Protein AF-A0A3D5DRH2-F1 (afdb_monomer_lite)

Structure (mmCIF, N/CA/C/O backbone):
data_AF-A0A3D5DRH2-F1
#
_entry.id   AF-A0A3D5DRH2-F1
#
loop_
_atom_site.group_PDB
_atom_site.id
_atom_site.type_symbol
_atom_site.label_atom_id
_atom_site.label_alt_id
_atom_site.label_comp_id
_atom_site.label_asym_id
_atom_site.label_entity_id
_atom_site.label_seq_id
_atom_site.pdbx_PDB_ins_code
_atom_site.Cartn_x
_atom_site.Cartn_y
_atom_site.Cartn_z
_atom_site.occupancy
_atom_site.B_iso_or_equiv
_atom_site.auth_seq_id
_atom_site.auth_comp_id
_atom_site.auth_asym_id
_atom_site.auth_atom_id
_atom_site.pdbx_PDB_model_num
ATOM 1 N N . MET A 1 1 ? -13.739 -28.504 51.753 1.00 49.28 1 MET A N 1
ATOM 2 C CA . MET A 1 1 ? -13.101 -27.375 51.037 1.00 49.28 1 MET A CA 1
ATOM 3 C C . MET A 1 1 ? -14.184 -26.465 50.479 1.00 49.28 1 MET A C 1
ATOM 5 O O . MET A 1 1 ? -15.000 -26.931 49.691 1.00 49.28 1 MET A O 1
ATOM 9 N N . ASN A 1 2 ? -14.234 -25.204 50.916 1.00 53.62 2 ASN A N 1
ATOM 10 C CA . ASN A 1 2 ? -15.181 -24.216 50.394 1.00 53.62 2 ASN A CA 1
ATOM 11 C C . ASN A 1 2 ? -14.922 -24.000 48.897 1.00 53.62 2 ASN A C 1
ATOM 13 O O . ASN A 1 2 ? -13.899 -23.426 48.530 1.00 53.62 2 ASN A O 1
ATOM 17 N N . ARG A 1 3 ? -15.854 -24.438 48.036 1.00 59.94 3 ARG A N 1
ATOM 18 C CA . ARG A 1 3 ? -15.801 -24.190 46.580 1.00 59.94 3 ARG A CA 1
ATOM 19 C C . ARG A 1 3 ? -15.698 -22.697 46.232 1.00 59.94 3 ARG A C 1
ATOM 21 O O . ARG A 1 3 ? -15.127 -22.375 45.201 1.00 59.94 3 ARG A O 1
ATOM 28 N N . ALA A 1 4 ? -16.088 -21.814 47.155 1.00 56.69 4 ALA A N 1
ATOM 29 C CA . ALA A 1 4 ? -15.933 -20.363 47.050 1.00 56.69 4 ALA A CA 1
ATOM 30 C C . ALA A 1 4 ? -14.502 -19.892 46.695 1.00 56.69 4 ALA A C 1
ATOM 32 O O . ALA A 1 4 ? -14.351 -18.853 46.057 1.00 56.69 4 ALA A O 1
ATOM 33 N N . TYR A 1 5 ? -13.450 -20.649 47.043 1.00 58.56 5 TYR A N 1
ATOM 34 C CA . TYR A 1 5 ? -12.069 -20.314 46.653 1.00 58.56 5 TYR A CA 1
ATOM 35 C C . TYR A 1 5 ? -11.766 -20.536 45.163 1.00 58.56 5 TYR A C 1
ATOM 37 O O . TYR A 1 5 ? -10.815 -19.951 44.652 1.00 58.56 5 TYR A O 1
ATOM 45 N N . LEU A 1 6 ? -12.549 -21.358 44.459 1.00 66.56 6 LEU A N 1
ATOM 46 C CA . LEU A 1 6 ? -12.384 -21.627 43.025 1.00 66.56 6 LEU A CA 1
ATOM 47 C C . LEU A 1 6 ? -13.198 -20.656 42.153 1.00 66.56 6 LEU A C 1
ATOM 49 O O . LEU A 1 6 ? -12.791 -20.360 41.029 1.00 66.56 6 LEU A O 1
ATOM 53 N N . ASP A 1 7 ? -14.296 -20.109 42.679 1.00 71.38 7 ASP A N 1
ATOM 54 C CA . ASP A 1 7 ? -15.216 -19.258 41.913 1.00 71.38 7 ASP A CA 1
ATOM 55 C C . ASP A 1 7 ? -14.687 -17.823 41.721 1.00 71.38 7 ASP A C 1
ATOM 57 O O . ASP A 1 7 ? -14.817 -17.247 40.637 1.00 71.38 7 ASP A O 1
ATOM 61 N N . TRP A 1 8 ? -14.011 -17.255 42.729 1.00 74.00 8 TRP A N 1
ATOM 62 C CA . TRP A 1 8 ? -13.386 -15.927 42.635 1.00 74.00 8 TRP A CA 1
ATOM 63 C C . TRP A 1 8 ? -12.290 -15.838 41.555 1.00 74.00 8 TRP A C 1
ATOM 65 O O . TRP A 1 8 ? -12.343 -14.911 40.742 1.00 74.00 8 TRP A O 1
ATOM 75 N N . PRO A 1 9 ? -11.332 -16.785 41.464 1.00 81.31 9 PRO A N 1
ATOM 76 C CA . PRO A 1 9 ? -10.360 -16.823 40.374 1.00 81.31 9 PRO A CA 1
ATOM 77 C C . PRO A 1 9 ? -11.008 -16.949 38.995 1.00 81.31 9 PRO A C 1
ATOM 79 O O . PRO A 1 9 ? -10.585 -16.264 38.067 1.00 81.31 9 PRO A O 1
ATOM 82 N N . ALA A 1 10 ? -12.044 -17.780 38.844 1.00 82.50 10 ALA A N 1
ATOM 83 C CA . ALA A 1 10 ? -12.730 -17.948 37.564 1.00 82.50 10 ALA A CA 1
ATOM 84 C C . ALA A 1 10 ? -13.394 -16.639 37.106 1.00 82.50 10 ALA A C 1
ATOM 86 O O . ALA A 1 10 ? -13.223 -16.216 35.961 1.00 82.50 10 ALA A O 1
ATOM 87 N N . LEU A 1 11 ? -14.088 -15.955 38.017 1.00 81.94 11 LEU A N 1
ATOM 88 C CA . LEU A 1 11 ? -14.714 -14.661 37.756 1.00 81.94 11 LEU A CA 1
ATOM 89 C C . LEU A 1 11 ? -13.672 -13.567 37.465 1.00 81.94 11 LEU A C 1
ATOM 91 O O . LEU A 1 11 ? -13.834 -12.795 36.519 1.00 81.94 11 LEU A O 1
ATOM 95 N N . ALA A 1 12 ? -12.563 -13.545 38.210 1.00 83.00 12 ALA A N 1
ATOM 96 C CA . ALA A 1 12 ? -11.441 -12.648 37.948 1.00 83.00 12 ALA A CA 1
ATOM 97 C C . ALA A 1 12 ? -10.827 -12.897 36.560 1.00 83.00 12 ALA A C 1
ATOM 99 O O . ALA A 1 12 ? -10.599 -11.945 35.819 1.00 83.00 12 ALA A O 1
ATOM 100 N N . VAL A 1 13 ? -10.630 -14.157 36.156 1.00 86.75 13 VAL A N 1
ATOM 101 C CA . VAL A 1 13 ? -10.153 -14.515 34.810 1.00 86.75 13 VAL A CA 1
ATOM 102 C C . VAL A 1 13 ? -11.139 -14.048 33.742 1.00 86.75 13 VAL A C 1
ATOM 104 O O . VAL A 1 13 ? -10.710 -13.450 32.759 1.00 86.75 13 VAL A O 1
ATOM 107 N N . ILE A 1 14 ? -12.448 -14.248 33.932 1.00 86.44 14 ILE A N 1
ATOM 108 C CA . ILE A 1 14 ? -13.471 -13.756 32.999 1.00 86.44 14 ILE A CA 1
ATOM 109 C C . ILE A 1 14 ? -13.382 -12.236 32.859 1.00 86.44 14 ILE A C 1
ATOM 111 O O . ILE A 1 14 ? -13.387 -11.734 31.737 1.00 86.44 14 ILE A O 1
ATOM 115 N N . PHE A 1 15 ? -13.251 -11.494 33.959 1.00 86.25 15 PHE A N 1
ATOM 116 C CA . PHE A 1 15 ? -13.120 -10.040 33.905 1.00 86.25 15 PHE A CA 1
ATOM 117 C C . PHE A 1 15 ? -11.792 -9.570 33.321 1.00 86.25 15 PHE A C 1
ATOM 119 O O . PHE A 1 15 ? -11.786 -8.593 32.580 1.00 86.25 15 PHE A O 1
ATOM 126 N N . VAL A 1 16 ? -10.682 -10.266 33.569 1.00 87.19 16 VAL A N 1
ATOM 127 C CA . VAL A 1 16 ? -9.396 -9.989 32.913 1.00 87.19 16 VAL A CA 1
ATOM 128 C C . VAL A 1 16 ? -9.500 -10.253 31.414 1.00 87.19 16 VAL A C 1
ATOM 130 O O . VAL A 1 16 ? -9.013 -9.451 30.624 1.00 87.19 16 VAL A O 1
ATOM 133 N N . VAL A 1 17 ? -10.178 -11.323 30.996 1.00 86.00 17 VAL A N 1
ATOM 134 C CA . VAL A 1 17 ? -10.418 -11.631 29.582 1.00 86.00 17 VAL A CA 1
ATOM 135 C C . VAL A 1 17 ? -11.361 -10.610 28.955 1.00 86.00 17 VAL A C 1
ATOM 137 O O . VAL A 1 17 ? -11.064 -10.120 27.874 1.00 86.00 17 VAL A O 1
ATOM 140 N N . LEU A 1 18 ? -12.464 -10.235 29.606 1.00 84.94 18 LEU A N 1
ATOM 141 C CA . LEU A 1 18 ? -13.382 -9.206 29.111 1.00 84.94 18 LEU A CA 1
ATOM 142 C C . LEU A 1 18 ? -12.721 -7.831 29.079 1.00 84.94 18 LEU A C 1
ATOM 144 O O . LEU A 1 18 ? -12.893 -7.114 28.101 1.00 84.94 18 LEU A O 1
ATOM 148 N N . GLY A 1 19 ? -11.917 -7.491 30.083 1.00 83.44 19 GLY A N 1
ATOM 149 C CA . GLY A 1 19 ? -11.136 -6.263 30.149 1.00 83.44 19 GLY A CA 1
ATOM 150 C C . GLY A 1 19 ? -10.045 -6.234 29.093 1.00 83.44 19 GLY A C 1
ATOM 151 O O . GLY A 1 19 ? -9.895 -5.233 28.401 1.00 83.44 19 GLY A O 1
ATOM 152 N N . TRP A 1 20 ? -9.359 -7.355 28.862 1.00 83.00 20 TRP A N 1
ATOM 153 C CA . TRP A 1 20 ? -8.476 -7.541 27.714 1.00 83.00 20 TRP A CA 1
ATOM 154 C C . TRP A 1 20 ? -9.267 -7.370 26.423 1.00 83.00 20 TRP A C 1
ATOM 156 O O . TRP A 1 20 ? -8.819 -6.664 25.529 1.00 83.00 20 TRP A O 1
ATOM 166 N N . VAL A 1 21 ? -10.438 -7.994 26.284 1.00 77.38 21 VAL A N 1
ATOM 167 C CA . VAL A 1 21 ? -11.232 -7.935 25.056 1.00 77.38 21 VAL A CA 1
ATOM 168 C C . VAL A 1 21 ? -11.737 -6.519 24.800 1.00 77.38 21 VAL A C 1
ATOM 170 O O . VAL A 1 21 ? -11.680 -6.068 23.662 1.00 77.38 21 VAL A O 1
ATOM 173 N N . ALA A 1 22 ? -12.164 -5.799 25.829 1.00 77.56 22 ALA A N 1
ATOM 174 C CA . ALA A 1 22 ? -12.581 -4.408 25.756 1.00 77.56 22 ALA A CA 1
ATOM 175 C C . ALA A 1 22 ? -11.405 -3.489 25.427 1.00 77.56 22 ALA A C 1
ATOM 177 O O . ALA A 1 22 ? -11.467 -2.635 24.543 1.00 77.56 22 ALA A O 1
ATOM 178 N N . TYR A 1 23 ? -10.283 -3.723 26.106 1.00 74.75 23 TYR A N 1
ATOM 179 C CA . TYR A 1 23 ? -9.047 -3.012 25.863 1.00 74.75 23 TYR A CA 1
ATOM 180 C C . TYR A 1 23 ? -8.490 -3.324 24.489 1.00 74.75 23 TYR A C 1
ATOM 182 O O . TYR A 1 23 ? -7.793 -2.492 23.952 1.00 74.75 23 TYR A O 1
ATOM 190 N N . GLN A 1 24 ? -8.736 -4.482 23.893 1.00 66.44 24 GLN A N 1
ATOM 191 C CA . GLN A 1 24 ? -8.146 -4.848 22.617 1.00 66.44 24 GLN A CA 1
ATOM 192 C C . GLN A 1 24 ? -9.146 -4.604 21.478 1.00 66.44 24 GLN A C 1
ATOM 194 O O . GLN A 1 24 ? -8.881 -3.835 20.558 1.00 66.44 24 GLN A O 1
ATOM 199 N N . PHE A 1 25 ? -10.303 -5.235 21.470 1.00 66.06 25 PHE A N 1
ATOM 200 C CA . PHE A 1 25 ? -11.170 -5.301 20.298 1.00 66.06 25 PHE A CA 1
ATOM 201 C C . PHE A 1 25 ? -12.126 -4.112 20.158 1.00 66.06 25 PHE A C 1
ATOM 203 O O . PHE A 1 25 ? -12.237 -3.249 21.018 1.00 66.06 25 PHE A O 1
ATOM 210 N N . SER A 1 26 ? -12.795 -4.029 19.002 1.00 65.75 26 SER A N 1
ATOM 211 C CA . SER A 1 26 ? -13.861 -3.043 18.808 1.00 65.75 26 SER A CA 1
ATOM 212 C C . SER A 1 26 ? -15.030 -3.305 19.742 1.00 65.75 26 SER A C 1
ATOM 214 O O . SER A 1 26 ? -15.345 -4.463 20.011 1.00 65.75 26 SER A O 1
ATOM 216 N N . ARG A 1 27 ? -15.769 -2.243 20.069 1.00 68.12 27 ARG A N 1
ATOM 217 C CA . ARG A 1 27 ? -17.013 -2.299 20.845 1.00 68.12 27 ARG A CA 1
ATOM 218 C C . ARG A 1 27 ? -17.976 -3.402 20.395 1.00 68.12 27 ARG A C 1
ATOM 220 O O . ARG A 1 27 ? -18.491 -4.130 21.227 1.00 68.12 27 ARG A O 1
ATOM 227 N N . ARG A 1 28 ? -18.166 -3.602 19.081 1.00 68.38 28 ARG A N 1
ATOM 228 C CA . ARG A 1 28 ? -19.000 -4.704 18.548 1.00 68.38 28 ARG A CA 1
ATOM 229 C C . ARG A 1 28 ? -18.506 -6.087 18.985 1.00 68.38 28 ARG A C 1
ATOM 231 O O . ARG A 1 28 ? -19.297 -6.924 19.390 1.00 68.38 28 ARG A O 1
ATOM 238 N N . THR A 1 29 ? -17.199 -6.323 18.906 1.00 68.19 29 THR A N 1
ATOM 239 C CA . THR A 1 29 ? -16.575 -7.594 19.303 1.00 68.19 29 THR A CA 1
ATOM 240 C C . THR A 1 29 ? -16.636 -7.786 20.811 1.00 68.19 29 THR A C 1
ATOM 242 O O . THR A 1 29 ? -16.928 -8.884 21.263 1.00 68.19 29 THR A O 1
ATOM 245 N N . TYR A 1 30 ? -16.401 -6.717 21.571 1.00 78.69 30 TYR A N 1
ATOM 246 C CA . TYR A 1 30 ? -16.576 -6.722 23.015 1.00 78.69 30 TYR A CA 1
ATOM 247 C C . TYR A 1 30 ? -18.019 -7.063 23.398 1.00 78.69 30 TYR A C 1
ATOM 249 O O . TYR A 1 30 ? -18.218 -8.014 24.138 1.00 78.69 30 TYR A O 1
ATOM 257 N N . ARG A 1 31 ? -19.026 -6.410 22.805 1.00 76.19 31 ARG A N 1
ATOM 258 C CA . ARG A 1 31 ? -20.446 -6.731 23.031 1.00 76.19 31 ARG A CA 1
ATOM 259 C C . ARG A 1 31 ? -20.774 -8.190 22.710 1.00 76.19 31 ARG A C 1
ATOM 261 O O . ARG A 1 31 ? -21.461 -8.830 23.492 1.00 76.19 31 ARG A O 1
ATOM 268 N N . LEU A 1 32 ? -20.254 -8.741 21.610 1.00 72.00 32 LEU A N 1
ATOM 269 C CA . LEU A 1 32 ? -20.426 -10.166 21.296 1.00 72.00 32 LEU A CA 1
ATOM 270 C C . LEU A 1 32 ? -19.767 -11.078 22.341 1.00 72.00 32 LEU A C 1
ATOM 272 O O . LEU A 1 32 ? -20.360 -12.082 22.721 1.00 72.00 32 LEU A O 1
ATOM 276 N N . ALA A 1 33 ? -18.569 -10.731 22.818 1.00 77.81 33 ALA A N 1
ATOM 277 C CA . ALA A 1 33 ? -17.893 -11.477 23.875 1.00 77.81 33 ALA A CA 1
ATOM 278 C C . ALA A 1 33 ? -18.652 -11.393 25.205 1.00 77.81 33 ALA A C 1
ATOM 280 O O . ALA A 1 33 ? -18.810 -12.410 25.868 1.00 77.81 33 ALA A O 1
ATOM 281 N N . VAL A 1 34 ? -19.175 -10.216 25.557 1.00 81.75 34 VAL A N 1
ATOM 282 C CA . VAL A 1 34 ? -20.040 -10.020 26.725 1.00 81.75 34 VAL A CA 1
ATOM 283 C C . VAL A 1 34 ? -21.289 -10.876 26.596 1.00 81.75 34 VAL A C 1
ATOM 285 O O . VAL A 1 34 ? -21.538 -11.657 27.496 1.00 81.75 34 VAL A O 1
ATOM 288 N N . ILE A 1 35 ? -22.013 -10.828 25.470 1.00 77.75 35 ILE A N 1
ATOM 289 C CA . ILE A 1 35 ? -23.201 -11.670 25.241 1.00 77.75 35 ILE A CA 1
ATOM 290 C C . ILE A 1 35 ? -22.851 -13.155 25.402 1.00 77.75 35 ILE A C 1
ATOM 292 O O . ILE A 1 35 ? -23.555 -13.872 26.106 1.00 77.75 35 ILE A O 1
ATOM 296 N N . ALA A 1 36 ? -21.751 -13.616 24.797 1.00 78.12 36 ALA A N 1
ATOM 297 C CA . ALA A 1 36 ? -21.320 -15.009 24.905 1.00 78.12 36 ALA A CA 1
ATOM 298 C C . ALA A 1 36 ? -20.990 -15.408 26.354 1.00 78.12 36 ALA A C 1
ATOM 300 O O . ALA A 1 36 ? -21.419 -16.466 26.812 1.00 78.12 36 ALA A O 1
ATOM 301 N N . VAL A 1 37 ? -20.272 -14.553 27.089 1.00 85.19 37 VAL A N 1
ATOM 302 C CA . VAL A 1 37 ? -19.957 -14.767 28.508 1.00 85.19 37 VAL A CA 1
ATOM 303 C C . VAL A 1 37 ? -21.225 -14.731 29.360 1.00 85.19 37 VAL A C 1
ATOM 305 O O . VAL A 1 37 ? -21.404 -15.608 30.195 1.00 85.19 37 VAL A O 1
ATOM 308 N N . THR A 1 38 ? -22.133 -13.780 29.136 1.00 82.12 38 THR A N 1
ATOM 309 C CA . THR A 1 38 ? -23.411 -13.676 29.850 1.00 82.12 38 THR A CA 1
ATOM 310 C C . THR A 1 38 ? -24.248 -14.931 29.646 1.00 82.12 38 THR A C 1
ATOM 312 O O . THR A 1 38 ? -24.740 -15.478 30.625 1.00 82.12 38 THR A O 1
ATOM 315 N N . VAL A 1 39 ? -24.359 -15.438 28.413 1.00 79.25 39 VAL A N 1
ATOM 316 C CA . VAL A 1 39 ? -25.063 -16.699 28.126 1.00 79.25 39 VAL A CA 1
ATOM 317 C C . VAL A 1 39 ? -24.398 -17.872 28.850 1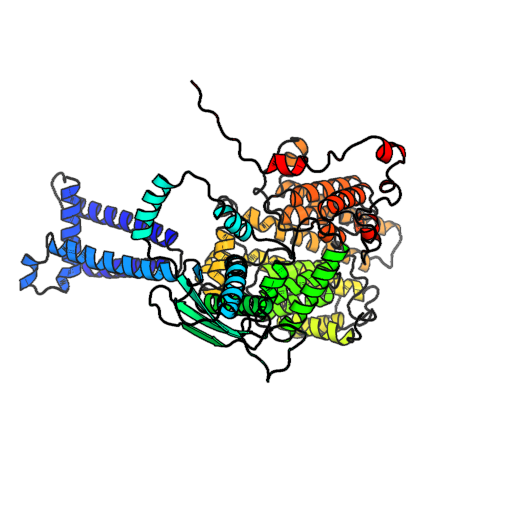.00 79.25 39 VAL A C 1
ATOM 319 O O . VAL A 1 39 ? -25.095 -18.651 29.495 1.00 79.25 39 VAL A O 1
ATOM 322 N N . ALA A 1 40 ? -23.067 -17.983 28.809 1.00 83.56 40 ALA A N 1
ATOM 323 C CA . ALA A 1 40 ? -22.341 -19.049 29.502 1.00 83.56 40 ALA A CA 1
ATOM 324 C C . ALA A 1 40 ? -22.537 -19.000 31.029 1.00 83.56 40 ALA A C 1
ATOM 326 O O . ALA A 1 40 ? -22.792 -20.030 31.651 1.00 83.56 40 ALA A O 1
ATOM 327 N N . VAL A 1 41 ? -22.480 -17.804 31.627 1.00 83.44 41 VAL A N 1
ATOM 328 C CA . VAL A 1 41 ? -22.751 -17.590 33.056 1.00 83.44 41 VAL A CA 1
ATOM 329 C C . VAL A 1 41 ? -24.197 -17.950 33.385 1.00 83.44 41 VAL A C 1
ATOM 331 O O . VAL A 1 41 ? -24.434 -18.639 34.371 1.00 83.44 41 VAL A O 1
ATOM 334 N N . LEU A 1 42 ? -25.165 -17.556 32.553 1.00 81.44 42 LEU A N 1
ATOM 335 C CA . LEU A 1 42 ? -26.581 -17.850 32.779 1.00 81.44 42 LEU A CA 1
ATOM 336 C C . LEU A 1 42 ? -26.856 -19.360 32.743 1.00 81.44 42 LEU A C 1
ATOM 338 O O . LEU A 1 42 ? -27.556 -19.870 33.613 1.00 81.44 42 LEU A O 1
ATOM 342 N N . VAL A 1 43 ? -26.245 -20.085 31.798 1.00 83.88 43 VAL A N 1
ATOM 343 C CA . VAL A 1 43 ? -26.299 -21.556 31.725 1.00 83.88 43 VAL A CA 1
ATOM 344 C C . VAL A 1 43 ? -25.670 -22.195 32.965 1.00 83.88 43 VAL A C 1
ATOM 346 O O . VAL A 1 43 ? -26.255 -23.116 33.534 1.00 83.88 43 VAL A O 1
ATOM 349 N N . ALA A 1 44 ? -24.518 -21.696 33.424 1.00 83.12 44 ALA A N 1
ATOM 350 C CA . ALA A 1 44 ? -23.856 -22.203 34.625 1.00 83.12 44 ALA A CA 1
ATOM 351 C C . ALA A 1 44 ? -24.695 -21.971 35.896 1.00 83.12 44 ALA A C 1
ATOM 353 O O . ALA A 1 44 ? -24.872 -22.896 36.689 1.00 83.12 44 ALA A O 1
ATOM 354 N N . VAL A 1 45 ? -25.268 -20.772 36.060 1.00 83.12 45 VAL A N 1
ATOM 355 C CA . VAL A 1 45 ? -26.167 -20.416 37.175 1.00 83.12 45 VAL A CA 1
ATOM 356 C C . VAL A 1 45 ? -27.405 -21.313 37.170 1.00 83.12 45 VAL A C 1
ATOM 358 O O . VAL A 1 45 ? -27.786 -21.842 38.215 1.00 83.12 45 VAL A O 1
ATOM 361 N N . LEU A 1 46 ? -28.015 -21.515 35.998 1.00 83.25 46 LEU A N 1
ATOM 362 C CA . LEU A 1 46 ? -29.196 -22.359 35.846 1.00 83.25 46 LEU A CA 1
ATOM 363 C C . LEU A 1 46 ? -28.883 -23.820 36.193 1.00 83.25 46 LEU A C 1
ATOM 365 O O . LEU A 1 46 ? -29.598 -24.425 36.987 1.00 83.25 46 LEU A O 1
ATOM 369 N N . GLY A 1 47 ? -27.789 -24.367 35.652 1.00 85.19 47 GLY A N 1
ATOM 370 C CA . GLY A 1 47 ? -27.341 -25.731 35.937 1.00 85.19 47 GLY A CA 1
ATOM 371 C C . GLY A 1 47 ? -27.016 -25.944 37.416 1.00 85.19 47 GLY A C 1
ATOM 372 O O . GLY A 1 47 ? -27.378 -26.969 37.990 1.00 85.19 47 GLY A O 1
ATOM 373 N N . TYR A 1 48 ? -26.406 -24.950 38.066 1.00 84.19 48 TYR A N 1
ATOM 374 C CA . TYR A 1 48 ? -26.157 -24.988 39.505 1.00 84.19 48 TYR A CA 1
ATOM 375 C C . TYR A 1 48 ? -27.463 -25.005 40.311 1.00 84.19 48 TYR A C 1
ATOM 377 O O . TYR A 1 48 ? -27.620 -25.820 41.217 1.00 84.19 48 TYR A O 1
ATOM 385 N N . GLY A 1 49 ? -28.434 -24.164 39.944 1.00 83.94 49 GLY A N 1
ATOM 386 C CA . GLY A 1 49 ? -29.749 -24.124 40.582 1.00 83.94 49 GLY A CA 1
ATOM 387 C C . GLY A 1 49 ? -30.571 -25.403 40.409 1.00 83.94 49 GLY A C 1
ATOM 388 O O . GLY A 1 49 ? -31.250 -25.819 41.348 1.00 83.94 49 GLY A O 1
ATOM 389 N N . LEU A 1 50 ? -30.477 -26.049 39.242 1.00 84.81 50 LEU A N 1
ATOM 390 C CA . LEU A 1 50 ? -31.101 -27.351 38.982 1.00 84.81 50 LEU A CA 1
ATOM 391 C C . LEU A 1 50 ? -30.504 -28.452 39.870 1.00 84.81 50 LEU A C 1
ATOM 393 O O . LEU A 1 50 ? -31.250 -29.262 40.408 1.00 84.81 50 LEU A O 1
ATOM 397 N N . ASN A 1 51 ? -29.187 -28.434 40.100 1.00 84.75 51 ASN A N 1
ATOM 398 C CA . ASN A 1 51 ? -28.507 -29.411 40.959 1.00 84.75 51 ASN A CA 1
ATOM 399 C C . ASN A 1 51 ? -28.774 -29.218 42.463 1.00 84.75 51 ASN A C 1
ATOM 401 O O . ASN A 1 51 ? -28.540 -30.135 43.247 1.00 84.75 51 ASN A O 1
ATOM 405 N N . LEU A 1 52 ? -29.240 -28.040 42.889 1.00 80.00 52 LEU A N 1
ATOM 406 C CA . LEU A 1 52 ? -29.492 -27.732 44.302 1.00 80.00 52 LEU A CA 1
ATOM 407 C C . LEU A 1 52 ? -30.864 -28.202 44.815 1.00 80.00 52 LEU A C 1
ATOM 409 O O . LEU A 1 52 ? -31.086 -28.177 46.026 1.00 80.00 52 LEU A O 1
ATOM 413 N N . ARG A 1 53 ? -31.809 -28.590 43.945 1.00 70.69 53 ARG A N 1
ATOM 414 C CA . ARG A 1 53 ? -33.186 -28.931 44.350 1.00 70.69 53 ARG A CA 1
ATOM 415 C C . ARG A 1 53 ? -33.533 -30.392 44.076 1.00 70.69 53 ARG A C 1
ATOM 417 O O . ARG A 1 53 ? -33.424 -30.864 42.956 1.00 70.69 53 ARG A O 1
ATOM 424 N N . ALA A 1 54 ? -34.087 -31.060 45.089 1.00 63.44 54 ALA A N 1
ATOM 425 C CA . ALA A 1 54 ? -34.617 -32.427 45.004 1.00 63.44 54 ALA A CA 1
ATOM 426 C C . ALA A 1 54 ? -36.046 -32.525 44.409 1.00 63.44 54 ALA A C 1
ATOM 428 O O . ALA A 1 54 ? -36.644 -33.595 44.412 1.00 63.44 54 ALA A O 1
ATOM 429 N N . ARG A 1 55 ? -36.632 -31.418 43.930 1.00 60.47 55 ARG A N 1
ATOM 430 C CA . ARG A 1 55 ? -38.003 -31.343 43.377 1.00 60.47 55 ARG A CA 1
ATOM 431 C C . ARG A 1 55 ? -37.989 -30.707 41.981 1.00 60.47 55 ARG A C 1
ATOM 433 O O . ARG A 1 55 ? -37.078 -29.917 41.726 1.00 60.47 55 ARG A O 1
ATOM 440 N N . PRO A 1 56 ? -38.985 -30.982 41.108 1.00 64.94 56 PRO A N 1
ATOM 441 C CA . PRO A 1 56 ? -39.033 -30.427 39.754 1.00 64.94 56 PRO A CA 1
ATOM 442 C C . PRO A 1 56 ? -39.015 -28.897 39.813 1.00 64.94 56 PRO A C 1
ATOM 444 O O . PRO A 1 56 ? -39.955 -28.254 40.281 1.00 64.94 56 PRO A O 1
ATOM 447 N N . ALA A 1 57 ? -37.891 -28.308 39.413 1.00 67.50 57 ALA A N 1
ATOM 448 C CA . ALA A 1 57 ? -37.674 -26.877 39.507 1.00 67.50 57 ALA A CA 1
ATOM 449 C C . ALA A 1 57 ? -38.265 -26.178 38.280 1.00 67.50 57 ALA A C 1
ATOM 451 O O . ALA A 1 57 ? -37.905 -26.478 37.144 1.00 67.50 57 ALA A O 1
ATOM 452 N N . THR A 1 58 ? -39.131 -25.191 38.508 1.00 86.44 58 THR A N 1
ATOM 453 C CA . THR A 1 58 ? -39.464 -24.204 37.477 1.00 86.44 58 THR A CA 1
ATOM 454 C C . THR A 1 58 ? -38.200 -23.430 37.087 1.00 86.44 58 THR A C 1
ATOM 456 O O . THR A 1 58 ? -37.330 -23.193 37.930 1.00 86.44 58 THR A O 1
ATOM 459 N N . PHE A 1 59 ? -38.093 -23.001 35.824 1.00 82.44 59 PHE A N 1
ATOM 460 C CA . PHE A 1 59 ? -36.933 -22.256 35.307 1.00 82.44 59 PHE A CA 1
ATOM 461 C C . PHE A 1 59 ? -36.554 -21.058 36.195 1.00 82.44 59 PHE A C 1
ATOM 463 O O . PHE A 1 59 ? -35.396 -20.903 36.582 1.00 82.44 59 PHE A O 1
ATOM 470 N N . LEU A 1 60 ? -37.548 -20.255 36.594 1.00 83.06 60 LEU A N 1
ATOM 471 C CA . LEU A 1 60 ? -37.352 -19.106 37.481 1.00 83.06 60 LEU A CA 1
ATOM 472 C C . LEU A 1 60 ? -36.841 -19.531 38.867 1.00 83.06 60 LEU A C 1
ATOM 474 O O . LEU A 1 60 ? -35.981 -18.870 39.447 1.00 83.06 60 LEU A O 1
ATOM 478 N N . GLY A 1 61 ? -37.331 -20.657 39.389 1.00 82.44 61 GLY A N 1
ATOM 479 C CA . GLY A 1 61 ? -36.887 -21.224 40.660 1.00 82.44 61 GLY A CA 1
ATOM 480 C C . GLY A 1 61 ? -35.444 -21.732 40.621 1.00 82.44 61 GLY A C 1
ATOM 481 O O . GLY A 1 61 ? -34.709 -21.546 41.590 1.00 82.44 61 GLY A O 1
ATOM 482 N N . ALA A 1 62 ? -35.024 -22.330 39.504 1.00 82.94 62 ALA A N 1
ATOM 483 C CA . ALA A 1 62 ? -33.639 -22.738 39.285 1.00 82.94 62 ALA A CA 1
ATOM 484 C C . ALA A 1 62 ? -32.711 -21.519 39.172 1.00 82.94 62 ALA A C 1
ATOM 486 O O . ALA A 1 62 ? -31.691 -21.463 39.853 1.00 82.94 62 ALA A O 1
ATOM 487 N N . LEU A 1 63 ? -33.090 -20.502 38.391 1.00 81.88 63 LEU A N 1
ATOM 488 C CA . LEU A 1 63 ? -32.290 -19.286 38.220 1.00 81.88 63 LEU A CA 1
ATOM 489 C C . LEU A 1 63 ? -32.104 -18.528 39.546 1.00 81.88 63 LEU A C 1
ATOM 491 O O . LEU A 1 63 ? -30.981 -18.211 39.935 1.00 81.88 63 LEU A O 1
ATOM 495 N N . THR A 1 64 ? -33.203 -18.269 40.262 1.00 83.06 64 THR A N 1
ATOM 496 C CA . THR A 1 64 ? -33.176 -17.555 41.549 1.00 83.06 64 THR A CA 1
ATOM 497 C C . THR A 1 64 ? -32.441 -18.349 42.624 1.00 83.06 64 THR A C 1
ATOM 499 O O . THR A 1 64 ? -31.649 -17.774 43.371 1.00 83.06 64 THR A O 1
ATOM 502 N N . GLY A 1 65 ? -32.640 -19.671 42.676 1.00 83.38 65 GLY A N 1
ATOM 503 C CA . GLY A 1 65 ? -31.928 -20.564 43.589 1.00 83.38 65 GLY A CA 1
ATOM 504 C C . GLY A 1 65 ? -30.422 -20.599 43.326 1.00 83.38 65 GLY A C 1
ATOM 505 O O . GLY A 1 65 ? -29.637 -20.413 44.255 1.00 83.38 65 GLY A O 1
ATOM 506 N N . GLY A 1 66 ? -30.022 -20.766 42.063 1.00 83.06 66 GLY A N 1
ATOM 507 C CA . GLY A 1 66 ? -28.619 -20.772 41.652 1.00 83.06 66 GLY A CA 1
ATOM 508 C C . GLY A 1 66 ? -27.926 -19.443 41.943 1.00 83.06 66 GLY A C 1
ATOM 509 O O . GLY A 1 66 ? -26.868 -19.426 42.568 1.00 83.06 66 GLY A O 1
ATOM 510 N N . GLY A 1 67 ? -28.543 -18.319 41.573 1.00 82.25 67 GLY A N 1
ATOM 511 C CA . GLY A 1 67 ? -27.955 -17.002 41.819 1.00 82.25 67 GLY A CA 1
ATOM 512 C C . GLY A 1 67 ? -27.892 -16.621 43.298 1.00 82.25 67 GLY A C 1
ATOM 513 O O . GLY A 1 67 ? -26.897 -16.041 43.721 1.00 82.25 67 GLY A O 1
ATOM 514 N N . ASN A 1 68 ? -28.881 -17.009 44.115 1.00 84.00 68 ASN A N 1
ATOM 515 C CA . ASN A 1 68 ? -28.810 -16.830 45.572 1.00 84.00 68 ASN A CA 1
ATOM 516 C C . ASN A 1 68 ? -27.679 -17.651 46.200 1.00 84.00 68 ASN A C 1
ATOM 518 O O . ASN A 1 68 ? -27.026 -17.196 47.135 1.00 84.00 68 ASN A O 1
ATOM 522 N N . ALA A 1 69 ? -27.437 -18.864 45.703 1.00 83.12 69 ALA A N 1
ATOM 523 C CA . ALA A 1 69 ? -26.352 -19.694 46.204 1.00 83.12 69 ALA A CA 1
ATOM 524 C C . ALA A 1 69 ? -24.974 -19.143 45.795 1.00 83.12 69 ALA A C 1
ATOM 526 O O . ALA A 1 69 ? -24.067 -19.100 46.626 1.00 83.12 69 ALA A O 1
ATOM 527 N N . ILE A 1 70 ? -24.842 -18.649 44.558 1.00 82.50 70 ILE A N 1
ATOM 528 C CA . ILE A 1 70 ? -23.616 -18.008 44.058 1.00 82.50 70 ILE A CA 1
ATOM 529 C C . ILE A 1 70 ? -23.339 -16.704 44.806 1.00 82.50 70 ILE A C 1
ATOM 531 O O . ILE A 1 70 ? -22.225 -16.508 45.286 1.00 82.50 70 ILE A O 1
ATOM 535 N N . SER A 1 71 ? -24.337 -15.829 44.971 1.00 81.44 71 SER A N 1
ATOM 536 C CA . SER A 1 71 ? -24.161 -14.586 45.731 1.00 81.44 71 SER A CA 1
ATOM 537 C C . SER A 1 71 ? -23.764 -14.881 47.177 1.00 81.44 71 SER A C 1
ATOM 539 O O . SER A 1 71 ? -22.873 -14.226 47.718 1.00 81.44 71 SER A O 1
ATOM 541 N N . ARG A 1 72 ? -24.329 -15.939 47.774 1.00 80.88 72 ARG A N 1
ATOM 542 C CA . ARG A 1 72 ? -23.948 -16.394 49.111 1.00 80.88 72 ARG A CA 1
ATOM 543 C C . ARG A 1 72 ? -22.532 -16.920 49.214 1.00 80.88 72 ARG A C 1
ATOM 545 O O . ARG A 1 72 ? -21.846 -16.588 50.177 1.00 80.88 72 ARG A O 1
ATOM 552 N N . GLN A 1 73 ? -22.076 -17.685 48.234 1.00 81.12 73 GLN A N 1
ATOM 553 C CA . GLN A 1 73 ? -20.691 -18.146 48.202 1.00 81.12 73 GLN A CA 1
ATOM 554 C C . GLN A 1 73 ? -19.703 -17.008 47.945 1.00 81.12 73 GLN A C 1
ATOM 556 O O . GLN A 1 73 ? -18.657 -16.968 48.588 1.00 81.12 73 GLN A O 1
ATOM 561 N N . MET A 1 74 ? -20.034 -16.074 47.052 1.00 78.75 74 MET A N 1
ATOM 562 C CA . MET A 1 74 ? -19.143 -14.970 46.700 1.00 78.75 74 MET A CA 1
ATOM 563 C C . MET A 1 74 ? -19.026 -13.939 47.819 1.00 78.75 74 MET A C 1
ATOM 565 O O . MET A 1 74 ? -17.917 -13.620 48.236 1.00 78.75 74 MET A O 1
ATOM 569 N N . PHE A 1 75 ? -20.150 -13.419 48.315 1.00 81.38 75 PHE A N 1
ATOM 570 C CA . PHE A 1 75 ? -20.150 -12.318 49.284 1.00 81.38 75 PHE A CA 1
ATOM 571 C C . PHE A 1 75 ? -20.121 -12.790 50.734 1.00 81.38 75 PHE A C 1
ATOM 573 O O . PHE A 1 75 ? -19.821 -12.003 51.628 1.00 81.38 75 PHE A O 1
ATOM 580 N N . GLY A 1 76 ? -20.389 -14.071 50.981 1.00 81.12 76 GLY A N 1
ATOM 581 C CA . GLY A 1 76 ? -20.413 -14.619 52.327 1.00 81.12 76 GLY A CA 1
ATOM 582 C C . GLY A 1 76 ? -19.134 -14.389 53.145 1.00 81.12 76 GLY A C 1
ATOM 583 O O . GLY A 1 76 ? -19.240 -14.022 54.309 1.00 81.12 76 GLY A O 1
ATOM 584 N N . PRO A 1 77 ? -17.927 -14.529 52.578 1.00 82.50 77 PRO A N 1
ATOM 585 C CA . PRO A 1 77 ? -16.692 -14.230 53.302 1.00 82.50 77 PRO A CA 1
ATOM 586 C C . PRO A 1 77 ? -16.499 -12.742 53.639 1.00 82.50 77 PRO A C 1
ATOM 588 O O . PRO A 1 77 ? -15.740 -12.422 54.545 1.00 82.50 77 PRO A O 1
ATOM 591 N N . LEU A 1 78 ? -17.149 -11.837 52.899 1.00 80.12 78 LEU A N 1
ATOM 592 C CA . LEU A 1 78 ? -16.982 -10.382 53.020 1.00 80.12 78 LEU A CA 1
ATOM 593 C C . LEU A 1 78 ? -18.018 -9.737 53.949 1.00 80.12 78 LEU A C 1
ATOM 595 O O . LEU A 1 78 ? -17.832 -8.607 54.391 1.00 80.12 78 LEU A O 1
ATOM 599 N N . ILE A 1 79 ? -19.119 -10.436 54.224 1.00 80.06 79 ILE A N 1
ATOM 600 C CA . ILE A 1 79 ? -20.228 -9.929 55.031 1.00 80.06 79 ILE A CA 1
ATOM 601 C C . ILE A 1 79 ? -20.127 -10.545 56.434 1.00 80.06 79 ILE A C 1
ATOM 603 O O . ILE A 1 79 ? -20.090 -11.773 56.547 1.00 80.06 79 ILE A O 1
ATOM 607 N N . PRO A 1 80 ? -20.116 -9.733 57.512 1.00 83.19 80 PRO A N 1
ATOM 608 C CA . PRO A 1 80 ? -20.125 -10.231 58.884 1.00 83.19 80 PRO A CA 1
ATOM 609 C C . PRO A 1 80 ? -21.243 -11.254 59.108 1.00 83.19 80 PRO A C 1
ATOM 611 O O . PRO A 1 80 ? -22.356 -11.091 58.602 1.00 83.19 80 PRO A O 1
ATOM 614 N N . ALA A 1 81 ? -20.975 -12.297 59.896 1.00 81.56 81 ALA A N 1
ATOM 615 C CA . ALA A 1 81 ? -21.928 -13.386 60.140 1.00 81.56 81 ALA A CA 1
ATOM 616 C C . ALA A 1 81 ? -23.301 -12.900 60.657 1.00 81.56 81 ALA A C 1
ATOM 618 O O . ALA A 1 81 ? -24.322 -13.525 60.373 1.00 81.56 81 ALA A O 1
ATOM 619 N N . SER A 1 82 ? -23.346 -11.757 61.350 1.00 83.81 82 SER A N 1
ATOM 620 C CA . SER A 1 82 ? -24.577 -11.105 61.815 1.00 83.81 82 SER A CA 1
ATOM 621 C C . SER A 1 82 ? -25.467 -10.570 60.682 1.00 83.81 82 SER A C 1
ATOM 623 O O . SER A 1 82 ? -26.688 -10.567 60.813 1.00 83.81 82 SER A O 1
ATOM 625 N N . LEU A 1 83 ? -24.887 -10.173 59.545 1.00 76.94 83 LEU A N 1
ATOM 626 C CA . LEU A 1 83 ? -25.595 -9.607 58.387 1.00 76.94 83 LEU A CA 1
ATOM 627 C C . LEU A 1 83 ? -25.915 -10.645 57.302 1.00 76.94 83 LEU A C 1
ATOM 629 O O . LEU A 1 83 ? -26.682 -10.370 56.377 1.00 76.94 83 LEU A O 1
ATOM 633 N N . HIS A 1 84 ? -25.387 -11.865 57.426 1.00 72.25 84 HIS A N 1
ATOM 634 C CA . HIS A 1 84 ? -25.563 -12.941 56.442 1.00 72.25 84 HIS A CA 1
ATOM 635 C C . HIS A 1 84 ? -27.024 -13.269 56.135 1.00 72.25 84 HIS A C 1
ATOM 637 O O . HIS A 1 84 ? -27.387 -13.514 54.984 1.00 72.25 84 HIS A O 1
ATOM 643 N N . ARG A 1 85 ? -27.886 -13.265 57.158 1.00 68.12 85 ARG A N 1
ATOM 644 C CA . ARG A 1 85 ? -29.311 -13.593 56.989 1.00 68.12 85 ARG A CA 1
ATOM 645 C C . ARG A 1 85 ? -30.103 -12.481 56.298 1.00 68.12 85 ARG A C 1
ATOM 647 O O . ARG A 1 85 ? -31.090 -12.792 55.643 1.00 68.12 85 ARG A O 1
ATOM 654 N N . LEU A 1 86 ? -29.659 -11.229 56.417 1.00 66.62 86 LEU A N 1
ATOM 655 C CA . LEU A 1 86 ? -30.331 -10.050 55.858 1.00 66.62 86 LEU A CA 1
ATOM 656 C C . LEU A 1 86 ? -29.887 -9.736 54.425 1.00 66.62 86 LEU A C 1
ATOM 658 O O . LEU A 1 86 ? -30.698 -9.298 53.616 1.00 66.62 86 LEU A O 1
ATOM 662 N N . VAL A 1 87 ? -28.612 -9.963 54.100 1.00 63.97 87 VAL A N 1
ATOM 663 C CA . VAL A 1 87 ? -28.025 -9.504 52.827 1.00 63.97 87 VAL A CA 1
ATOM 664 C C . VAL A 1 87 ? -27.931 -10.625 51.779 1.00 63.97 87 VAL A C 1
ATOM 666 O O . VAL A 1 87 ? -27.845 -10.355 50.581 1.00 63.97 87 VAL A O 1
ATOM 669 N N . VAL A 1 88 ? -27.947 -11.894 52.205 1.00 57.81 88 VAL A N 1
ATOM 670 C CA . VAL A 1 88 ? -27.356 -12.996 51.426 1.00 57.81 88 VAL A CA 1
ATOM 671 C C . VAL A 1 88 ? -28.324 -14.165 51.150 1.00 57.81 88 VAL A C 1
ATOM 673 O O . VAL A 1 88 ? -27.932 -15.330 51.024 1.00 57.81 88 VAL A O 1
ATOM 676 N N . PRO A 1 89 ? -29.635 -13.907 51.078 1.00 54.50 89 PRO A N 1
ATOM 677 C CA . PRO A 1 89 ? -30.333 -14.300 49.849 1.00 54.50 89 PRO A CA 1
ATOM 678 C C . PRO A 1 89 ? -31.376 -13.264 49.402 1.00 54.50 89 PRO A C 1
ATOM 680 O O . PRO A 1 89 ? -32.026 -12.621 50.220 1.00 54.50 89 PRO A O 1
ATOM 683 N N . GLY A 1 90 ? -31.610 -13.166 48.093 1.00 69.38 90 GLY A N 1
ATOM 684 C CA . GLY A 1 90 ? -32.696 -12.356 47.541 1.00 69.38 90 GLY A CA 1
ATOM 685 C C . GLY A 1 90 ? -32.228 -11.085 46.841 1.00 69.38 90 GLY A C 1
ATOM 686 O O . GLY A 1 90 ? -31.120 -11.011 46.309 1.00 69.38 90 GLY A O 1
ATOM 687 N N . LEU A 1 91 ? -33.120 -10.099 46.783 1.00 74.19 91 LEU A N 1
ATOM 688 C CA . LEU A 1 91 ? -33.035 -8.954 45.872 1.00 74.19 91 LEU A CA 1
ATOM 689 C C . LEU A 1 91 ? -31.743 -8.132 46.043 1.00 74.19 91 LEU A C 1
ATOM 691 O O . LEU A 1 91 ? -31.162 -7.693 45.054 1.00 74.19 91 LEU A O 1
ATOM 695 N N . VAL A 1 92 ? -31.241 -8.003 47.276 1.00 73.75 92 VAL A N 1
ATOM 696 C CA . VAL A 1 92 ? -30.026 -7.232 47.602 1.00 73.75 92 VAL A CA 1
ATOM 697 C C . VAL A 1 92 ? -28.756 -7.868 47.022 1.00 73.75 92 VAL A C 1
ATOM 699 O O . VAL A 1 92 ? -27.946 -7.175 46.408 1.00 73.75 92 VAL A O 1
ATOM 702 N N . GLY A 1 93 ? -28.590 -9.189 47.140 1.00 73.00 93 GLY A N 1
ATOM 703 C CA . GLY A 1 93 ? -27.437 -9.893 46.566 1.00 73.00 93 GLY A CA 1
ATOM 704 C C . GLY A 1 93 ? -27.417 -9.838 45.034 1.00 73.00 93 GLY A C 1
ATOM 705 O O . GLY A 1 93 ? -26.357 -9.679 44.429 1.00 73.00 93 GLY A O 1
ATOM 706 N N . TRP A 1 94 ? -28.594 -9.900 44.403 1.00 76.75 94 TRP A N 1
ATOM 707 C CA . TRP A 1 94 ? -28.739 -9.710 42.957 1.00 76.75 94 TRP A CA 1
ATOM 708 C C . TRP A 1 94 ? -28.420 -8.282 42.521 1.00 76.75 94 TRP A C 1
ATOM 710 O O . TRP A 1 94 ? -27.731 -8.101 41.519 1.00 76.75 94 TRP A O 1
ATOM 720 N N . MET A 1 95 ? -28.860 -7.280 43.285 1.00 75.94 95 MET A N 1
ATOM 721 C CA . MET A 1 95 ? -28.530 -5.873 43.045 1.00 75.94 95 MET A CA 1
ATOM 722 C C . MET A 1 95 ? -27.019 -5.632 43.109 1.00 75.94 95 MET A C 1
ATOM 724 O O . MET A 1 95 ? -26.470 -5.017 42.202 1.00 75.94 95 MET A O 1
ATOM 728 N N . LEU A 1 96 ? -26.325 -6.169 44.118 1.00 75.56 96 LEU A N 1
ATOM 729 C CA . LEU A 1 96 ? -24.863 -6.082 44.239 1.00 75.56 96 LEU A CA 1
ATOM 730 C C . LEU A 1 96 ? -24.142 -6.738 43.055 1.00 75.56 96 LEU A C 1
ATOM 732 O O . LEU A 1 96 ? -23.215 -6.154 42.491 1.00 75.56 96 LEU A O 1
ATOM 736 N N . LEU A 1 97 ? -24.590 -7.927 42.643 1.00 75.94 97 LEU A N 1
ATOM 737 C CA . LEU A 1 97 ? -24.018 -8.630 41.496 1.00 75.94 97 LEU A CA 1
ATOM 738 C C . LEU A 1 97 ? -24.238 -7.847 40.193 1.00 75.94 97 LEU A C 1
ATOM 740 O O . LEU A 1 97 ? -23.304 -7.704 39.403 1.00 75.94 97 LEU A O 1
ATOM 744 N N . LEU A 1 98 ? -25.443 -7.306 39.986 1.00 79.81 98 LEU A N 1
ATOM 745 C CA . LEU A 1 98 ? -25.792 -6.459 38.841 1.00 79.81 98 LEU A CA 1
ATOM 746 C C . LEU A 1 98 ? -24.996 -5.157 38.823 1.00 79.81 98 LEU A C 1
ATOM 748 O O . LEU A 1 98 ? -24.546 -4.743 37.762 1.00 79.81 98 LEU A O 1
ATOM 752 N N . LEU A 1 99 ? -24.788 -4.524 39.975 1.00 79.88 99 LEU A N 1
ATOM 753 C CA . LEU A 1 99 ? -24.063 -3.261 40.068 1.00 79.88 99 LEU A CA 1
ATOM 754 C C . LEU A 1 99 ? -22.566 -3.467 39.804 1.00 79.88 99 LEU A C 1
ATOM 756 O O . LEU A 1 99 ? -21.964 -2.699 39.057 1.00 79.88 99 LEU A O 1
ATOM 760 N N . LEU A 1 100 ? -21.982 -4.552 40.321 1.00 77.50 100 LEU A N 1
ATOM 761 C CA . LEU A 1 100 ? -20.579 -4.896 40.089 1.00 77.50 100 LEU A CA 1
ATOM 762 C C . LEU A 1 100 ? -20.332 -5.334 38.639 1.00 77.50 100 LEU A C 1
ATOM 764 O O . LEU A 1 100 ? -19.441 -4.805 37.978 1.00 77.50 100 LEU A O 1
ATOM 768 N N . THR A 1 101 ? -21.139 -6.261 38.114 1.00 75.38 101 THR A N 1
ATOM 769 C CA . THR A 1 101 ? -21.010 -6.718 36.718 1.00 75.38 101 THR A CA 1
ATOM 770 C C . THR A 1 101 ? -21.386 -5.618 35.729 1.00 75.38 101 THR A C 1
ATOM 772 O O . THR A 1 101 ? -20.624 -5.348 34.806 1.00 75.38 101 THR A O 1
ATOM 775 N N . GLY A 1 102 ? -22.509 -4.932 35.939 1.00 75.62 102 GLY A N 1
ATOM 776 C CA . GLY A 1 102 ? -22.974 -3.823 35.110 1.00 75.62 102 GLY A CA 1
ATOM 777 C C . GLY A 1 102 ? -22.001 -2.649 35.109 1.00 75.62 102 GLY A C 1
ATOM 778 O O . GLY A 1 102 ? -21.632 -2.174 34.037 1.00 75.62 102 GLY A O 1
ATOM 779 N N . GLY A 1 103 ? -21.501 -2.239 36.278 1.00 74.81 103 GLY A N 1
ATOM 780 C CA . GLY A 1 103 ? -20.498 -1.179 36.398 1.00 74.81 103 GLY A CA 1
ATOM 781 C C . GLY A 1 103 ? -19.202 -1.509 35.654 1.00 74.81 103 GLY A C 1
ATOM 782 O O . GLY A 1 103 ? -18.701 -0.682 34.890 1.00 74.81 103 GLY A O 1
ATOM 783 N N . LEU A 1 104 ? -18.692 -2.740 35.792 1.00 74.19 104 LEU A N 1
ATOM 784 C CA . LEU A 1 104 ? -17.487 -3.176 35.081 1.00 74.19 104 LEU A CA 1
ATOM 785 C C . LEU A 1 104 ? -17.710 -3.247 33.563 1.00 74.19 104 LEU A C 1
ATOM 787 O O . LEU A 1 104 ? -16.853 -2.826 32.784 1.00 74.19 104 LEU A O 1
ATOM 791 N N . LEU A 1 105 ? -18.877 -3.738 33.135 1.00 74.06 105 LEU A N 1
ATOM 792 C CA . LEU A 1 105 ? -19.237 -3.816 31.723 1.00 74.06 105 LEU A CA 1
ATOM 793 C C . LEU A 1 105 ? -19.359 -2.427 31.089 1.00 74.06 105 LEU A C 1
ATOM 795 O O . LEU A 1 105 ? -18.900 -2.252 29.959 1.00 74.06 105 LEU A O 1
ATOM 799 N N . VAL A 1 106 ? -19.920 -1.450 31.810 1.00 74.38 106 VAL A N 1
ATOM 800 C CA . VAL A 1 106 ? -19.984 -0.039 31.398 1.00 74.38 106 VAL A CA 1
ATOM 801 C C . VAL A 1 106 ? -18.582 0.568 31.331 1.00 74.38 106 VAL A C 1
ATOM 803 O O . VAL A 1 106 ? -18.245 1.196 30.329 1.00 74.38 106 VAL A O 1
ATOM 806 N N . ALA A 1 107 ? -17.723 0.329 32.327 1.00 73.69 107 ALA A N 1
ATOM 807 C CA . ALA A 1 107 ? -16.336 0.805 32.314 1.00 73.69 107 ALA A CA 1
ATOM 808 C C . ALA A 1 107 ? -15.549 0.261 31.106 1.00 73.69 107 ALA A C 1
ATOM 810 O O . ALA A 1 107 ? -14.835 0.995 30.418 1.00 73.69 107 ALA A O 1
ATOM 811 N N . PHE A 1 108 ? -15.723 -1.021 30.794 1.00 75.62 108 PHE A N 1
ATOM 812 C CA . PHE A 1 108 ? -15.159 -1.657 29.607 1.00 75.62 108 PHE A CA 1
ATOM 813 C C . PHE A 1 108 ? -15.763 -1.134 28.299 1.00 75.62 108 PHE A C 1
ATOM 815 O O . PHE A 1 108 ? -15.044 -0.976 27.309 1.00 75.62 108 PHE A O 1
ATOM 822 N N . ASP A 1 109 ? -17.051 -0.803 28.279 1.00 69.62 109 ASP A N 1
ATOM 823 C CA . ASP A 1 109 ? -17.689 -0.192 27.115 1.00 69.62 109 ASP A CA 1
ATOM 824 C C . ASP A 1 109 ? -17.138 1.226 26.857 1.00 69.62 109 ASP A C 1
ATOM 826 O O . ASP A 1 109 ? -16.806 1.556 25.717 1.00 69.62 109 ASP A O 1
ATOM 830 N N . ILE A 1 110 ? -16.900 2.016 27.912 1.00 68.69 110 ILE A N 1
ATOM 831 C CA . ILE A 1 110 ? -16.212 3.321 27.854 1.00 68.69 110 ILE A CA 1
ATOM 832 C C . ILE A 1 110 ? -14.762 3.165 27.354 1.00 68.69 110 ILE A C 1
ATOM 834 O O . ILE A 1 110 ? -14.270 3.958 26.542 1.00 68.69 110 ILE A O 1
ATOM 838 N N . LEU A 1 111 ? -14.059 2.117 27.792 1.00 70.69 111 LEU A N 1
ATOM 839 C CA . LEU A 1 111 ? -12.726 1.783 27.277 1.00 70.69 111 LEU A CA 1
ATOM 840 C C . LEU A 1 111 ? -12.763 1.444 25.779 1.00 70.69 111 LEU A C 1
ATOM 842 O O . LEU A 1 111 ? -11.881 1.879 25.033 1.00 70.69 111 LEU A O 1
ATOM 846 N N . CYS A 1 112 ? -13.800 0.739 25.316 1.00 67.25 112 CYS A N 1
ATOM 847 C CA . CYS A 1 112 ? -13.998 0.427 23.900 1.00 67.25 112 CYS A CA 1
ATOM 848 C C . CYS A 1 112 ? -14.287 1.674 23.056 1.00 67.25 112 CYS A C 1
ATOM 850 O O . CYS A 1 112 ? -13.878 1.737 21.892 1.00 67.25 112 CYS A O 1
ATOM 852 N N . THR A 1 113 ? -14.995 2.666 23.602 1.00 64.38 113 THR A N 1
ATOM 853 C CA . THR A 1 113 ? -15.395 3.866 22.846 1.00 64.38 113 THR A CA 1
ATOM 854 C C . THR A 1 113 ? -14.232 4.791 22.535 1.00 64.38 113 THR A C 1
ATOM 856 O O . THR A 1 113 ? -14.244 5.442 21.495 1.00 64.38 113 THR A O 1
ATOM 859 N N . ARG A 1 114 ? -13.150 4.736 23.326 1.00 65.19 114 ARG A N 1
ATOM 860 C CA . ARG A 1 114 ? -11.872 5.403 23.007 1.00 65.19 114 ARG A CA 1
ATOM 861 C C . ARG A 1 114 ? -11.236 4.932 21.687 1.00 65.19 114 ARG A C 1
ATOM 863 O O . ARG A 1 114 ? -10.219 5.485 21.291 1.00 65.19 114 ARG A O 1
ATOM 870 N N . ARG A 1 115 ? -11.786 3.900 21.032 1.00 60.72 115 ARG A N 1
ATOM 871 C CA . ARG A 1 115 ? -11.262 3.296 19.792 1.00 60.72 115 ARG A CA 1
ATOM 872 C C . ARG A 1 115 ? -12.170 3.451 18.575 1.00 60.72 115 ARG A C 1
ATOM 874 O O . ARG A 1 115 ? -11.838 2.931 17.505 1.00 60.72 115 ARG A O 1
ATOM 881 N N . GLN A 1 116 ? -13.334 4.081 18.724 1.00 65.56 116 GLN A N 1
ATOM 882 C CA . GLN A 1 116 ? -14.133 4.449 17.556 1.00 65.56 116 GLN A CA 1
ATOM 883 C C . GLN A 1 116 ? -13.377 5.499 16.733 1.00 65.56 116 GLN A C 1
ATOM 885 O O . GLN A 1 116 ? -12.528 6.204 17.276 1.00 65.56 116 GLN A O 1
ATOM 890 N N . GLN A 1 117 ? -13.632 5.543 15.421 1.00 64.31 117 GLN A N 1
ATOM 891 C CA . GLN A 1 117 ? -13.032 6.571 14.573 1.00 64.31 117 GLN A CA 1
ATOM 892 C C . GLN A 1 117 ? -13.416 7.938 15.132 1.00 64.31 117 GLN A C 1
ATOM 894 O O . GLN A 1 117 ? -14.604 8.154 15.390 1.00 64.31 117 GLN A O 1
ATOM 899 N N . PRO A 1 118 ? -12.433 8.811 15.382 1.00 71.94 118 PRO A N 1
ATOM 900 C CA . PRO A 1 118 ? -12.744 10.150 15.818 1.00 71.94 118 PRO A CA 1
ATOM 901 C C . PRO A 1 118 ? -13.495 10.877 14.708 1.00 71.94 118 PRO A C 1
ATOM 903 O O . PRO A 1 118 ? -13.165 10.731 13.531 1.00 71.94 118 PRO A O 1
ATOM 906 N N . THR A 1 119 ? -14.518 11.629 15.089 1.00 79.94 119 THR A N 1
ATOM 907 C CA . THR A 1 119 ? -15.209 12.539 14.178 1.00 79.94 119 THR A CA 1
ATOM 908 C C . THR A 1 119 ? -14.698 13.939 14.444 1.00 79.94 119 THR A C 1
ATOM 910 O O . THR A 1 119 ? -14.473 14.308 15.596 1.00 79.94 119 THR A O 1
ATOM 913 N N . VAL A 1 120 ? -14.484 14.709 13.387 1.00 82.81 120 VAL A N 1
ATOM 914 C CA . VAL A 1 120 ? -14.111 16.115 13.503 1.00 82.81 120 VAL A CA 1
ATOM 915 C C . VAL A 1 120 ? -15.292 16.935 13.013 1.00 82.81 120 VAL A C 1
ATOM 917 O O . VAL A 1 120 ? -15.808 16.690 11.925 1.00 82.81 120 VAL A O 1
ATOM 920 N N . HIS A 1 121 ? -15.744 17.869 13.836 1.00 87.69 121 HIS A N 1
ATOM 921 C CA . HIS A 1 121 ? -16.722 18.878 13.467 1.00 87.69 121 HIS A CA 1
ATOM 922 C C . HIS A 1 121 ? -16.042 20.236 13.482 1.00 87.69 121 HIS A C 1
ATOM 924 O O . HIS A 1 121 ? -15.154 20.489 14.293 1.00 87.69 121 HIS A O 1
ATOM 930 N N . ILE A 1 122 ? -16.457 21.107 12.576 1.00 87.38 122 ILE A N 1
ATOM 931 C CA . ILE A 1 122 ? -16.012 22.494 12.580 1.00 87.38 122 ILE A CA 1
ATOM 932 C C . ILE A 1 122 ? -17.065 23.274 13.351 1.00 87.38 122 ILE A C 1
ATOM 934 O O . ILE A 1 122 ? -18.259 23.147 13.069 1.00 87.38 122 ILE A O 1
ATOM 938 N N . ALA A 1 123 ? -16.625 24.010 14.365 1.00 87.12 123 ALA A N 1
ATOM 939 C CA . ALA A 1 123 ? -17.513 24.771 15.222 1.00 87.12 123 ALA A CA 1
ATOM 940 C C . ALA A 1 123 ? -18.302 25.806 14.411 1.00 87.12 123 ALA A C 1
ATOM 942 O O . ALA A 1 123 ? -17.713 26.480 13.554 1.00 87.12 123 ALA A O 1
ATOM 943 N N . PRO A 1 124 ? -19.600 25.996 14.701 1.00 80.12 124 PRO A N 1
ATOM 944 C CA . PRO A 1 124 ? -20.331 27.126 14.160 1.00 80.12 124 PRO A CA 1
ATOM 945 C C . PRO A 1 124 ? -19.703 28.441 14.639 1.00 80.12 124 PRO A C 1
ATOM 947 O O . PRO A 1 124 ? -19.005 28.512 15.653 1.00 80.12 124 PRO A O 1
ATOM 950 N N . MET A 1 125 ? -19.932 29.492 13.863 1.00 68.38 125 MET A N 1
ATOM 951 C CA . MET A 1 125 ? -19.385 30.816 14.116 1.00 68.38 125 MET A CA 1
ATOM 952 C C . MET A 1 125 ? -19.833 31.345 15.496 1.00 68.38 125 MET A C 1
ATOM 954 O O . MET A 1 125 ? -21.035 31.344 15.764 1.00 68.38 125 MET A O 1
ATOM 958 N N . PRO A 1 126 ? -18.919 31.794 16.380 1.00 67.50 126 PRO A N 1
ATOM 959 C CA . PRO A 1 126 ? -19.303 32.555 17.552 1.00 67.50 126 PRO A CA 1
ATOM 960 C C . PRO A 1 126 ? -19.901 33.893 17.085 1.00 67.50 126 PRO A C 1
ATOM 962 O O . PRO A 1 126 ? -19.346 34.522 16.179 1.00 67.50 126 PRO A O 1
ATOM 965 N N . PRO A 1 127 ? -21.044 34.309 17.644 1.00 60.91 127 PRO A N 1
ATOM 966 C CA . PRO A 1 127 ? -21.646 35.589 17.317 1.00 60.91 127 PRO A CA 1
ATOM 967 C C . PRO A 1 127 ? -20.878 36.742 17.978 1.00 60.91 127 PRO A C 1
ATOM 969 O O . PRO A 1 127 ? -20.464 36.621 19.129 1.00 60.91 127 PRO A O 1
ATOM 972 N N . ALA A 1 128 ? -20.821 37.858 17.245 1.00 58.25 128 ALA A N 1
ATOM 973 C CA . ALA A 1 128 ? -20.409 39.208 17.641 1.00 58.25 128 ALA A CA 1
ATOM 974 C C . ALA A 1 128 ? -18.903 39.550 17.545 1.00 58.25 128 ALA A C 1
ATOM 976 O O . ALA A 1 128 ? -18.040 38.813 18.006 1.00 58.25 128 ALA A O 1
ATOM 977 N N . ASP A 1 129 ? -18.653 40.705 16.915 1.00 68.69 129 ASP A N 1
ATOM 978 C CA . ASP A 1 129 ? -17.425 41.526 16.870 1.00 68.69 129 ASP A CA 1
ATOM 979 C C . ASP A 1 129 ? -16.410 41.320 15.723 1.00 68.69 129 ASP A C 1
ATOM 981 O O . ASP A 1 129 ? -15.490 42.123 15.587 1.00 68.69 129 ASP A O 1
ATOM 985 N N . ALA A 1 130 ? -16.584 40.338 14.831 1.00 68.06 130 ALA A N 1
ATOM 986 C CA . ALA A 1 130 ? -15.704 40.173 13.660 1.00 68.06 130 ALA A CA 1
ATOM 987 C C . ALA A 1 130 ? -16.138 41.049 12.467 1.00 68.06 130 ALA A C 1
ATOM 989 O O . ALA A 1 130 ? -17.326 41.114 12.145 1.00 68.06 130 ALA A O 1
ATOM 990 N N . GLY A 1 131 ? -15.185 41.682 11.771 1.00 80.00 131 GLY A N 1
ATOM 991 C CA . GLY A 1 131 ? -15.476 42.464 10.565 1.00 80.00 131 GLY A CA 1
ATOM 992 C C . GLY A 1 131 ? -15.927 41.582 9.393 1.00 80.00 131 GLY A C 1
ATOM 993 O O . GLY A 1 131 ? -15.500 40.434 9.273 1.00 80.00 131 GLY A O 1
ATOM 994 N N . ASP A 1 132 ? -16.744 42.117 8.476 1.00 83.81 132 ASP A N 1
ATOM 995 C CA . ASP A 1 132 ? -17.300 41.376 7.322 1.00 83.81 132 ASP A CA 1
ATOM 996 C C . ASP A 1 132 ? -16.240 40.633 6.483 1.00 83.81 132 ASP A C 1
ATOM 998 O O . ASP A 1 132 ? -16.512 39.588 5.884 1.00 83.81 132 ASP A O 1
ATOM 1002 N N . ALA A 1 133 ? -15.015 41.164 6.424 1.00 82.00 133 ALA A N 1
ATOM 1003 C CA . ALA A 1 133 ? -13.889 40.517 5.757 1.00 82.00 133 ALA A CA 1
ATOM 1004 C C . ALA A 1 133 ? -13.455 39.225 6.475 1.00 82.00 133 ALA A C 1
ATOM 1006 O O . ALA A 1 133 ? -13.351 38.183 5.824 1.00 82.00 133 ALA A O 1
ATOM 1007 N N . ASP A 1 134 ? -13.282 39.260 7.800 1.00 84.12 134 ASP A N 1
ATOM 1008 C CA . ASP A 1 134 ? -12.923 38.093 8.619 1.00 84.12 134 ASP A CA 1
ATOM 1009 C C . ASP A 1 134 ? -14.002 37.007 8.533 1.00 84.12 134 ASP A C 1
ATOM 1011 O O . ASP A 1 134 ? -13.695 35.818 8.414 1.00 84.12 134 ASP A O 1
ATOM 1015 N N . VAL A 1 135 ? -15.279 37.412 8.516 1.00 86.06 135 VAL A N 1
ATOM 1016 C CA . VAL A 1 135 ? -16.422 36.498 8.367 1.00 86.06 135 VAL A CA 1
ATOM 1017 C C . VAL A 1 135 ? -16.358 35.738 7.042 1.00 86.06 135 VAL A C 1
ATOM 1019 O O . VAL A 1 135 ? -16.522 34.514 7.017 1.00 86.06 135 VAL A O 1
ATOM 1022 N N . ARG A 1 136 ? -16.092 36.441 5.933 1.00 88.00 136 ARG A N 1
ATOM 1023 C CA . ARG A 1 136 ? -15.980 35.820 4.603 1.00 88.00 136 ARG A CA 1
ATOM 1024 C C . ARG A 1 136 ? -14.780 34.882 4.510 1.00 88.00 136 ARG A C 1
ATOM 1026 O O . ARG A 1 136 ? -14.958 33.747 4.066 1.00 88.00 136 ARG A O 1
ATOM 1033 N N . ALA A 1 137 ? -13.609 35.321 4.969 1.00 86.62 137 ALA A N 1
ATOM 1034 C CA . ALA A 1 137 ? -12.392 34.511 4.964 1.00 86.62 137 ALA A CA 1
ATOM 1035 C C . ALA A 1 137 ? -12.570 33.234 5.799 1.00 86.62 137 ALA A C 1
ATOM 1037 O O . ALA A 1 137 ? -12.313 32.123 5.332 1.00 86.62 137 ALA A O 1
ATOM 1038 N N . ARG A 1 138 ? -13.126 33.361 7.009 1.00 88.38 138 ARG A N 1
ATOM 1039 C CA . ARG A 1 138 ? -13.439 32.216 7.871 1.00 88.38 138 ARG A CA 1
ATOM 1040 C C . ARG A 1 138 ? -14.448 31.263 7.238 1.00 88.38 138 ARG A C 1
ATOM 1042 O O . ARG A 1 138 ? -14.278 30.050 7.361 1.00 88.38 138 ARG A O 1
ATOM 1049 N N . SER A 1 139 ? -15.495 31.782 6.597 1.00 89.19 139 SER A N 1
ATOM 1050 C CA . SER A 1 139 ? -16.505 30.958 5.923 1.00 89.19 139 SER A CA 1
ATOM 1051 C C . SER A 1 139 ? -15.875 30.119 4.809 1.00 89.19 139 SER A C 1
ATOM 1053 O O . SER A 1 139 ? -16.069 28.906 4.773 1.00 89.19 139 SER A O 1
ATOM 1055 N N . ARG A 1 140 ? -15.015 30.727 3.981 1.00 89.25 140 ARG A N 1
ATOM 1056 C CA . ARG A 1 140 ? -14.262 30.018 2.935 1.00 89.25 140 ARG A CA 1
ATOM 1057 C C . ARG A 1 140 ? -13.339 28.945 3.503 1.00 89.25 140 ARG A C 1
ATOM 1059 O O . ARG A 1 140 ? -13.419 27.800 3.073 1.00 89.25 140 ARG A O 1
ATOM 1066 N N . ILE A 1 141 ? -12.540 29.280 4.520 1.00 90.25 141 ILE A N 1
ATOM 1067 C CA . ILE A 1 141 ? -11.669 28.311 5.208 1.00 90.25 141 ILE A CA 1
ATOM 1068 C C . ILE A 1 141 ? -12.498 27.158 5.794 1.00 90.25 141 ILE A C 1
ATOM 1070 O O . ILE A 1 141 ? -12.101 25.998 5.730 1.00 90.25 141 ILE A O 1
ATOM 1074 N N . THR A 1 142 ? -13.671 27.459 6.352 1.00 90.00 142 THR A N 1
ATOM 1075 C CA . THR A 1 142 ? -14.575 26.459 6.929 1.00 90.00 142 THR A CA 1
ATOM 1076 C C . THR A 1 142 ? -15.144 25.522 5.864 1.00 90.00 142 THR A C 1
ATOM 1078 O O . THR A 1 142 ? -15.154 24.314 6.085 1.00 90.00 142 THR A O 1
ATOM 1081 N N . GLU A 1 143 ? -15.595 26.038 4.718 1.00 87.56 143 GLU A N 1
ATOM 1082 C CA . GLU A 1 143 ? -16.070 25.208 3.600 1.00 87.56 143 GLU A CA 1
ATOM 1083 C C . GLU A 1 143 ? -14.954 24.317 3.039 1.00 87.56 143 GLU A C 1
ATOM 1085 O O . GLU A 1 143 ? -15.144 23.110 2.880 1.00 87.56 143 GLU A O 1
ATOM 1090 N N . GLU A 1 144 ? -13.753 24.867 2.863 1.00 85.69 144 GLU A N 1
ATOM 1091 C CA . GLU A 1 144 ? -12.571 24.092 2.471 1.00 85.69 144 GLU A CA 1
ATOM 1092 C C . GLU A 1 144 ? -12.258 22.978 3.480 1.00 85.69 144 GLU A C 1
ATOM 1094 O O . GLU A 1 144 ? -11.986 21.835 3.112 1.00 85.69 144 GLU A O 1
ATOM 1099 N N . LEU A 1 145 ? -12.352 23.260 4.779 1.00 86.75 145 LEU A N 1
ATOM 1100 C CA . LEU A 1 145 ? -12.118 22.255 5.813 1.00 86.75 145 LEU A CA 1
ATOM 1101 C C . LEU A 1 145 ? -13.199 21.181 5.869 1.00 86.75 145 LEU A C 1
ATOM 1103 O O . LEU A 1 145 ? -12.878 20.028 6.167 1.00 86.75 145 LEU A O 1
ATOM 1107 N N . LYS A 1 146 ? -14.459 21.519 5.568 1.00 84.38 146 LYS A N 1
ATOM 1108 C CA . LYS A 1 146 ? -15.528 20.520 5.429 1.00 84.38 146 LYS A CA 1
ATOM 1109 C C . LYS A 1 146 ? -15.229 19.549 4.297 1.00 84.38 146 LYS A C 1
ATOM 1111 O O . LYS A 1 146 ? -15.594 18.389 4.416 1.00 84.38 146 LYS A O 1
ATOM 1116 N N . PHE A 1 147 ? -14.545 19.986 3.245 1.00 77.81 147 PHE A N 1
ATOM 1117 C CA . PHE A 1 147 ? -14.103 19.112 2.163 1.00 77.81 147 PHE A CA 1
ATOM 1118 C C . PHE A 1 147 ? -12.856 18.291 2.549 1.00 77.81 147 PHE A C 1
ATOM 1120 O O . PHE A 1 147 ? -12.822 17.069 2.379 1.00 77.81 147 PHE A O 1
ATOM 1127 N N . ARG A 1 148 ? -11.858 18.942 3.161 1.00 77.62 148 ARG A N 1
ATOM 1128 C CA . ARG A 1 148 ? -10.540 18.364 3.491 1.00 77.62 148 ARG A CA 1
ATOM 1129 C C . ARG A 1 148 ? -10.569 17.372 4.659 1.00 77.62 148 ARG A C 1
ATOM 1131 O O . ARG A 1 148 ? -9.932 16.320 4.612 1.00 77.62 148 ARG A O 1
ATOM 1138 N N . LEU A 1 149 ? -11.289 17.667 5.743 1.00 76.56 149 LEU A N 1
ATOM 1139 C CA . LEU A 1 149 ? -11.261 16.859 6.976 1.00 76.56 149 LEU A CA 1
ATOM 1140 C C . LEU A 1 149 ? -11.970 15.493 6.862 1.00 76.56 149 LEU A C 1
ATOM 1142 O O . LEU A 1 149 ? -11.514 14.530 7.478 1.00 76.56 149 LEU A O 1
ATOM 1146 N N . PRO A 1 150 ? -13.031 15.309 6.063 1.00 66.12 150 PRO A N 1
ATOM 1147 C CA . PRO A 1 150 ? -13.507 13.967 5.736 1.00 66.12 150 PRO A CA 1
ATOM 1148 C C . PRO A 1 150 ? -12.466 13.152 4.956 1.00 66.12 150 PRO A C 1
ATOM 1150 O O . PRO A 1 150 ? -12.331 11.947 5.190 1.00 66.12 150 PRO A O 1
ATOM 1153 N N . ALA A 1 151 ? -11.661 13.795 4.099 1.00 56.19 151 ALA A N 1
ATOM 1154 C CA . ALA A 1 151 ? -10.543 13.145 3.410 1.00 56.19 151 ALA A CA 1
ATOM 1155 C C . ALA A 1 151 ? -9.407 12.734 4.371 1.00 56.19 151 ALA A C 1
ATOM 1157 O O . ALA A 1 151 ? -8.696 11.765 4.096 1.00 56.19 151 ALA A O 1
ATOM 1158 N N . VAL A 1 152 ? -9.304 13.384 5.541 1.00 53.12 152 VAL A N 1
ATOM 1159 C CA . VAL A 1 152 ? -8.409 13.036 6.666 1.00 53.12 152 VAL A CA 1
ATOM 1160 C C . VAL A 1 152 ? -8.775 11.717 7.356 1.00 53.12 152 VAL A C 1
ATOM 1162 O O . VAL A 1 152 ? -7.983 11.205 8.148 1.00 53.12 152 VAL A O 1
ATOM 1165 N N . ALA A 1 153 ? -9.892 11.065 7.015 1.00 53.62 153 ALA A N 1
ATOM 1166 C CA . ALA A 1 153 ? -10.204 9.695 7.447 1.00 53.62 153 ALA A CA 1
ATOM 1167 C C . ALA A 1 153 ? -9.253 8.624 6.838 1.00 53.62 153 ALA A C 1
ATOM 1169 O O . ALA A 1 153 ? -9.658 7.526 6.447 1.00 53.62 153 ALA A O 1
ATOM 1170 N N . ILE A 1 154 ? -7.955 8.918 6.761 1.00 50.72 154 ILE A N 1
ATOM 1171 C CA . ILE A 1 154 ? -6.873 8.084 6.255 1.00 50.72 154 ILE A CA 1
ATOM 1172 C C . ILE A 1 154 ? -6.554 7.025 7.311 1.00 50.72 154 ILE A C 1
ATOM 1174 O O . ILE A 1 154 ? -5.662 7.184 8.140 1.00 50.72 154 ILE A O 1
ATOM 1178 N N . ARG A 1 155 ? -7.267 5.895 7.286 1.00 51.59 155 ARG A N 1
ATOM 1179 C CA . ARG A 1 155 ? -6.817 4.680 7.998 1.00 51.59 155 ARG A CA 1
ATOM 1180 C C . ARG A 1 155 ? -6.029 3.701 7.135 1.00 51.59 155 ARG A C 1
ATOM 1182 O O . ARG A 1 155 ? -5.476 2.739 7.666 1.00 51.59 155 ARG A O 1
ATOM 1189 N N . ALA A 1 156 ? -5.880 3.969 5.842 1.00 51.50 156 ALA A N 1
ATOM 1190 C CA . ALA A 1 156 ? -4.910 3.273 5.009 1.00 51.50 156 ALA A CA 1
ATOM 1191 C C . ALA A 1 156 ? -4.603 4.099 3.750 1.00 51.50 156 ALA A C 1
ATOM 1193 O O . ALA A 1 156 ? -5.547 4.498 3.067 1.00 51.50 156 ALA A O 1
ATOM 1194 N N . PRO A 1 157 ? -3.328 4.340 3.403 1.00 53.22 157 PRO A N 1
ATOM 1195 C CA . PRO A 1 157 ? -2.988 4.673 2.028 1.00 53.22 157 PRO A CA 1
ATOM 1196 C C . PRO A 1 157 ? -3.435 3.527 1.126 1.00 53.22 157 PRO A C 1
ATOM 1198 O O . PRO A 1 157 ? -3.440 2.360 1.545 1.00 53.22 157 PRO A O 1
ATOM 1201 N N . ALA A 1 158 ? -3.818 3.858 -0.102 1.00 52.47 158 ALA A N 1
ATOM 1202 C CA . ALA A 1 158 ? -4.136 2.844 -1.085 1.00 52.47 158 ALA A CA 1
ATOM 1203 C C . ALA A 1 158 ? -2.934 1.904 -1.274 1.00 52.47 158 ALA A C 1
ATOM 1205 O O . ALA A 1 158 ? -1.758 2.266 -1.151 1.00 52.47 158 ALA A O 1
ATOM 1206 N N . SER A 1 159 ? -3.236 0.640 -1.541 1.00 48.81 159 SER A N 1
ATOM 1207 C CA . SER A 1 159 ? -2.222 -0.375 -1.814 1.00 48.81 159 SER A CA 1
ATOM 1208 C C . SER A 1 159 ? -1.461 -0.087 -3.115 1.00 48.81 159 SER A C 1
ATOM 1210 O O . SER A 1 159 ? -0.389 -0.661 -3.344 1.00 48.81 159 SER A O 1
ATOM 1212 N N . MET A 1 160 ? -2.005 0.803 -3.956 1.00 39.50 160 MET A N 1
ATOM 1213 C CA . MET A 1 160 ? -1.336 1.409 -5.100 1.00 39.50 160 MET A CA 1
ATOM 1214 C C . MET A 1 160 ? -1.408 2.945 -5.036 1.00 39.50 160 MET A C 1
ATOM 1216 O O . MET A 1 160 ? -2.350 3.485 -4.465 1.00 39.50 160 MET A O 1
ATOM 1220 N N . PRO A 1 161 ? -0.416 3.640 -5.594 1.00 37.09 161 PRO A N 1
ATOM 1221 C CA . PRO A 1 161 ? -0.367 5.098 -5.629 1.00 37.09 161 PRO A CA 1
ATOM 1222 C C . PRO A 1 161 ? -1.429 5.681 -6.517 1.00 37.09 161 PRO A C 1
ATOM 1224 O O . PRO A 1 161 ? -1.849 5.038 -7.479 1.00 37.09 161 PRO A O 1
ATOM 1227 N N . GLY A 1 162 ? -1.859 6.894 -6.198 1.00 43.03 162 GLY A N 1
ATOM 1228 C CA . GLY A 1 162 ? -3.000 7.470 -6.894 1.00 43.03 162 GLY A CA 1
ATOM 1229 C C . GLY A 1 162 ? -4.323 6.777 -6.544 1.00 43.03 162 GLY A C 1
ATOM 1230 O O . GLY A 1 162 ? -5.376 7.264 -6.914 1.00 43.03 162 GLY A O 1
ATOM 1231 N N . GLY A 1 163 ? -4.344 5.706 -5.751 1.00 41.09 163 GLY A N 1
ATOM 1232 C CA . GLY A 1 163 ? -5.599 5.060 -5.395 1.00 41.09 163 GLY A CA 1
ATOM 1233 C C . GLY A 1 163 ? -6.443 5.853 -4.412 1.00 41.09 163 GLY A C 1
ATOM 1234 O O . GLY A 1 163 ? -5.958 6.283 -3.363 1.00 41.09 163 GLY A O 1
ATOM 1235 N N . SER A 1 164 ? -7.729 6.022 -4.715 1.00 39.97 164 SER A N 1
ATOM 1236 C CA . SER A 1 164 ? -8.728 6.456 -3.740 1.00 39.97 164 SER A CA 1
ATOM 1237 C C . SER A 1 164 ? -9.139 5.263 -2.870 1.00 39.97 164 SER A C 1
ATOM 1239 O O . SER A 1 164 ? -9.232 4.125 -3.334 1.00 39.97 164 SER A O 1
ATOM 1241 N N . THR A 1 165 ? -9.354 5.479 -1.570 1.00 47.97 165 THR A N 1
ATOM 1242 C CA . THR A 1 165 ? -9.970 4.439 -0.741 1.00 47.97 165 THR A CA 1
ATOM 1243 C C . THR A 1 165 ? -11.478 4.531 -0.937 1.00 47.97 165 THR A C 1
ATOM 1245 O O . THR A 1 165 ? -12.062 5.598 -0.807 1.00 47.97 165 THR A O 1
ATOM 1248 N N . LEU A 1 166 ? -12.154 3.406 -1.184 1.00 35.66 166 LEU A N 1
ATOM 1249 C CA . LEU A 1 166 ? -13.626 3.330 -1.273 1.00 35.66 166 LEU A CA 1
ATOM 1250 C C . LEU A 1 166 ? -14.365 3.988 -0.082 1.00 35.66 166 LEU A C 1
ATOM 1252 O O . LEU A 1 166 ? -15.550 4.285 -0.185 1.00 35.66 166 LEU A O 1
ATOM 1256 N N . GLN A 1 167 ? -13.682 4.211 1.047 1.00 37.88 167 GLN A N 1
ATOM 1257 C CA . GLN A 1 167 ? -14.204 4.944 2.202 1.00 37.88 167 GLN A CA 1
ATOM 1258 C C . GLN A 1 167 ? -14.326 6.460 1.985 1.00 37.88 167 GLN A C 1
ATOM 1260 O O . GLN A 1 167 ? -15.273 7.028 2.518 1.00 37.88 167 GLN A O 1
ATOM 1265 N N . SER A 1 168 ? -13.453 7.107 1.200 1.00 35.66 168 SER A N 1
ATOM 1266 C CA . SER A 1 168 ? -13.591 8.541 0.890 1.00 35.66 168 SER A CA 1
ATOM 1267 C C . SER A 1 168 ? -14.765 8.795 -0.062 1.00 35.66 168 SER A C 1
ATOM 1269 O O . SER A 1 168 ? -15.552 9.706 0.161 1.00 35.66 168 SER A O 1
ATOM 1271 N N . LEU A 1 169 ? -14.972 7.913 -1.047 1.00 30.02 169 LEU A N 1
ATOM 1272 C CA . LEU A 1 169 ? -16.147 7.937 -1.932 1.00 30.02 169 LEU A CA 1
ATOM 1273 C C . LEU A 1 169 ? -17.454 7.606 -1.194 1.00 30.02 169 LEU A C 1
ATOM 1275 O O . LEU A 1 169 ? -18.486 8.213 -1.461 1.00 30.02 169 LEU A O 1
ATOM 1279 N N . ALA A 1 170 ? -17.427 6.673 -0.237 1.00 27.86 170 ALA A N 1
ATOM 1280 C CA . ALA A 1 170 ? -18.603 6.351 0.572 1.00 27.86 170 ALA A CA 1
ATOM 1281 C C . ALA A 1 170 ? -19.012 7.493 1.520 1.00 27.86 170 ALA A C 1
ATOM 1283 O O . ALA A 1 170 ? -20.202 7.634 1.788 1.00 27.86 170 ALA A O 1
ATOM 1284 N N . ALA A 1 171 ? -18.059 8.306 1.996 1.00 32.50 171 ALA A N 1
ATOM 1285 C CA . ALA A 1 171 ? -18.346 9.500 2.792 1.00 32.50 171 ALA A CA 1
ATOM 1286 C C . ALA A 1 171 ? -19.083 10.563 1.955 1.00 32.50 171 ALA A C 1
ATOM 1288 O O . ALA A 1 171 ? -20.158 11.001 2.356 1.00 32.50 171 ALA A O 1
ATOM 1289 N N . VAL A 1 172 ? -18.595 10.845 0.740 1.00 33.88 172 VAL A N 1
ATOM 1290 C CA . VAL A 1 172 ? -19.219 11.787 -0.215 1.00 33.88 172 VAL A CA 1
ATOM 1291 C C . VAL A 1 172 ? -20.612 11.320 -0.670 1.00 33.88 172 VAL A C 1
ATOM 1293 O O . VAL A 1 172 ? -21.528 12.120 -0.825 1.00 33.88 172 VAL A O 1
ATOM 1296 N N . VAL A 1 173 ? -20.827 10.008 -0.825 1.00 30.58 173 VAL A N 1
ATOM 1297 C CA . VAL A 1 173 ? -22.146 9.453 -1.189 1.00 30.58 173 VAL A CA 1
ATOM 1298 C C . VAL A 1 173 ? -23.109 9.411 0.007 1.00 30.58 173 VAL A C 1
ATOM 1300 O O . VAL A 1 173 ? -24.318 9.526 -0.184 1.00 30.58 173 VAL A O 1
ATOM 1303 N N . SER A 1 174 ? -22.619 9.291 1.245 1.00 34.28 174 SER A N 1
ATOM 1304 C CA . SER A 1 174 ? -23.477 9.287 2.442 1.00 34.28 174 SER A CA 1
ATOM 1305 C C . SER A 1 174 ? -24.090 10.650 2.783 1.00 34.28 174 SER A C 1
ATOM 1307 O O . SER A 1 174 ? -25.097 10.696 3.487 1.00 34.28 174 SER A O 1
ATOM 1309 N N . GLU A 1 175 ? -23.542 11.735 2.230 1.00 36.78 175 GLU A N 1
ATOM 1310 C CA . GLU A 1 175 ? -24.104 13.091 2.315 1.00 36.78 175 GLU A CA 1
ATOM 1311 C C . GLU A 1 175 ? -25.179 13.367 1.245 1.00 36.78 175 GLU A C 1
ATOM 1313 O O . GLU A 1 175 ? -25.870 14.384 1.301 1.00 36.78 175 GLU A O 1
ATOM 1318 N N . SER A 1 176 ? -25.403 12.439 0.302 1.00 34.31 176 SER A N 1
ATOM 1319 C CA . SER A 1 176 ? -26.488 12.549 -0.680 1.00 34.31 176 SER A CA 1
ATOM 1320 C C . SER A 1 176 ? -27.836 12.186 -0.034 1.00 34.31 176 SER A C 1
ATOM 1322 O O . SER A 1 176 ? -28.178 11.022 0.175 1.00 34.31 176 SER A O 1
ATOM 1324 N N . GLY A 1 177 ? -28.584 13.219 0.367 1.00 36.72 177 GLY A N 1
ATOM 1325 C CA . GLY A 1 177 ? -29.818 13.144 1.157 1.00 36.72 177 GLY A CA 1
ATOM 1326 C C . GLY A 1 177 ? -30.964 12.343 0.525 1.00 36.72 177 GLY A C 1
ATOM 1327 O O . GLY A 1 177 ? -31.917 12.911 -0.004 1.00 36.72 177 GLY A O 1
ATOM 1328 N N . LEU A 1 178 ? -30.921 11.014 0.638 1.00 36.72 178 LEU A N 1
ATOM 1329 C CA . LEU A 1 178 ? -32.010 10.123 0.235 1.00 36.72 178 LEU A CA 1
ATOM 1330 C C . LEU A 1 178 ? -33.064 9.975 1.347 1.00 36.72 178 LEU A C 1
ATOM 1332 O O . LEU A 1 178 ? -32.796 9.529 2.466 1.00 36.72 178 LEU A O 1
ATOM 1336 N N . GLN A 1 179 ? -34.299 10.346 1.003 1.00 39.22 179 GLN A N 1
ATOM 1337 C CA . GLN A 1 179 ? -35.477 10.335 1.869 1.00 39.22 179 GLN A CA 1
ATOM 1338 C C . GLN A 1 179 ? -36.006 8.909 2.109 1.00 39.22 179 GLN A C 1
ATOM 1340 O O . GLN A 1 179 ? -36.813 8.382 1.352 1.00 39.22 179 GLN A O 1
ATOM 1345 N N . GLY A 1 180 ? -35.570 8.293 3.208 1.00 41.69 180 GLY A N 1
ATOM 1346 C CA . GLY A 1 180 ? -36.158 7.064 3.773 1.00 41.69 180 GLY A CA 1
ATOM 1347 C C . GLY A 1 180 ? -35.900 6.900 5.278 1.00 41.69 180 GLY A C 1
ATOM 1348 O O . GLY A 1 180 ? -36.049 5.819 5.840 1.00 41.69 180 GLY A O 1
ATOM 1349 N N . SER A 1 181 ? -35.461 7.968 5.946 1.00 39.34 181 SER A N 1
ATOM 1350 C CA . SER A 1 181 ? -34.642 7.898 7.157 1.00 39.34 181 SER A CA 1
ATOM 1351 C C . SER A 1 181 ? -35.395 7.943 8.486 1.00 39.34 181 SER A C 1
ATOM 1353 O O . SER A 1 181 ? -34.757 7.750 9.507 1.00 39.34 181 SER A O 1
ATOM 1355 N N . LYS A 1 182 ? -36.715 8.156 8.553 1.00 34.47 182 LYS A N 1
ATOM 1356 C CA . LYS A 1 182 ? -37.364 8.491 9.843 1.00 34.47 182 LYS A CA 1
ATOM 1357 C C . LYS A 1 182 ? -37.534 7.308 10.813 1.00 34.47 182 LYS A C 1
ATOM 1359 O O . LYS A 1 182 ? -37.274 7.468 12.001 1.00 34.47 182 LYS A O 1
ATOM 1364 N N . LEU A 1 183 ? -37.865 6.107 10.331 1.00 36.44 183 LEU A N 1
ATOM 1365 C CA . LEU A 1 183 ? -37.954 4.908 11.187 1.00 36.44 183 LEU A CA 1
ATOM 1366 C C . LEU A 1 183 ? -36.562 4.314 11.487 1.00 36.44 183 LEU A C 1
ATOM 1368 O O . LEU A 1 183 ? -36.285 3.880 12.603 1.00 36.44 183 LEU A O 1
ATOM 1372 N N . ALA A 1 184 ? -35.653 4.369 10.508 1.00 36.75 184 ALA A N 1
ATOM 1373 C CA . ALA A 1 184 ? -34.254 3.991 10.687 1.00 36.75 184 ALA A CA 1
ATOM 1374 C C . ALA A 1 184 ? -33.519 4.952 11.640 1.00 36.75 184 ALA A C 1
ATOM 1376 O O . ALA A 1 184 ? -32.726 4.493 12.453 1.00 36.75 184 ALA A O 1
ATOM 1377 N N . ALA A 1 185 ? -33.827 6.252 11.611 1.00 34.66 185 ALA A N 1
ATOM 1378 C CA . ALA A 1 185 ? -33.281 7.252 12.525 1.00 34.66 185 ALA A CA 1
ATOM 1379 C C . ALA A 1 185 ? -33.795 7.069 13.953 1.00 34.66 185 ALA A C 1
ATOM 1381 O O . ALA A 1 185 ? -33.003 7.224 14.868 1.00 34.66 185 ALA A O 1
ATOM 1382 N N . ALA A 1 186 ? -35.056 6.676 14.165 1.00 36.78 186 ALA A N 1
ATOM 1383 C CA . ALA A 1 186 ? -35.574 6.393 15.507 1.00 36.78 186 ALA A CA 1
ATOM 1384 C C . ALA A 1 186 ? -34.898 5.156 16.138 1.00 36.78 186 ALA A C 1
ATOM 1386 O O . ALA A 1 186 ? -34.464 5.198 17.289 1.00 36.78 186 ALA A O 1
ATOM 1387 N N . VAL A 1 187 ? -34.705 4.078 15.364 1.00 35.69 187 VAL A N 1
ATOM 1388 C CA . VAL A 1 187 ? -33.959 2.887 15.818 1.00 35.69 187 VAL A CA 1
ATOM 1389 C C . VAL A 1 187 ? -32.468 3.202 16.001 1.00 35.69 187 VAL A C 1
ATOM 1391 O O . VAL A 1 187 ? -31.863 2.771 16.983 1.00 35.69 187 VAL A O 1
ATOM 1394 N N . MET A 1 188 ? -31.870 4.006 15.114 1.00 35.00 188 MET A N 1
ATOM 1395 C CA . MET A 1 188 ? -30.494 4.481 15.271 1.00 35.00 188 MET A CA 1
ATOM 1396 C C . MET A 1 188 ? -30.336 5.435 16.456 1.00 35.00 188 MET A C 1
ATOM 1398 O O . MET A 1 188 ? -29.309 5.347 17.106 1.00 35.00 188 MET A O 1
ATOM 1402 N N . GLN A 1 189 ? -31.321 6.275 16.792 1.00 37.53 189 GLN A N 1
ATOM 1403 C CA . GLN A 1 189 ? -31.295 7.207 17.929 1.00 37.53 189 GLN A CA 1
ATOM 1404 C C . GLN A 1 189 ? -31.392 6.483 19.274 1.00 37.53 189 GLN A C 1
ATOM 1406 O O . GLN A 1 189 ? -30.662 6.841 20.193 1.00 37.53 189 GLN A O 1
ATOM 1411 N N . VAL A 1 190 ? -32.206 5.426 19.387 1.00 37.38 190 VAL A N 1
ATOM 1412 C CA . VAL A 1 190 ? -32.262 4.585 20.601 1.00 37.38 190 VAL A CA 1
ATOM 1413 C C . VAL A 1 190 ? -30.963 3.789 20.779 1.00 37.38 190 VAL A C 1
ATOM 1415 O O . VAL A 1 190 ? -30.439 3.684 21.889 1.00 37.38 190 VAL A O 1
ATOM 1418 N N . VAL A 1 191 ? -30.375 3.296 19.683 1.00 37.34 191 VAL A N 1
ATOM 1419 C CA . VAL A 1 191 ? -29.042 2.673 19.706 1.00 37.34 191 VAL A CA 1
ATOM 1420 C C . VAL A 1 191 ? -27.946 3.712 19.996 1.00 37.34 191 VAL A C 1
ATOM 1422 O O . VAL A 1 191 ? -27.034 3.403 20.758 1.00 37.34 191 VAL A O 1
ATOM 1425 N N . HIS A 1 192 ? -28.058 4.947 19.488 1.00 38.00 192 HIS A N 1
ATOM 1426 C CA . HIS A 1 192 ? -27.112 6.047 19.719 1.00 38.00 192 HIS A CA 1
ATOM 1427 C C . HIS A 1 192 ? -27.171 6.605 21.145 1.00 38.00 192 HIS A C 1
ATOM 1429 O O . HIS A 1 192 ? -26.140 7.000 21.680 1.00 38.00 192 HIS A O 1
ATOM 1435 N N . ALA A 1 193 ? -28.344 6.623 21.781 1.00 39.03 193 ALA A N 1
ATOM 1436 C CA . ALA A 1 193 ? -28.513 7.086 23.160 1.00 39.03 193 ALA A CA 1
ATOM 1437 C C . ALA A 1 193 ? -27.809 6.162 24.171 1.00 39.03 193 ALA A C 1
ATOM 1439 O O . ALA A 1 193 ? -27.299 6.625 25.188 1.00 39.03 193 ALA A O 1
ATOM 1440 N N . LEU A 1 194 ? -27.709 4.866 23.852 1.00 38.78 194 LEU A N 1
ATOM 1441 C CA . LEU A 1 194 ? -26.922 3.875 24.599 1.00 38.78 194 LEU A CA 1
ATOM 1442 C C . LEU A 1 194 ? -25.488 3.729 24.052 1.00 38.78 194 LEU A C 1
ATOM 1444 O O . LEU A 1 194 ? -24.658 2.975 24.581 1.00 38.78 194 LEU A O 1
ATOM 1448 N N . GLU A 1 195 ? -25.148 4.443 22.979 1.00 42.66 195 GLU A N 1
ATOM 1449 C CA . GLU A 1 195 ? -23.788 4.534 22.486 1.00 42.66 195 GLU A CA 1
ATOM 1450 C C . GLU A 1 195 ? -23.048 5.675 23.181 1.00 42.66 195 GLU A C 1
ATOM 1452 O O . GLU A 1 195 ? -23.276 6.848 22.912 1.00 42.66 195 GLU A O 1
ATOM 1457 N N . ALA A 1 196 ? -22.043 5.345 23.999 1.00 49.97 196 ALA A N 1
ATOM 1458 C CA . ALA A 1 196 ? -20.951 6.282 24.202 1.00 49.97 196 ALA A CA 1
ATOM 1459 C C . ALA A 1 196 ? -20.454 6.694 22.804 1.00 49.97 196 ALA A C 1
ATOM 1461 O O . ALA A 1 196 ? -20.056 5.840 22.004 1.00 49.97 196 ALA A O 1
ATOM 1462 N N . ARG A 1 197 ? -20.620 7.983 22.492 1.00 57.56 197 ARG A N 1
ATOM 1463 C CA . ARG A 1 197 ? -20.335 8.552 21.172 1.00 57.56 197 ARG A CA 1
ATOM 1464 C C . ARG A 1 197 ? -18.854 8.283 20.811 1.00 57.56 197 ARG A C 1
ATOM 1466 O O . ARG A 1 197 ? -18.041 7.999 21.703 1.00 57.56 197 ARG A O 1
ATOM 1473 N N . PRO A 1 198 ? -18.444 8.359 19.546 1.00 65.75 198 PRO A N 1
ATOM 1474 C CA . PRO A 1 198 ? -17.025 8.481 19.232 1.00 65.75 198 PRO A CA 1
ATOM 1475 C C . PRO A 1 198 ? -16.421 9.708 19.938 1.00 65.75 198 PRO A C 1
ATOM 1477 O O . PRO A 1 198 ? -17.141 10.555 20.485 1.00 65.75 198 PRO A O 1
ATOM 1480 N N . ARG A 1 199 ? -15.086 9.780 19.994 1.00 73.56 199 ARG A N 1
ATOM 1481 C CA . ARG A 1 199 ? -14.432 11.048 20.329 1.00 73.56 199 ARG A CA 1
ATOM 1482 C C . ARG A 1 199 ? -14.766 12.019 19.215 1.00 73.56 199 ARG A C 1
ATOM 1484 O O . ARG A 1 199 ? -14.516 11.725 18.049 1.00 73.56 199 ARG A O 1
ATOM 1491 N N . THR A 1 200 ? -15.363 13.123 19.601 1.00 82.94 200 THR A N 1
ATOM 1492 C CA . THR A 1 200 ? -15.761 14.165 18.682 1.00 82.94 200 THR A CA 1
ATOM 1493 C C . THR A 1 200 ? -14.861 15.343 18.983 1.00 82.94 200 THR A C 1
ATOM 1495 O O . THR A 1 200 ? -14.817 15.805 20.119 1.00 82.94 200 THR A O 1
ATOM 1498 N N . TYR A 1 201 ? -14.082 15.749 17.995 1.00 88.44 201 TYR A N 1
ATOM 1499 C CA . TYR A 1 201 ? -13.233 16.922 18.080 1.00 88.44 201 TYR A CA 1
ATOM 1500 C C . TYR A 1 201 ? -13.957 18.085 17.426 1.00 88.44 201 TYR A C 1
ATOM 1502 O O . TYR A 1 201 ? -14.592 17.909 16.388 1.00 88.44 201 TYR A O 1
ATOM 1510 N N . GLU A 1 202 ? -13.866 19.252 18.037 1.00 91.44 202 GLU A N 1
ATOM 1511 C CA . GLU A 1 202 ? -14.413 20.487 17.502 1.00 91.44 202 GLU A CA 1
ATOM 1512 C C . GLU A 1 202 ? -13.251 21.403 17.119 1.00 91.44 202 GLU A C 1
ATOM 1514 O O . GLU A 1 202 ? -12.387 21.689 17.945 1.00 91.44 202 GLU A O 1
ATOM 1519 N N . VAL A 1 203 ? -13.196 21.820 15.855 1.00 92.81 203 VAL A N 1
ATOM 1520 C CA . VAL A 1 203 ? -12.192 22.762 15.352 1.00 92.81 203 VAL A CA 1
ATOM 1521 C C . VAL A 1 203 ? -12.801 24.154 15.373 1.00 92.81 203 VAL A C 1
ATOM 1523 O O . VAL A 1 203 ? -13.753 24.427 14.640 1.00 92.81 203 VAL A O 1
ATOM 1526 N N . GLN A 1 204 ? -12.245 25.028 16.203 1.00 93.50 204 GLN A N 1
ATOM 1527 C CA . GLN A 1 204 ? -12.542 26.454 16.221 1.00 93.50 204 GLN A CA 1
ATOM 1528 C C . GLN A 1 204 ? -11.431 27.212 15.507 1.00 93.50 204 GLN A C 1
ATOM 1530 O O . GLN A 1 204 ? -10.249 26.922 15.680 1.00 93.50 204 GLN A O 1
ATOM 1535 N N . ILE A 1 205 ? -11.825 28.164 14.667 1.00 93.25 205 ILE A N 1
ATOM 1536 C CA . ILE A 1 205 ? -10.908 28.928 13.825 1.00 93.25 205 ILE A CA 1
ATOM 1537 C C . ILE A 1 205 ? -11.200 30.398 14.056 1.00 93.25 205 ILE A C 1
ATOM 1539 O O . ILE A 1 205 ? -12.336 30.840 13.879 1.00 93.25 205 ILE A O 1
ATOM 1543 N N . PHE A 1 206 ? -10.175 31.140 14.439 1.00 91.88 206 PHE A N 1
ATOM 1544 C CA . PHE A 1 206 ? -10.198 32.589 14.553 1.00 91.88 206 PHE A CA 1
ATOM 1545 C C . PHE A 1 206 ? -9.342 33.138 13.419 1.00 91.88 206 PHE A C 1
ATOM 1547 O O . PHE A 1 206 ? -8.245 32.634 13.183 1.00 91.88 206 PHE A O 1
ATOM 1554 N N . VAL A 1 207 ? -9.875 34.103 12.680 1.00 91.12 207 VAL A N 1
ATOM 1555 C CA . VAL A 1 207 ? -9.224 34.689 11.508 1.00 91.12 207 VAL A CA 1
ATOM 1556 C C . VAL A 1 207 ? -9.118 36.179 11.759 1.00 91.12 207 VAL A C 1
ATOM 1558 O O . VAL A 1 207 ? -10.125 36.805 12.072 1.00 91.12 207 VAL A O 1
ATOM 1561 N N . GLU A 1 208 ? -7.909 36.708 11.625 1.00 88.75 208 GLU A N 1
ATOM 1562 C CA . GLU A 1 208 ? -7.612 38.131 11.719 1.00 88.75 208 GLU A CA 1
ATOM 1563 C C . GLU A 1 208 ? -6.855 38.554 10.457 1.00 88.75 208 GLU A C 1
ATOM 1565 O O . GLU A 1 208 ? -5.860 37.930 10.075 1.00 88.75 208 GLU A O 1
ATOM 1570 N N . HIS A 1 209 ? -7.305 39.615 9.789 1.00 86.12 209 HIS A N 1
ATOM 1571 C CA . HIS A 1 209 ? -6.548 40.194 8.678 1.00 86.12 209 HIS A CA 1
ATOM 1572 C C . HIS A 1 209 ? -5.306 40.923 9.206 1.00 86.12 209 HIS A C 1
ATOM 1574 O O . HIS A 1 209 ? -5.406 41.902 9.947 1.00 86.12 209 HIS A O 1
ATOM 1580 N N . CYS A 1 210 ? -4.117 40.488 8.786 1.00 79.19 210 CYS A N 1
ATOM 1581 C CA . CYS A 1 210 ? -2.886 41.230 9.022 1.00 79.19 210 CYS A CA 1
ATOM 1582 C C . CYS A 1 210 ? -2.664 42.229 7.890 1.00 79.19 210 CYS A C 1
ATOM 1584 O O . CYS A 1 210 ? -2.404 41.845 6.751 1.00 79.19 210 CYS A O 1
ATOM 1586 N N . TYR A 1 211 ? -2.691 43.520 8.214 1.00 68.88 211 TYR A N 1
ATOM 1587 C CA . TYR A 1 211 ? -2.222 44.560 7.304 1.00 68.88 211 TYR A CA 1
ATOM 1588 C C . TYR A 1 211 ? -0.753 44.867 7.612 1.00 68.88 211 TYR A C 1
ATOM 1590 O O . TYR A 1 211 ? -0.466 45.471 8.649 1.00 68.88 211 TYR A O 1
ATOM 1598 N N . PRO A 1 212 ? 0.203 44.486 6.748 1.00 56.06 212 PRO A N 1
ATOM 1599 C CA . PRO A 1 212 ? 1.578 44.927 6.908 1.00 56.06 212 PRO A CA 1
ATOM 1600 C C . PRO A 1 212 ? 1.659 46.432 6.606 1.00 56.06 212 PRO A C 1
ATOM 1602 O O . PRO A 1 212 ? 1.689 46.854 5.455 1.00 56.06 212 PRO A O 1
ATOM 1605 N N . GLY A 1 213 ? 1.656 47.270 7.646 1.00 58.56 213 GLY A N 1
ATOM 1606 C CA . GLY A 1 213 ? 2.139 48.659 7.584 1.00 58.56 213 GLY A CA 1
ATOM 1607 C C . GLY A 1 213 ? 1.567 49.562 6.477 1.00 58.56 213 GLY A C 1
ATOM 1608 O O . GLY A 1 213 ? 2.292 50.411 5.966 1.00 58.56 213 GLY A O 1
ATOM 1609 N N . GLY A 1 214 ? 0.300 49.399 6.082 1.00 51.69 214 GLY A N 1
ATOM 1610 C CA . GLY A 1 214 ? -0.393 50.325 5.173 1.00 51.69 214 GLY A CA 1
ATOM 1611 C C . GLY A 1 214 ? 0.033 50.293 3.697 1.00 51.69 214 GLY A C 1
ATOM 1612 O O . GLY A 1 214 ? -0.443 51.121 2.923 1.00 51.69 214 GLY A O 1
ATOM 1613 N N . ARG A 1 215 ? 0.885 49.352 3.267 1.00 49.88 215 ARG A N 1
ATOM 1614 C CA . ARG A 1 215 ? 1.147 49.113 1.837 1.00 49.88 215 ARG A CA 1
ATOM 1615 C C . ARG A 1 215 ? 0.453 47.833 1.393 1.00 49.88 215 ARG A C 1
ATOM 1617 O O . ARG A 1 215 ? 0.665 46.776 1.976 1.00 49.88 215 ARG A O 1
ATOM 1624 N N . ALA A 1 216 ? -0.387 47.957 0.367 1.00 47.59 216 ALA A N 1
ATOM 1625 C CA . ALA A 1 216 ? -1.069 46.833 -0.257 1.00 47.59 216 ALA A CA 1
ATOM 1626 C C . ALA A 1 216 ? -0.034 45.831 -0.791 1.00 47.59 216 ALA A C 1
ATOM 1628 O O . ALA A 1 216 ? 0.779 46.171 -1.652 1.00 47.59 216 ALA A O 1
ATOM 1629 N N . ASP A 1 217 ? -0.056 44.617 -0.247 1.00 53.38 217 ASP A N 1
ATOM 1630 C CA . ASP A 1 217 ? 0.729 43.490 -0.738 1.00 53.38 217 ASP A CA 1
ATOM 1631 C C . ASP A 1 217 ? 0.072 42.953 -2.028 1.00 53.38 217 ASP A C 1
ATOM 1633 O O . ASP A 1 217 ? -1.126 42.646 -2.014 1.00 53.38 217 ASP A O 1
ATOM 1637 N N . PRO A 1 218 ? 0.799 42.855 -3.156 1.00 51.31 218 PRO A N 1
ATOM 1638 C CA . PRO A 1 218 ? 0.257 42.335 -4.411 1.00 51.31 218 PRO A CA 1
ATOM 1639 C C . PRO A 1 218 ? -0.158 40.851 -4.368 1.00 51.31 218 PRO A C 1
ATOM 1641 O O . PRO A 1 218 ? -0.787 40.395 -5.321 1.00 51.31 218 PRO A O 1
ATOM 1644 N N . GLN A 1 219 ? 0.154 40.094 -3.307 1.00 57.75 219 GLN A N 1
ATOM 1645 C CA . GLN A 1 219 ? -0.203 38.667 -3.184 1.00 57.75 219 GLN A CA 1
ATOM 1646 C C . GLN A 1 219 ? -1.508 38.379 -2.411 1.00 57.75 219 GLN A C 1
ATOM 1648 O O . GLN A 1 219 ? -1.887 37.218 -2.260 1.00 57.75 219 GLN A O 1
ATOM 1653 N N . GLY A 1 220 ? -2.245 39.414 -1.992 1.00 60.25 220 GLY A N 1
ATOM 1654 C CA . GLY A 1 220 ? -3.522 39.286 -1.276 1.00 60.25 220 GLY A CA 1
ATOM 1655 C C . GLY A 1 220 ? -3.402 39.503 0.239 1.00 60.25 220 GLY A C 1
ATOM 1656 O O . GLY A 1 220 ? -2.301 39.679 0.760 1.00 60.25 220 GLY A O 1
ATOM 1657 N N . PRO A 1 221 ? -4.532 39.563 0.971 1.00 64.19 221 PRO A N 1
ATOM 1658 C CA . PRO A 1 221 ? -4.514 39.795 2.410 1.00 64.19 221 PRO A CA 1
ATOM 1659 C C . PRO A 1 221 ? -3.898 38.596 3.136 1.00 64.19 221 PRO A C 1
ATOM 1661 O O . PRO A 1 221 ? -4.418 37.483 3.073 1.00 64.19 221 PRO A O 1
ATOM 1664 N N . ASN A 1 222 ? -2.804 38.836 3.856 1.00 78.31 222 ASN A N 1
ATOM 1665 C CA . ASN A 1 222 ? -2.230 37.841 4.751 1.00 78.31 222 ASN A CA 1
ATOM 1666 C C . ASN A 1 222 ? -3.154 37.663 5.962 1.00 78.31 222 ASN A C 1
ATOM 1668 O O . ASN A 1 222 ? -3.447 38.617 6.685 1.00 78.31 222 ASN A O 1
ATOM 1672 N N . LEU A 1 223 ? -3.609 36.436 6.187 1.00 87.31 223 LEU A N 1
ATOM 1673 C CA . LEU A 1 223 ? -4.477 36.075 7.299 1.00 87.31 223 LEU A CA 1
ATOM 1674 C C . LEU A 1 223 ? -3.656 35.475 8.431 1.00 87.31 223 LEU A C 1
ATOM 1676 O O . LEU A 1 223 ? -2.898 34.524 8.226 1.00 87.31 223 LEU A O 1
ATOM 1680 N N . LEU A 1 224 ? -3.849 35.990 9.640 1.00 90.62 224 LEU A N 1
ATOM 1681 C CA . LEU A 1 224 ? -3.426 35.327 10.862 1.00 90.62 224 LEU A CA 1
ATOM 1682 C C . LEU A 1 224 ? -4.563 34.425 11.326 1.00 90.62 224 LEU A C 1
ATOM 1684 O O . LEU A 1 224 ? -5.642 34.887 11.694 1.00 90.62 224 LEU A O 1
ATOM 1688 N N . VAL A 1 225 ? -4.325 33.118 11.277 1.00 91.69 225 VAL A N 1
ATOM 1689 C CA . VAL A 1 225 ? -5.337 32.120 11.622 1.00 91.69 225 VAL A CA 1
ATOM 1690 C C . VAL A 1 225 ? -4.937 31.404 12.899 1.00 91.69 225 VAL A C 1
ATOM 1692 O O . VAL A 1 225 ? -3.891 30.762 12.963 1.00 91.69 225 VAL A O 1
ATOM 1695 N N . THR A 1 226 ? -5.788 31.480 13.917 1.00 93.62 226 THR A N 1
ATOM 1696 C CA . THR A 1 226 ? -5.637 30.723 15.161 1.00 93.62 226 THR A CA 1
ATOM 1697 C C . THR A 1 226 ? -6.591 29.542 15.156 1.00 93.62 226 THR A C 1
ATOM 1699 O O . THR A 1 226 ? -7.802 29.701 15.019 1.00 93.62 226 THR A O 1
ATOM 1702 N N . VAL A 1 227 ? -6.044 28.343 15.320 1.00 93.56 227 VAL A N 1
ATOM 1703 C CA . VAL A 1 227 ? -6.790 27.087 15.374 1.00 93.56 227 VAL A CA 1
ATOM 1704 C C . VAL A 1 227 ? -6.832 26.603 16.808 1.00 93.56 227 VAL A C 1
ATOM 1706 O O . VAL A 1 227 ? -5.786 26.374 17.410 1.00 93.56 227 VAL A O 1
ATOM 1709 N N . ASP A 1 228 ? -8.028 26.402 17.339 1.00 94.50 228 ASP A N 1
ATOM 1710 C CA . ASP A 1 228 ? -8.268 25.807 18.648 1.00 94.50 228 ASP A CA 1
ATOM 1711 C C . ASP A 1 228 ? -9.012 24.481 18.463 1.00 94.50 228 ASP A C 1
ATOM 1713 O O . ASP A 1 228 ? -10.157 24.440 18.009 1.00 94.50 228 ASP A O 1
ATOM 1717 N N . LEU A 1 229 ? -8.337 23.374 18.770 1.00 93.06 229 LEU A N 1
ATOM 1718 C CA . LEU A 1 229 ? -8.922 22.043 18.716 1.00 93.06 229 LEU A CA 1
ATOM 1719 C C . LEU A 1 229 ? -9.450 21.673 20.099 1.00 93.06 229 LEU A C 1
ATOM 1721 O O . LEU A 1 229 ? -8.674 21.483 21.036 1.00 93.06 229 LEU A O 1
ATOM 1725 N N . ARG A 1 230 ? -10.762 21.485 20.213 1.00 93.19 230 ARG A N 1
ATOM 1726 C CA . ARG A 1 230 ? -11.450 21.161 21.465 1.00 93.19 230 ARG A CA 1
ATOM 1727 C C . ARG A 1 230 ? -11.958 19.727 21.477 1.00 93.19 230 ARG A C 1
ATOM 1729 O O . ARG A 1 230 ? -12.282 19.149 20.438 1.00 93.19 230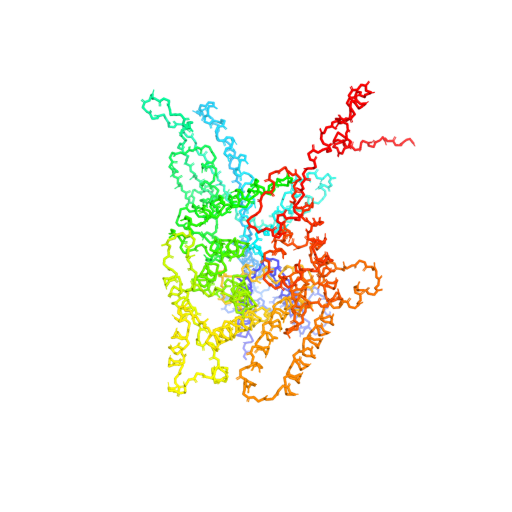 ARG A O 1
ATOM 1736 N N . ASP A 1 231 ? -12.059 19.140 22.665 1.00 88.12 231 ASP A N 1
ATOM 1737 C CA . ASP A 1 231 ? -12.903 17.958 22.855 1.00 88.12 231 ASP A CA 1
ATOM 1738 C C . ASP A 1 231 ? -14.357 18.432 22.917 1.00 88.12 231 ASP A C 1
ATOM 1740 O O . ASP A 1 231 ? -14.750 19.124 23.857 1.00 88.12 231 ASP A O 1
ATOM 1744 N N . ALA A 1 232 ? -15.166 18.052 21.925 1.00 85.25 232 ALA A N 1
ATOM 1745 C CA . ALA A 1 232 ? -16.547 18.514 21.796 1.00 85.25 232 ALA A CA 1
ATOM 1746 C C . ALA A 1 232 ? -17.431 18.116 22.992 1.00 85.25 232 ALA A C 1
ATOM 1748 O O . ALA A 1 232 ? -18.538 18.624 23.144 1.00 85.25 232 ALA A O 1
ATOM 1749 N N . ARG A 1 233 ? -16.986 17.174 23.839 1.00 82.25 233 ARG A N 1
ATOM 1750 C CA . ARG A 1 233 ? -17.726 16.785 25.047 1.00 82.25 233 ARG A CA 1
ATOM 1751 C C . ARG A 1 233 ? -17.421 17.650 26.247 1.00 82.25 233 ARG A C 1
ATOM 1753 O O . ARG A 1 233 ? -18.336 17.989 26.986 1.00 82.25 233 ARG A O 1
ATOM 1760 N N . SER A 1 234 ? -16.141 17.891 26.506 1.00 86.12 234 SER A N 1
ATOM 1761 C CA . SER A 1 234 ? -15.725 18.656 27.680 1.00 86.12 234 SER A CA 1
ATOM 1762 C C . SER A 1 234 ? -15.691 20.153 27.396 1.00 86.12 234 SER A C 1
ATOM 1764 O O . SER A 1 234 ? -15.608 20.935 28.336 1.00 86.12 234 SER A O 1
ATOM 1766 N N . GLY A 1 235 ? -15.699 20.549 26.118 1.00 87.12 235 GLY A N 1
ATOM 1767 C CA . GLY A 1 235 ? -15.440 21.917 25.680 1.00 87.12 235 GLY A CA 1
ATOM 1768 C C . GLY A 1 235 ? -14.004 22.374 25.956 1.00 87.12 235 GLY A C 1
ATOM 1769 O O . GLY A 1 235 ? -13.667 23.517 25.662 1.00 87.12 235 GLY A O 1
ATOM 1770 N N . GLN A 1 236 ? -13.151 21.508 26.519 1.00 90.62 236 GLN A N 1
ATOM 1771 C CA . GLN A 1 236 ? -11.777 21.859 26.854 1.00 90.62 236 GLN A CA 1
ATOM 1772 C C . GLN A 1 236 ? -10.946 21.955 25.579 1.00 90.62 236 GLN A C 1
ATOM 1774 O O . GLN A 1 236 ? -10.945 21.033 24.755 1.00 90.62 236 GLN A O 1
ATOM 1779 N N . SER A 1 237 ? -10.209 23.060 25.455 1.00 90.88 237 SER A N 1
ATOM 1780 C CA . SER A 1 237 ? -9.154 23.193 24.456 1.00 90.88 237 SER A CA 1
ATOM 1781 C C . SER A 1 237 ? -8.086 22.133 24.709 1.00 90.88 237 SER A C 1
ATOM 1783 O O . SER A 1 237 ? -7.538 22.020 25.807 1.00 90.88 237 SER A O 1
ATOM 1785 N N . LEU A 1 238 ? -7.844 21.302 23.698 1.00 89.94 238 LEU A N 1
ATOM 1786 C CA . LEU A 1 238 ? -6.796 20.288 23.711 1.00 89.94 238 LEU A CA 1
ATOM 1787 C C . LEU A 1 238 ? -5.475 20.890 23.255 1.00 89.94 238 LEU A C 1
ATOM 1789 O O . LEU A 1 238 ? -4.420 20.534 23.779 1.00 89.94 238 LEU A O 1
ATOM 1793 N N . VAL A 1 239 ? -5.535 21.745 22.235 1.00 93.44 239 VAL A N 1
ATOM 1794 C CA . VAL A 1 239 ? -4.379 22.434 21.679 1.00 93.44 239 VAL A CA 1
ATOM 1795 C C . VAL A 1 239 ? -4.833 23.640 20.866 1.00 93.44 239 VAL A C 1
ATOM 1797 O O . VAL A 1 239 ? -5.711 23.526 20.011 1.00 93.44 239 VAL A O 1
ATOM 1800 N N . THR A 1 240 ? -4.160 24.763 21.091 1.00 93.06 240 THR A N 1
ATOM 1801 C CA . THR A 1 240 ? -4.309 25.983 20.299 1.00 93.06 240 THR A CA 1
ATOM 1802 C C . THR A 1 240 ? -3.016 26.250 19.547 1.00 93.06 240 THR A C 1
ATOM 1804 O O . THR A 1 240 ? -1.925 26.100 20.101 1.00 93.06 240 THR A O 1
ATOM 1807 N N . ARG A 1 241 ? -3.122 26.634 18.278 1.00 93.38 241 ARG A N 1
ATOM 1808 C CA . ARG A 1 241 ? -1.985 27.003 17.438 1.00 93.38 241 ARG A CA 1
ATOM 1809 C C . ARG A 1 241 ? -2.317 28.238 16.620 1.00 93.38 241 ARG A C 1
ATOM 1811 O O . ARG A 1 241 ? -3.326 28.265 15.928 1.00 93.38 241 ARG A O 1
ATOM 1818 N N . ILE A 1 242 ? -1.411 29.205 16.643 1.00 92.06 242 ILE A N 1
ATOM 1819 C CA . ILE A 1 242 ? -1.429 30.348 15.735 1.00 92.06 242 ILE A CA 1
ATOM 1820 C C . ILE A 1 242 ? -0.598 29.969 14.506 1.00 92.06 242 ILE A C 1
ATOM 1822 O O . ILE A 1 242 ? 0.547 29.522 14.632 1.00 92.06 242 ILE A O 1
ATOM 1826 N N . LEU A 1 243 ? -1.201 30.062 13.326 1.00 88.56 243 LEU A N 1
ATOM 1827 C CA . LEU A 1 243 ? -0.542 29.813 12.050 1.00 88.56 243 LEU A CA 1
ATOM 1828 C C . LEU A 1 243 ? 0.242 31.049 11.614 1.00 88.56 243 LEU A C 1
ATOM 1830 O O . LEU A 1 243 ? -0.026 32.164 12.055 1.00 88.56 243 LEU A O 1
ATOM 1834 N N . ARG A 1 244 ? 1.243 30.850 10.755 1.00 87.00 244 ARG A N 1
ATOM 1835 C CA . ARG A 1 244 ? 1.963 31.978 10.155 1.00 87.00 244 ARG A CA 1
ATOM 1836 C C . ARG A 1 244 ? 1.014 32.741 9.220 1.00 87.00 244 ARG A C 1
ATOM 1838 O O . ARG A 1 244 ? 0.134 32.096 8.646 1.00 87.00 244 ARG A O 1
ATOM 1845 N N . PRO A 1 245 ? 1.195 34.064 9.047 1.00 86.69 245 PRO A N 1
ATOM 1846 C CA . PRO A 1 245 ? 0.420 34.829 8.079 1.00 86.69 245 PRO A CA 1
ATOM 1847 C C . PRO A 1 245 ? 0.486 34.170 6.698 1.00 86.69 245 PRO A C 1
ATOM 1849 O O . PRO A 1 245 ? 1.576 33.833 6.233 1.00 86.69 245 PRO A O 1
ATOM 1852 N N . CYS A 1 246 ? -0.673 33.912 6.101 1.00 86.12 246 CYS A N 1
ATOM 1853 C CA . CYS A 1 246 ? -0.787 33.127 4.873 1.00 86.12 246 CYS A CA 1
ATOM 1854 C C . CYS A 1 246 ? -2.078 33.451 4.111 1.00 86.12 246 CYS A C 1
ATOM 1856 O O . CYS A 1 246 ? -2.937 34.182 4.608 1.00 86.12 246 CYS A O 1
ATOM 1858 N N . THR A 1 247 ? -2.217 32.908 2.902 1.00 88.44 247 THR A N 1
ATOM 1859 C CA . THR A 1 247 ? -3.443 33.053 2.108 1.00 88.44 247 THR A CA 1
ATOM 1860 C C . THR A 1 247 ? -4.594 32.222 2.695 1.00 88.44 247 THR A C 1
ATOM 1862 O O . THR A 1 247 ? -4.371 31.296 3.474 1.00 88.44 247 THR A O 1
ATOM 1865 N N . GLU A 1 248 ? -5.844 32.511 2.307 1.00 88.81 248 GLU A N 1
ATOM 1866 C CA . GLU A 1 248 ? -7.027 31.717 2.709 1.00 88.81 248 GLU A CA 1
ATOM 1867 C C . GLU A 1 248 ? -6.847 30.216 2.438 1.00 88.81 248 GLU A C 1
ATOM 1869 O O . GLU A 1 248 ? -7.214 29.375 3.263 1.00 88.81 248 GLU A O 1
ATOM 1874 N N . GLN A 1 249 ? -6.266 29.887 1.285 1.00 85.25 249 GLN A N 1
ATOM 1875 C CA . GLN A 1 249 ? -6.069 28.511 0.864 1.00 85.25 249 GLN A CA 1
ATOM 1876 C C . GLN A 1 249 ? -4.978 27.826 1.695 1.00 85.25 249 GLN A C 1
ATOM 1878 O O . GLN A 1 249 ? -5.239 26.781 2.290 1.00 85.25 249 GLN A O 1
ATOM 1883 N N . ASP A 1 250 ? -3.804 28.450 1.831 1.00 84.25 250 ASP A N 1
ATOM 1884 C CA . ASP A 1 250 ? -2.713 27.926 2.665 1.00 84.25 250 ASP A CA 1
ATOM 1885 C C . ASP A 1 250 ? -3.151 27.769 4.132 1.00 84.25 250 ASP A C 1
ATOM 1887 O O . ASP A 1 250 ? -2.771 26.813 4.815 1.00 84.25 250 ASP A O 1
ATOM 1891 N N . ALA A 1 251 ? -3.990 28.686 4.627 1.00 89.25 251 ALA A N 1
ATOM 1892 C CA . ALA A 1 251 ? -4.570 28.596 5.957 1.00 89.25 251 ALA A CA 1
ATOM 1893 C C . ALA A 1 251 ? -5.435 27.340 6.097 1.00 89.25 251 ALA A C 1
ATOM 1895 O O . ALA A 1 251 ? -5.210 26.551 7.014 1.00 89.25 251 ALA A O 1
ATOM 1896 N N . ALA A 1 252 ? -6.397 27.116 5.195 1.00 89.06 252 ALA A N 1
ATOM 1897 C CA . ALA A 1 252 ? -7.251 25.927 5.229 1.00 89.06 252 ALA A CA 1
ATOM 1898 C C . ALA A 1 252 ? -6.431 24.627 5.175 1.00 89.06 252 ALA A C 1
ATOM 1900 O O . ALA A 1 252 ? -6.715 23.669 5.898 1.00 89.06 252 ALA A O 1
ATOM 1901 N N . GLU A 1 253 ? -5.368 24.617 4.376 1.00 83.81 253 GLU A N 1
ATOM 1902 C CA . GLU A 1 253 ? -4.420 23.514 4.261 1.00 83.81 253 GLU A CA 1
ATOM 1903 C C . GLU A 1 253 ? -3.697 23.229 5.582 1.00 83.81 253 GLU A C 1
ATOM 1905 O O . GLU A 1 253 ? -3.745 22.105 6.099 1.00 83.81 253 GLU A O 1
ATOM 1910 N N . MET A 1 254 ? -3.063 24.248 6.165 1.00 86.56 254 MET A N 1
ATOM 1911 C CA . MET A 1 254 ? -2.355 24.137 7.441 1.00 86.56 254 MET A CA 1
ATOM 1912 C C . MET A 1 254 ? -3.297 23.744 8.584 1.00 86.56 254 MET A C 1
ATOM 1914 O O . MET A 1 254 ? -2.951 22.878 9.393 1.00 86.56 254 MET A O 1
ATOM 1918 N N . VAL A 1 255 ? -4.509 24.312 8.634 1.00 90.31 255 VAL A N 1
ATOM 1919 C CA . VAL A 1 255 ? -5.537 23.946 9.622 1.00 90.31 255 VAL A CA 1
ATOM 1920 C C . VAL A 1 255 ? -5.905 22.466 9.477 1.00 90.31 255 VAL A C 1
ATOM 1922 O O . VAL A 1 255 ? -5.986 21.756 10.486 1.00 90.31 255 VAL A O 1
ATOM 1925 N N . ALA A 1 256 ? -6.094 21.975 8.246 1.00 87.50 256 ALA A N 1
ATOM 1926 C CA . ALA A 1 256 ? -6.443 20.581 7.982 1.00 87.50 256 ALA A CA 1
ATOM 1927 C C . ALA A 1 256 ? -5.334 19.624 8.438 1.00 87.50 256 ALA A C 1
ATOM 1929 O O . ALA A 1 256 ? -5.613 18.669 9.167 1.00 87.50 256 ALA A O 1
ATOM 1930 N N . GLY A 1 257 ? -4.079 19.893 8.059 1.00 84.25 257 GLY A N 1
ATOM 1931 C CA . GLY A 1 257 ? -2.924 19.069 8.435 1.00 84.25 257 GLY A CA 1
ATOM 1932 C C . GLY A 1 257 ? -2.656 19.069 9.937 1.00 84.25 257 GLY A C 1
ATOM 1933 O O . GLY A 1 257 ? -2.470 18.005 10.539 1.00 84.25 257 GLY A O 1
ATOM 1934 N N . PHE A 1 258 ? -2.720 20.241 10.575 1.00 88.81 258 PHE A N 1
ATOM 1935 C CA . PHE A 1 258 ? -2.602 20.367 12.025 1.00 88.81 258 PHE A CA 1
ATOM 1936 C C . PHE A 1 258 ? -3.705 19.582 12.744 1.00 88.81 258 PHE A C 1
ATOM 1938 O O . PHE A 1 258 ? -3.419 18.774 13.630 1.00 88.81 258 PHE A O 1
ATOM 1945 N N . THR A 1 259 ? -4.961 19.754 12.328 1.00 89.56 259 THR A N 1
ATOM 1946 C CA . THR A 1 259 ? -6.108 19.041 12.905 1.00 89.56 259 THR A CA 1
ATOM 1947 C C . THR A 1 259 ? -5.953 17.531 12.742 1.00 89.56 259 THR A C 1
ATOM 1949 O O . THR A 1 259 ? -6.030 16.795 13.729 1.00 89.56 259 THR A O 1
ATOM 1952 N N . ALA A 1 260 ? -5.670 17.067 11.520 1.00 84.69 260 ALA A N 1
ATOM 1953 C CA . ALA A 1 260 ? -5.433 15.662 11.199 1.00 84.69 260 ALA A CA 1
ATOM 1954 C C . ALA A 1 260 ? -4.397 15.045 12.130 1.00 84.69 260 ALA A C 1
ATOM 1956 O O . ALA A 1 260 ? -4.627 14.008 12.757 1.00 84.69 260 ALA A O 1
ATOM 1957 N N . ARG A 1 261 ? -3.272 15.738 12.280 1.00 85.50 261 ARG A N 1
ATOM 1958 C CA . ARG A 1 261 ? -2.188 15.308 13.139 1.00 85.50 261 ARG A CA 1
ATOM 1959 C C . ARG A 1 261 ? -2.604 15.170 14.594 1.00 85.50 261 ARG A C 1
ATOM 1961 O O . ARG A 1 261 ? -2.272 14.170 15.229 1.00 85.50 261 ARG A O 1
ATOM 1968 N N . GLN A 1 262 ? -3.267 16.175 15.153 1.00 88.56 262 GLN A N 1
ATOM 1969 C CA . GLN A 1 262 ? -3.629 16.149 16.568 1.00 88.56 262 GLN A CA 1
ATOM 1970 C C . GLN A 1 262 ? -4.645 15.043 16.845 1.00 88.56 262 GLN A C 1
ATOM 1972 O O . GLN A 1 262 ? -4.499 14.299 17.816 1.00 88.56 262 GLN A O 1
ATOM 1977 N N . VAL A 1 263 ? -5.595 14.844 15.931 1.00 84.69 263 VAL A N 1
ATOM 1978 C CA . VAL A 1 263 ? -6.528 13.714 15.970 1.00 84.69 263 VAL A CA 1
ATOM 1979 C C . VAL A 1 263 ? -5.770 12.381 15.929 1.00 84.69 263 VAL A C 1
ATOM 1981 O O . VAL A 1 263 ? -5.996 11.513 16.775 1.00 84.69 263 VAL A O 1
ATOM 1984 N N . PHE A 1 264 ? -4.813 12.228 15.011 1.00 81.75 264 PHE A N 1
ATOM 1985 C CA . PHE A 1 264 ? -3.982 11.030 14.880 1.00 81.75 264 PHE A CA 1
ATOM 1986 C C . PHE A 1 264 ? -3.110 10.761 16.105 1.00 81.75 264 PHE A C 1
ATOM 1988 O O . PHE A 1 264 ? -3.027 9.617 16.550 1.00 81.75 264 PHE A O 1
ATOM 1995 N N . ARG A 1 265 ? -2.508 11.801 16.688 1.00 83.69 265 ARG A N 1
ATOM 1996 C CA . ARG A 1 265 ? -1.685 11.719 17.901 1.00 83.69 265 ARG A CA 1
ATOM 1997 C C . ARG A 1 265 ? -2.505 11.280 19.115 1.00 83.69 265 ARG A C 1
ATOM 1999 O O . ARG A 1 265 ? -2.003 10.533 19.953 1.00 83.69 265 ARG A O 1
ATOM 2006 N N . GLN A 1 266 ? -3.751 11.737 19.217 1.00 82.38 266 GLN A N 1
ATOM 2007 C CA . GLN A 1 266 ? -4.658 11.388 20.314 1.00 82.38 266 GLN A CA 1
ATOM 2008 C C . GLN A 1 266 ? -5.310 10.006 20.135 1.00 82.38 266 GLN A C 1
ATOM 2010 O O . GLN A 1 266 ? -5.733 9.380 21.119 1.00 82.38 266 GLN A O 1
ATOM 2015 N N . ASP A 1 267 ? -5.391 9.504 18.899 1.00 73.88 267 ASP A N 1
ATOM 2016 C CA . ASP A 1 267 ? -5.879 8.163 18.587 1.00 73.88 267 ASP A CA 1
ATOM 2017 C C . ASP A 1 267 ? -4.751 7.123 18.708 1.00 73.88 267 ASP A C 1
ATOM 2019 O O . ASP A 1 267 ? -3.945 6.910 17.808 1.00 73.88 267 ASP A O 1
ATOM 2023 N N . CYS A 1 268 ? -4.749 6.386 19.823 1.00 69.25 268 CYS A N 1
ATOM 2024 C CA . CYS A 1 268 ? -3.791 5.305 20.096 1.00 69.25 268 CYS A CA 1
ATOM 2025 C C . CYS A 1 268 ? -3.825 4.131 19.097 1.00 69.25 268 CYS A C 1
ATOM 2027 O O . CYS A 1 268 ? -3.025 3.199 19.220 1.00 69.25 268 CYS A O 1
ATOM 2029 N N . SER A 1 269 ? -4.796 4.117 18.181 1.00 66.75 269 SER A N 1
ATOM 2030 C CA . SER A 1 269 ? -4.912 3.133 17.111 1.00 66.75 269 SER A CA 1
ATOM 2031 C C . SER A 1 269 ? -4.297 3.601 15.791 1.00 66.75 269 SER A C 1
ATOM 2033 O O . SER A 1 269 ? -4.186 2.786 14.870 1.00 66.75 269 SER A O 1
ATOM 2035 N N . THR A 1 270 ? -3.877 4.868 15.710 1.00 74.38 270 THR A N 1
ATOM 2036 C CA . THR A 1 270 ? -3.145 5.398 14.565 1.00 74.38 270 THR A CA 1
ATOM 2037 C C . THR A 1 270 ? -1.720 4.850 14.568 1.00 74.38 270 THR A C 1
ATOM 2039 O O . THR A 1 270 ? -1.003 4.976 15.567 1.00 74.38 270 THR A O 1
ATOM 2042 N N . PRO A 1 271 ? -1.275 4.228 13.469 1.00 76.62 271 PRO A N 1
ATOM 2043 C CA . PRO A 1 271 ? 0.092 3.757 13.371 1.00 76.62 271 PRO A CA 1
ATOM 2044 C C . PRO A 1 271 ? 1.065 4.929 13.234 1.00 76.62 271 PRO A C 1
ATOM 2046 O O . PRO A 1 271 ? 0.763 5.927 12.588 1.00 76.62 271 PRO A O 1
ATOM 2049 N N . ALA A 1 272 ? 2.278 4.764 13.766 1.00 82.88 272 ALA A N 1
ATOM 2050 C CA . ALA A 1 272 ? 3.304 5.813 13.760 1.00 82.88 272 ALA A CA 1
ATOM 2051 C C . ALA A 1 272 ? 3.661 6.332 12.351 1.00 82.88 272 ALA A C 1
ATOM 2053 O O . ALA A 1 272 ? 4.042 7.485 12.199 1.00 82.88 272 ALA A O 1
ATOM 2054 N N . TRP A 1 273 ? 3.505 5.505 11.311 1.00 85.31 273 TRP A N 1
ATOM 2055 C CA . TRP A 1 273 ? 3.753 5.909 9.922 1.00 85.31 273 TRP A CA 1
ATOM 2056 C C . TRP A 1 273 ? 2.694 6.866 9.344 1.00 85.31 273 TRP A C 1
ATOM 2058 O O . TRP A 1 273 ? 2.893 7.386 8.247 1.00 85.31 273 TRP A O 1
ATOM 2068 N N . ALA A 1 274 ? 1.574 7.084 10.044 1.00 81.44 274 ALA A N 1
ATOM 2069 C CA . ALA A 1 274 ? 0.475 7.954 9.618 1.00 81.44 274 ALA A CA 1
ATOM 2070 C C . ALA A 1 274 ? 0.418 9.301 10.366 1.00 81.44 274 ALA A C 1
ATOM 2072 O O . ALA A 1 274 ? -0.347 10.170 9.973 1.00 81.44 274 ALA A O 1
ATOM 2073 N N . THR A 1 275 ? 1.188 9.492 11.443 1.00 78.00 275 THR A N 1
ATOM 2074 C CA . THR A 1 275 ? 1.037 10.643 12.360 1.00 78.00 275 THR A CA 1
ATOM 2075 C C . THR A 1 275 ? 1.663 11.966 11.901 1.00 78.00 275 THR A C 1
ATOM 2077 O O . THR A 1 275 ? 1.305 13.001 12.460 1.00 78.00 275 THR A O 1
ATOM 2080 N N . GLY A 1 276 ? 2.573 11.965 10.924 1.00 79.88 276 GLY A N 1
ATOM 2081 C CA . GLY A 1 276 ? 3.201 13.198 10.419 1.00 79.88 276 GLY A CA 1
ATOM 2082 C C . GLY A 1 276 ? 4.151 13.934 11.385 1.00 79.88 276 GLY A C 1
ATOM 2083 O O . GLY A 1 276 ? 4.353 13.544 12.544 1.00 79.88 276 GLY A O 1
ATOM 2084 N N . SER A 1 277 ? 4.742 15.020 10.889 1.00 82.62 277 SER A N 1
ATOM 2085 C CA . SER A 1 277 ? 5.716 15.924 11.519 1.00 82.62 277 SER A CA 1
ATOM 2086 C C . SER A 1 277 ? 5.085 16.796 12.593 1.00 82.62 277 SER A C 1
ATOM 2088 O O . SER A 1 277 ? 3.883 17.002 12.562 1.00 82.62 277 SER A O 1
ATOM 2090 N N . ALA A 1 278 ? 5.890 17.353 13.514 1.00 78.50 278 ALA A N 1
ATOM 2091 C CA . ALA A 1 278 ? 5.471 18.251 14.605 1.00 78.50 278 ALA A CA 1
ATOM 2092 C C . ALA A 1 278 ? 4.391 19.279 14.225 1.00 78.50 278 ALA A C 1
ATOM 2094 O O . ALA A 1 278 ? 3.512 19.589 15.035 1.00 78.50 278 ALA A O 1
ATOM 2095 N N . ASP A 1 279 ? 4.430 19.756 12.992 1.00 77.19 279 ASP A N 1
ATOM 2096 C CA . ASP A 1 279 ? 3.593 20.856 12.583 1.00 77.19 279 ASP A CA 1
ATOM 2097 C C . ASP A 1 279 ? 2.303 20.446 11.880 1.00 77.19 279 ASP A C 1
ATOM 2099 O O . ASP A 1 279 ? 1.313 21.170 11.960 1.00 77.19 279 ASP A O 1
ATOM 2103 N N . GLY A 1 280 ? 2.262 19.227 11.339 1.00 79.19 280 GLY A N 1
ATOM 2104 C CA . GLY A 1 280 ? 1.164 18.756 10.498 1.00 79.19 280 GLY A CA 1
ATOM 2105 C C . GLY A 1 280 ? 1.274 19.228 9.048 1.00 79.19 280 GLY A C 1
ATOM 2106 O O . GLY A 1 280 ? 0.478 18.779 8.231 1.00 79.19 280 GLY A O 1
ATOM 2107 N N . ASP A 1 281 ? 2.274 20.055 8.720 1.00 80.00 281 ASP A N 1
ATOM 2108 C CA . ASP A 1 281 ? 2.528 20.581 7.370 1.00 80.00 281 ASP A CA 1
ATOM 2109 C C . ASP A 1 281 ? 2.766 19.469 6.339 1.00 80.00 281 ASP A C 1
ATOM 2111 O O . ASP A 1 281 ? 2.469 19.582 5.155 1.00 80.00 281 ASP A O 1
ATOM 2115 N N . ASP A 1 282 ? 3.315 18.348 6.793 1.00 79.31 282 ASP A N 1
ATOM 2116 C CA . ASP A 1 282 ? 3.584 17.212 5.930 1.00 79.31 282 ASP A CA 1
ATOM 2117 C C . ASP A 1 282 ? 2.269 16.457 5.622 1.00 79.31 282 ASP A C 1
ATOM 2119 O O . ASP A 1 282 ? 1.968 16.136 4.471 1.00 79.31 282 ASP A O 1
ATOM 2123 N N . LEU A 1 283 ? 1.398 16.283 6.619 1.00 77.94 283 LEU A N 1
ATOM 2124 C CA . LEU A 1 283 ? 0.047 15.761 6.416 1.00 77.94 283 LEU A CA 1
ATOM 2125 C C . LEU A 1 283 ? -0.844 16.697 5.592 1.00 77.94 283 LEU A C 1
ATOM 2127 O O . LEU A 1 283 ? -1.618 16.183 4.786 1.00 77.94 283 LEU A O 1
ATOM 2131 N N . SER A 1 284 ? -0.744 18.024 5.736 1.00 77.56 284 SER A N 1
ATOM 2132 C CA . SER A 1 284 ? -1.478 18.952 4.859 1.00 77.56 284 SER A CA 1
ATOM 2133 C C . SER A 1 284 ? -1.027 18.801 3.411 1.00 77.56 284 SER A C 1
ATOM 2135 O O . SER A 1 284 ? -1.868 18.611 2.534 1.00 77.56 284 SER A O 1
ATOM 2137 N N . ALA A 1 285 ? 0.286 18.759 3.166 1.00 76.62 285 ALA A N 1
ATOM 2138 C CA . ALA A 1 285 ? 0.842 18.512 1.839 1.00 76.62 285 ALA A CA 1
ATOM 2139 C C . ALA A 1 285 ? 0.350 17.188 1.246 1.00 76.62 285 ALA A C 1
ATOM 2141 O O . ALA A 1 285 ? -0.058 17.133 0.086 1.00 76.62 285 ALA A O 1
ATOM 2142 N N . TYR A 1 286 ? 0.323 16.124 2.050 1.00 80.81 286 TYR A N 1
ATOM 2143 C CA . TYR A 1 286 ? -0.233 14.844 1.626 1.00 80.81 286 TYR A CA 1
ATOM 2144 C C . TYR A 1 286 ? -1.711 14.953 1.234 1.00 80.81 286 TYR A C 1
ATOM 2146 O O . TYR A 1 286 ? -2.091 14.469 0.170 1.00 80.81 286 TYR A O 1
ATOM 2154 N N . LEU A 1 287 ? -2.545 15.592 2.057 1.00 75.75 287 LEU A N 1
ATOM 2155 C CA . LEU A 1 287 ? -3.975 15.760 1.774 1.00 75.75 287 LEU A CA 1
ATOM 2156 C C . LEU A 1 287 ? -4.195 16.536 0.475 1.00 75.75 287 LEU A C 1
ATOM 2158 O O . LEU A 1 287 ? -4.948 16.084 -0.383 1.00 75.75 287 LEU A O 1
ATOM 2162 N N . LEU A 1 288 ? -3.443 17.616 0.283 1.00 72.62 288 LEU A N 1
ATOM 2163 C CA . LEU A 1 288 ? -3.479 18.427 -0.928 1.00 72.62 288 LEU A CA 1
ATOM 2164 C C . LEU A 1 288 ? -3.133 17.661 -2.183 1.00 72.62 288 LEU A C 1
ATOM 2166 O O . LEU A 1 288 ? -3.826 17.762 -3.192 1.00 72.62 288 LEU A O 1
ATOM 2170 N N . THR A 1 289 ? -2.068 16.861 -2.126 1.00 73.19 289 THR A N 1
ATOM 2171 C CA . THR A 1 289 ? -1.667 16.063 -3.288 1.00 73.19 289 THR A CA 1
ATOM 2172 C C . THR A 1 289 ? -2.742 15.056 -3.705 1.00 73.19 289 THR A C 1
ATOM 2174 O O . THR A 1 289 ? -2.756 14.589 -4.842 1.00 73.19 289 THR A O 1
ATOM 2177 N N . ARG A 1 290 ? -3.693 14.735 -2.818 1.00 70.50 290 ARG A N 1
ATOM 2178 C CA . ARG A 1 290 ? -4.837 13.876 -3.143 1.00 70.50 290 ARG A CA 1
ATOM 2179 C C . ARG A 1 290 ? -6.047 14.628 -3.683 1.00 70.50 290 ARG A C 1
ATOM 2181 O O . ARG A 1 290 ? -6.930 13.979 -4.227 1.00 70.50 290 ARG A O 1
ATOM 2188 N N . GLU A 1 291 ? -6.100 15.946 -3.559 1.00 66.94 291 GLU A N 1
ATOM 2189 C CA . GLU A 1 291 ? -7.234 16.753 -4.024 1.00 66.94 291 GLU A CA 1
ATOM 2190 C C . GLU A 1 291 ? -7.068 17.250 -5.460 1.00 66.94 291 GLU A C 1
ATOM 2192 O O . GLU A 1 291 ? -8.059 17.529 -6.129 1.00 66.94 291 GLU A O 1
ATOM 2197 N N . MET A 1 292 ? -5.839 17.289 -5.982 1.00 61.62 292 MET A N 1
ATOM 2198 C CA . MET A 1 292 ? -5.538 17.740 -7.349 1.00 61.62 292 MET A CA 1
ATOM 2199 C C . MET A 1 292 ? -5.890 16.685 -8.420 1.00 61.62 292 MET A C 1
ATOM 2201 O O . MET A 1 292 ? -5.050 16.294 -9.229 1.00 61.62 292 MET A O 1
ATOM 2205 N N . ARG A 1 293 ? -7.116 16.147 -8.380 1.00 63.94 293 ARG A N 1
ATOM 2206 C CA . ARG A 1 293 ? -7.535 14.972 -9.165 1.00 63.94 293 ARG A CA 1
ATOM 2207 C C . ARG A 1 293 ? -8.886 15.118 -9.888 1.00 63.94 293 ARG A C 1
ATOM 2209 O O . ARG A 1 293 ? -9.775 14.288 -9.679 1.00 63.94 293 ARG A O 1
ATOM 2216 N N . PRO A 1 294 ? -9.110 16.142 -10.731 1.00 61.09 294 PRO A N 1
ATOM 2217 C CA . PRO A 1 294 ? -10.370 16.254 -11.457 1.00 61.09 294 PRO A CA 1
ATOM 2218 C C . PRO A 1 294 ? -10.447 15.277 -12.632 1.00 61.09 294 PRO A C 1
ATOM 2220 O O . PRO A 1 294 ? -9.463 14.996 -13.324 1.00 61.09 294 PRO A O 1
ATOM 2223 N N . ALA A 1 295 ? -11.660 14.787 -12.880 1.00 60.62 295 ALA A N 1
ATOM 2224 C CA . ALA A 1 295 ? -12.003 14.094 -14.113 1.00 60.62 295 ALA A CA 1
ATOM 2225 C C . ALA A 1 295 ? -12.005 15.071 -15.303 1.00 60.62 295 ALA A C 1
ATOM 2227 O O . ALA A 1 295 ? -12.395 16.227 -15.158 1.00 60.62 295 ALA A O 1
ATOM 2228 N N . GLY A 1 296 ? -11.613 14.586 -16.487 1.00 71.31 296 GLY A N 1
ATOM 2229 C CA . GLY A 1 296 ? -11.677 15.355 -17.738 1.00 71.31 296 GLY A CA 1
ATOM 2230 C C . GLY A 1 296 ? -10.467 16.247 -18.031 1.00 71.31 296 GLY A C 1
ATOM 2231 O O . GLY A 1 296 ? -10.546 17.094 -18.911 1.00 71.31 296 GLY A O 1
ATOM 2232 N N . TRP A 1 297 ? -9.356 16.073 -17.317 1.00 84.06 297 TRP A N 1
ATOM 2233 C CA . TRP A 1 297 ? -8.109 16.784 -17.607 1.00 84.06 297 TRP A CA 1
ATOM 2234 C C . TRP A 1 297 ? -7.395 16.250 -18.846 1.00 84.06 297 TRP A C 1
ATOM 2236 O O . TRP A 1 297 ? -7.439 15.047 -19.134 1.00 84.06 297 TRP A O 1
ATOM 2246 N N . THR A 1 298 ? -6.680 17.142 -19.530 1.00 88.25 298 THR A N 1
ATOM 2247 C CA . THR A 1 298 ? -5.691 16.757 -20.540 1.00 88.25 298 THR A CA 1
ATOM 2248 C C . THR A 1 298 ? -4.535 15.999 -19.873 1.00 88.25 298 THR A C 1
ATOM 2250 O O . THR A 1 298 ? -4.401 15.969 -18.641 1.00 88.25 298 THR A O 1
ATOM 2253 N N . PHE A 1 299 ? -3.690 15.339 -20.666 1.00 87.75 299 PHE A N 1
ATOM 2254 C CA . PHE A 1 299 ? -2.469 14.737 -20.133 1.00 87.75 299 PHE A CA 1
ATOM 2255 C C . PHE A 1 299 ? -1.514 15.814 -19.601 1.00 87.75 299 PHE A C 1
ATOM 2257 O O . PHE A 1 299 ? -0.920 15.608 -18.545 1.00 87.75 299 PHE A O 1
ATOM 2264 N N . GLY A 1 300 ? -1.407 16.961 -20.284 1.00 86.75 300 GLY A N 1
ATOM 2265 C CA . GLY A 1 300 ? -0.535 18.073 -19.892 1.00 86.75 300 GLY A CA 1
ATOM 2266 C C . GLY A 1 300 ? -0.882 18.651 -18.518 1.00 86.75 300 GLY A C 1
ATOM 2267 O O . GLY A 1 300 ? -0.016 18.704 -17.645 1.00 86.75 300 GLY A O 1
ATOM 2268 N N . ASP A 1 301 ? -2.158 18.977 -18.285 1.00 86.62 301 ASP A N 1
ATOM 2269 C CA . ASP A 1 301 ? -2.637 19.504 -16.993 1.00 86.62 301 ASP A CA 1
ATOM 2270 C C . ASP A 1 301 ? -2.340 18.533 -15.847 1.00 86.62 301 ASP A C 1
ATOM 2272 O O . ASP A 1 301 ? -1.859 18.898 -14.772 1.00 86.62 301 ASP A O 1
ATOM 2276 N N . PHE A 1 302 ? -2.609 17.252 -16.098 1.00 86.00 302 PHE A N 1
ATOM 2277 C CA . PHE A 1 302 ? -2.363 16.197 -15.132 1.00 86.00 302 PHE A CA 1
ATOM 2278 C C . PHE A 1 302 ? -0.879 16.004 -14.847 1.00 86.00 302 PHE A C 1
ATOM 2280 O O . PHE A 1 302 ? -0.488 15.851 -13.688 1.00 86.00 302 PHE A O 1
ATOM 2287 N N . TRP A 1 303 ? -0.058 16.011 -15.893 1.00 86.50 303 TRP A N 1
ATOM 2288 C CA . TRP A 1 303 ? 1.381 15.900 -15.763 1.00 86.50 303 TRP A CA 1
ATOM 2289 C C . TRP A 1 303 ? 1.935 17.045 -14.921 1.00 86.50 303 TRP A C 1
ATOM 2291 O O . TRP A 1 303 ? 2.657 16.788 -13.960 1.00 86.50 303 TRP A O 1
ATOM 2301 N N . GLN A 1 304 ? 1.537 18.287 -15.211 1.00 86.62 304 GLN A N 1
ATOM 2302 C CA . GLN A 1 304 ? 1.952 19.454 -14.437 1.00 86.62 304 GLN A CA 1
ATOM 2303 C C . GLN A 1 304 ? 1.525 19.330 -12.973 1.00 86.62 304 GLN A C 1
ATOM 2305 O O . GLN A 1 304 ? 2.358 19.439 -12.076 1.00 86.62 304 GLN A O 1
ATOM 2310 N N . SER A 1 305 ? 0.260 18.986 -12.723 1.00 84.25 305 SER A N 1
ATOM 2311 C CA . SER A 1 305 ? -0.228 18.770 -11.361 1.00 84.25 305 SER A CA 1
ATOM 2312 C C . SER A 1 305 ? 0.562 17.691 -10.623 1.00 84.25 305 SER A C 1
ATOM 2314 O O . SER A 1 305 ? 0.881 17.852 -9.447 1.00 84.25 305 SER A O 1
ATOM 2316 N N . ARG A 1 306 ? 0.935 16.596 -11.291 1.00 85.44 306 ARG A N 1
ATOM 2317 C CA . ARG A 1 306 ? 1.804 15.584 -10.690 1.00 85.44 306 ARG A CA 1
ATOM 2318 C C . ARG A 1 306 ? 3.182 16.134 -10.355 1.00 85.44 306 ARG A C 1
ATOM 2320 O O . ARG A 1 306 ? 3.709 15.792 -9.297 1.00 85.44 306 ARG A O 1
ATOM 2327 N N . GLN A 1 307 ? 3.783 16.923 -11.240 1.00 88.06 307 GLN A N 1
ATOM 2328 C CA . GLN A 1 307 ? 5.077 17.538 -10.959 1.00 88.06 307 GLN A CA 1
ATOM 2329 C C . GLN A 1 307 ? 4.984 18.430 -9.717 1.00 88.06 307 GLN A C 1
ATOM 2331 O O . GLN A 1 307 ? 5.836 18.326 -8.834 1.00 88.06 307 GLN A O 1
ATOM 2336 N N . ASP A 1 308 ? 3.893 19.183 -9.575 1.00 86.88 308 ASP A N 1
ATOM 2337 C CA . ASP A 1 308 ? 3.626 19.996 -8.388 1.00 86.88 308 ASP A CA 1
ATOM 2338 C C . ASP A 1 308 ? 3.437 19.121 -7.134 1.00 86.88 308 ASP A C 1
ATOM 2340 O O . ASP A 1 308 ? 4.017 19.401 -6.080 1.00 86.88 308 ASP A O 1
ATOM 2344 N N . GLN A 1 309 ? 2.692 18.011 -7.236 1.00 86.75 309 GLN A N 1
ATOM 2345 C CA . GLN A 1 309 ? 2.536 17.033 -6.151 1.00 86.75 309 GLN A CA 1
ATOM 2346 C C . GLN A 1 309 ? 3.888 16.451 -5.721 1.00 86.75 309 GLN A C 1
ATOM 2348 O O . GLN A 1 309 ? 4.188 16.380 -4.527 1.00 86.75 309 GLN A O 1
ATOM 2353 N N . ARG A 1 310 ? 4.723 16.049 -6.685 1.00 89.25 310 ARG A N 1
ATOM 2354 C CA . ARG A 1 310 ? 6.053 15.486 -6.440 1.00 89.25 310 ARG A CA 1
ATOM 2355 C C . ARG A 1 310 ? 6.971 16.512 -5.792 1.00 89.25 310 ARG A C 1
ATOM 2357 O O . ARG A 1 310 ? 7.649 16.170 -4.823 1.00 89.25 310 ARG A O 1
ATOM 2364 N N . ALA A 1 311 ? 6.978 17.750 -6.284 1.00 89.31 311 ALA A N 1
ATOM 2365 C CA . ALA A 1 311 ? 7.773 18.838 -5.727 1.00 89.31 311 ALA A CA 1
ATOM 2366 C C . ALA A 1 311 ? 7.402 19.094 -4.259 1.00 89.31 311 ALA A C 1
ATOM 2368 O O . ALA A 1 311 ? 8.277 19.035 -3.391 1.00 89.31 311 ALA A O 1
ATOM 2369 N N . LYS A 1 312 ? 6.099 19.238 -3.969 1.00 86.81 312 LYS A N 1
ATOM 2370 C CA . LYS A 1 312 ? 5.585 19.402 -2.601 1.00 86.81 312 LYS A CA 1
ATOM 2371 C C . LYS A 1 312 ? 5.978 18.219 -1.711 1.00 86.81 312 LYS A C 1
ATOM 2373 O O . LYS A 1 312 ? 6.603 18.405 -0.670 1.00 86.81 312 LYS A O 1
ATOM 2378 N N . LEU A 1 313 ? 5.685 16.981 -2.116 1.00 89.25 313 LEU A N 1
ATOM 2379 C CA . LEU A 1 313 ? 6.023 15.797 -1.313 1.00 89.25 313 LEU A CA 1
ATOM 2380 C C . LEU A 1 313 ? 7.535 15.655 -1.082 1.00 89.25 313 LEU A C 1
ATOM 2382 O O . LEU A 1 313 ? 7.947 15.287 0.017 1.00 89.25 313 LEU A O 1
ATOM 2386 N N . THR A 1 314 ? 8.362 15.971 -2.080 1.00 90.75 314 THR A N 1
ATOM 2387 C CA . THR A 1 314 ? 9.828 15.928 -1.972 1.00 90.75 314 THR A CA 1
ATOM 2388 C C . THR A 1 314 ? 10.338 16.912 -0.928 1.00 90.75 314 THR A C 1
ATOM 2390 O O . THR A 1 314 ? 11.174 16.547 -0.098 1.00 90.75 314 THR A O 1
ATOM 2393 N N . GLU A 1 315 ? 9.826 18.143 -0.937 1.00 88.19 315 GLU A N 1
ATOM 2394 C CA . GLU A 1 315 ? 10.173 19.169 0.045 1.00 88.19 315 GLU A CA 1
ATOM 2395 C C . GLU A 1 315 ? 9.896 18.687 1.477 1.00 88.19 315 GLU A C 1
ATOM 2397 O O . GLU A 1 315 ? 10.770 18.764 2.346 1.00 88.19 315 GLU A O 1
ATOM 2402 N N . PHE A 1 316 ? 8.715 18.112 1.719 1.00 85.38 316 PHE A N 1
ATOM 2403 C CA . PHE A 1 316 ? 8.326 17.660 3.055 1.00 85.38 316 PHE A CA 1
ATOM 2404 C C . PHE A 1 316 ? 9.014 16.368 3.494 1.00 85.38 316 PHE A C 1
ATOM 2406 O O . PHE A 1 316 ? 9.447 16.275 4.643 1.00 85.38 316 PHE A O 1
ATOM 2413 N N . VAL A 1 317 ? 9.189 15.393 2.598 1.00 88.75 317 VAL A N 1
ATOM 2414 C CA . VAL A 1 317 ? 9.910 14.147 2.909 1.00 88.75 317 VAL A CA 1
ATOM 2415 C C . VAL A 1 317 ? 11.374 14.427 3.265 1.00 88.75 317 VAL A C 1
ATOM 2417 O O . VAL A 1 317 ? 11.927 13.759 4.138 1.00 88.75 317 VAL A O 1
ATOM 2420 N N . ARG A 1 318 ? 12.001 15.448 2.661 1.00 85.25 318 ARG A N 1
ATOM 2421 C CA . ARG A 1 318 ? 13.356 15.891 3.039 1.00 85.25 318 ARG A CA 1
ATOM 2422 C C . ARG A 1 318 ? 13.419 16.473 4.455 1.00 85.25 318 ARG A C 1
ATOM 2424 O O . ARG A 1 318 ? 14.443 16.327 5.115 1.00 85.25 318 ARG A O 1
ATOM 2431 N N . ARG A 1 319 ? 12.345 17.117 4.927 1.00 83.38 319 ARG A N 1
ATOM 2432 C CA . ARG A 1 319 ? 12.259 17.723 6.270 1.00 83.38 319 ARG A CA 1
ATOM 2433 C C . ARG A 1 319 ? 11.812 16.738 7.355 1.00 83.38 319 ARG A C 1
ATOM 2435 O O . ARG A 1 319 ? 12.172 16.913 8.515 1.00 83.38 319 ARG A O 1
ATOM 2442 N N . SER A 1 320 ? 11.022 15.723 7.000 1.00 78.38 320 SER A N 1
ATOM 2443 C CA . SER A 1 320 ? 10.393 14.790 7.940 1.00 78.38 320 SER A CA 1
ATOM 2444 C C . SER A 1 320 ? 10.493 13.349 7.441 1.00 78.38 320 SER A C 1
ATOM 2446 O O . SER A 1 320 ? 9.790 12.936 6.521 1.00 78.38 320 SER A O 1
ATOM 2448 N N . THR A 1 321 ? 11.306 12.535 8.118 1.00 71.06 321 THR A N 1
ATOM 2449 C CA . THR A 1 321 ? 11.331 11.074 7.921 1.00 71.06 321 THR A CA 1
ATOM 2450 C C . THR A 1 321 ? 10.212 10.350 8.680 1.00 71.06 321 THR A C 1
ATOM 2452 O O . THR A 1 321 ? 10.086 9.132 8.591 1.00 71.06 321 THR A O 1
ATOM 2455 N N . ASN A 1 322 ? 9.382 11.083 9.434 1.00 73.50 322 ASN A N 1
ATOM 2456 C CA . ASN A 1 322 ? 8.393 10.505 10.348 1.00 73.50 322 ASN A CA 1
ATOM 2457 C C . ASN A 1 322 ? 7.064 10.135 9.666 1.00 73.50 322 ASN A C 1
ATOM 2459 O O . ASN A 1 322 ? 6.289 9.351 10.218 1.00 73.50 322 ASN A O 1
ATOM 2463 N N . ALA A 1 323 ? 6.784 10.685 8.482 1.00 76.88 323 ALA A N 1
ATOM 2464 C CA . ALA A 1 323 ? 5.568 10.405 7.725 1.00 76.88 323 ALA A CA 1
ATOM 2465 C C . ALA A 1 323 ? 5.790 9.302 6.685 1.00 76.88 323 ALA A C 1
ATOM 2467 O O . ALA A 1 323 ? 5.926 9.562 5.487 1.00 76.88 323 ALA A O 1
ATOM 2468 N N . GLY A 1 324 ? 5.765 8.045 7.128 1.00 87.56 324 GLY A N 1
ATOM 2469 C CA . GLY A 1 324 ? 5.904 6.906 6.220 1.00 87.56 324 GLY A CA 1
ATOM 2470 C C . GLY A 1 324 ? 4.888 6.890 5.072 1.00 87.56 324 GLY A C 1
ATOM 2471 O O . GLY A 1 324 ? 5.220 6.487 3.956 1.00 87.56 324 GLY A O 1
ATOM 2472 N N . VAL A 1 325 ? 3.664 7.380 5.305 1.00 86.50 325 VAL A N 1
ATOM 2473 C CA . VAL A 1 325 ? 2.630 7.502 4.261 1.00 86.50 325 VAL A CA 1
ATOM 2474 C C . VAL A 1 325 ? 3.040 8.432 3.114 1.00 86.50 325 VAL A C 1
ATOM 2476 O O . VAL A 1 325 ? 2.804 8.106 1.955 1.00 86.50 325 VAL A O 1
ATOM 2479 N N . MET A 1 326 ? 3.726 9.535 3.411 1.00 87.75 326 MET A N 1
ATOM 2480 C CA . MET A 1 326 ? 4.198 10.481 2.398 1.00 87.75 326 MET A CA 1
ATOM 2481 C C . MET A 1 326 ? 5.393 9.946 1.644 1.00 87.75 326 MET A C 1
ATOM 2483 O O . MET A 1 326 ? 5.422 10.006 0.423 1.00 87.75 326 MET A O 1
ATOM 2487 N N . GLN A 1 327 ? 6.352 9.364 2.366 1.00 91.12 327 GLN A N 1
ATOM 2488 C CA . GLN A 1 327 ? 7.469 8.662 1.742 1.00 91.12 327 GLN A CA 1
ATOM 2489 C C . GLN A 1 327 ? 6.963 7.566 0.801 1.00 91.12 327 GLN A C 1
ATOM 2491 O O . GLN A 1 327 ? 7.565 7.302 -0.235 1.00 91.12 327 GLN A O 1
ATOM 2496 N N . TYR A 1 328 ? 5.861 6.910 1.170 1.00 91.19 328 TYR A N 1
ATOM 2497 C CA . TYR A 1 328 ? 5.241 5.881 0.354 1.00 91.19 328 TYR A CA 1
ATOM 2498 C C . TYR A 1 328 ? 4.596 6.467 -0.896 1.00 91.19 328 TYR A C 1
ATOM 2500 O O . TYR A 1 328 ? 4.841 5.910 -1.959 1.00 91.19 328 TYR A O 1
ATOM 2508 N N . GLU A 1 329 ? 3.837 7.561 -0.794 1.00 89.56 329 GLU A N 1
ATOM 2509 C CA . GLU A 1 329 ? 3.218 8.224 -1.954 1.00 89.56 329 GLU A CA 1
ATOM 2510 C C . GLU A 1 329 ? 4.261 8.875 -2.873 1.00 89.56 329 GLU A C 1
ATOM 2512 O O . GLU A 1 329 ? 4.157 8.763 -4.088 1.00 89.56 329 GLU A O 1
ATOM 2517 N N . LEU A 1 330 ? 5.325 9.464 -2.322 1.00 92.69 330 LEU A N 1
ATOM 2518 C CA . LEU A 1 330 ? 6.425 9.993 -3.123 1.00 92.69 330 LEU A CA 1
ATOM 2519 C C . LEU A 1 330 ? 7.156 8.873 -3.866 1.00 92.69 330 LEU A C 1
ATOM 2521 O O . LEU A 1 330 ? 7.275 8.945 -5.080 1.00 92.69 330 LEU A O 1
ATOM 2525 N N . ALA A 1 331 ? 7.575 7.801 -3.174 1.00 93.00 331 ALA A N 1
ATOM 2526 C CA . ALA A 1 331 ? 8.248 6.650 -3.806 1.00 93.00 331 ALA A CA 1
ATOM 2527 C C . ALA A 1 331 ? 7.451 6.096 -4.985 1.00 93.00 331 ALA A C 1
ATOM 2529 O O . ALA A 1 331 ? 7.952 5.665 -6.012 1.00 93.00 331 ALA A O 1
ATOM 2530 N N . SER A 1 332 ? 6.159 6.132 -4.795 1.00 88.50 332 SER A N 1
ATOM 2531 C CA . SER A 1 332 ? 5.174 5.650 -5.705 1.00 88.50 332 SER A CA 1
ATOM 2532 C C . SER A 1 332 ? 4.959 6.537 -6.939 1.00 88.50 332 SER A C 1
ATOM 2534 O O . SER A 1 332 ? 4.765 6.004 -8.030 1.00 88.50 332 SER A O 1
ATOM 2536 N N . LEU A 1 333 ? 5.019 7.865 -6.784 1.00 90.06 333 LEU A N 1
ATOM 2537 C CA . LEU A 1 333 ? 5.112 8.798 -7.910 1.00 90.06 333 LEU A CA 1
ATOM 2538 C C . LEU A 1 333 ? 6.440 8.604 -8.651 1.00 90.06 333 LEU A C 1
ATOM 2540 O O . LEU A 1 333 ? 6.444 8.523 -9.871 1.00 90.06 333 LEU A O 1
ATOM 2544 N N . GLU A 1 334 ? 7.551 8.424 -7.933 1.00 91.25 334 GLU A N 1
ATOM 2545 C CA . GLU A 1 334 ? 8.854 8.131 -8.546 1.00 91.25 334 GLU A CA 1
ATOM 2546 C C . GLU A 1 334 ? 8.833 6.824 -9.363 1.00 91.25 334 GLU A C 1
ATOM 2548 O O . GLU A 1 334 ? 9.439 6.748 -10.428 1.00 91.25 334 GLU A O 1
ATOM 2553 N N . ASP A 1 335 ? 8.107 5.792 -8.914 1.00 87.12 335 ASP A N 1
ATOM 2554 C CA . ASP A 1 335 ? 7.909 4.558 -9.689 1.00 87.12 335 ASP A CA 1
ATOM 2555 C C . ASP A 1 335 ? 7.183 4.820 -11.022 1.00 87.12 335 ASP A C 1
ATOM 2557 O O . ASP A 1 335 ? 7.583 4.255 -12.042 1.00 87.12 335 ASP A O 1
ATOM 2561 N N . LEU A 1 336 ? 6.146 5.667 -11.024 1.00 85.50 336 LEU A N 1
ATOM 2562 C CA . LEU A 1 336 ? 5.386 6.037 -12.228 1.00 85.50 336 LEU A CA 1
ATOM 2563 C C . LEU A 1 336 ? 6.227 6.827 -13.234 1.00 85.50 336 LEU A C 1
ATOM 2565 O O . LEU A 1 336 ? 6.123 6.616 -14.438 1.00 85.50 336 LEU A O 1
ATOM 2569 N N . GLU A 1 337 ? 7.114 7.680 -12.733 1.00 86.38 337 GLU A N 1
ATOM 2570 C CA . GLU A 1 337 ? 8.044 8.486 -13.530 1.00 86.38 337 GLU A CA 1
ATOM 2571 C C . GLU A 1 337 ? 9.239 7.667 -14.058 1.00 86.38 337 GLU A C 1
ATOM 2573 O O . GLU A 1 337 ? 10.139 8.199 -14.709 1.00 86.38 337 GLU A O 1
ATOM 2578 N N . GLY A 1 338 ? 9.304 6.368 -13.743 1.00 84.19 338 GLY A N 1
ATOM 2579 C CA . GLY A 1 338 ? 10.433 5.508 -14.093 1.00 84.19 338 GLY A CA 1
ATOM 2580 C C . GLY A 1 338 ? 11.692 5.749 -13.248 1.00 84.19 338 GLY A C 1
ATOM 2581 O O . GLY A 1 338 ? 12.734 5.147 -13.514 1.00 84.19 338 GLY A O 1
ATOM 2582 N N . GLN A 1 339 ? 11.610 6.558 -12.188 1.00 87.81 339 GLN A N 1
ATOM 2583 C CA . GLN A 1 339 ? 12.682 6.839 -11.226 1.00 87.81 339 GLN A CA 1
ATOM 2584 C C . GLN A 1 339 ? 12.787 5.735 -10.159 1.00 87.81 339 GLN A C 1
ATOM 2586 O O . GLN A 1 339 ? 12.860 5.966 -8.947 1.00 87.81 339 GLN A O 1
ATOM 2591 N N . THR A 1 340 ? 12.839 4.477 -10.609 1.00 88.75 340 THR A N 1
ATOM 2592 C CA . THR A 1 340 ? 12.718 3.285 -9.752 1.00 88.75 340 THR A CA 1
ATOM 2593 C C . THR A 1 340 ? 13.808 3.198 -8.668 1.00 88.75 340 THR A C 1
ATOM 2595 O O . THR A 1 340 ? 13.616 2.571 -7.627 1.00 88.75 340 THR A O 1
ATOM 2598 N N . ALA A 1 341 ? 14.968 3.831 -8.873 1.00 89.50 341 ALA A N 1
ATOM 2599 C CA . ALA A 1 341 ? 16.046 3.885 -7.885 1.00 89.50 341 ALA A CA 1
ATOM 2600 C C . ALA A 1 341 ? 15.735 4.814 -6.699 1.00 89.50 341 ALA A C 1
ATOM 2602 O O . ALA A 1 341 ? 15.995 4.448 -5.550 1.00 89.50 341 ALA A O 1
ATOM 2603 N N . ILE A 1 342 ? 15.160 5.990 -6.974 1.00 91.19 342 ILE A N 1
ATOM 2604 C CA . ILE A 1 342 ? 14.726 6.951 -5.950 1.00 91.19 342 ILE A CA 1
ATOM 2605 C C . ILE A 1 342 ? 13.549 6.352 -5.179 1.00 91.19 342 ILE A C 1
ATOM 2607 O O . ILE A 1 342 ? 13.576 6.304 -3.948 1.00 91.19 342 ILE A O 1
ATOM 2611 N N . SER A 1 343 ? 12.586 5.768 -5.896 1.00 92.75 343 SER A N 1
ATOM 2612 C CA . SER A 1 343 ? 11.506 4.973 -5.304 1.00 92.75 343 SER A CA 1
ATOM 2613 C C . SER A 1 343 ? 12.027 3.880 -4.365 1.00 92.75 343 SER A C 1
ATOM 2615 O O . SER A 1 343 ? 11.596 3.778 -3.212 1.00 92.75 343 SER A O 1
ATOM 2617 N N . LEU A 1 344 ? 13.014 3.087 -4.811 1.00 94.50 344 LEU A N 1
ATOM 2618 C CA . LEU A 1 344 ? 13.620 2.047 -3.980 1.00 94.50 344 LEU A CA 1
ATOM 2619 C C . LEU A 1 344 ? 14.208 2.637 -2.696 1.00 94.50 344 LEU A C 1
ATOM 2621 O O . LEU A 1 344 ? 14.000 2.067 -1.623 1.00 94.50 344 LEU A O 1
ATOM 2625 N N . LEU A 1 345 ? 14.935 3.751 -2.790 1.00 94.56 345 LEU A N 1
ATOM 2626 C CA . LEU A 1 345 ? 15.518 4.413 -1.627 1.00 94.56 345 LEU A CA 1
ATOM 2627 C C . LEU A 1 345 ? 14.433 4.828 -0.624 1.00 94.56 345 LEU A C 1
ATOM 2629 O O . LEU A 1 345 ? 14.537 4.492 0.555 1.00 94.56 345 LEU A O 1
ATOM 2633 N N . LEU A 1 346 ? 13.370 5.477 -1.098 1.00 94.62 346 LEU A N 1
ATOM 2634 C CA . LEU A 1 346 ? 12.248 5.922 -0.272 1.00 94.62 346 LEU A CA 1
ATOM 2635 C C . LEU A 1 346 ? 11.502 4.744 0.373 1.00 94.62 346 LEU A C 1
ATOM 2637 O O . LEU A 1 346 ? 11.174 4.780 1.558 1.00 94.62 346 LEU A O 1
ATOM 2641 N N . HIS A 1 347 ? 11.283 3.650 -0.360 1.00 95.25 347 HIS A N 1
ATOM 2642 C CA . HIS A 1 347 ? 10.690 2.428 0.185 1.00 95.25 347 HIS A CA 1
ATOM 2643 C C . HIS A 1 347 ? 11.588 1.719 1.208 1.00 95.25 347 HIS A C 1
ATOM 2645 O O . HIS A 1 347 ? 11.082 1.107 2.158 1.00 95.25 347 HIS A O 1
ATOM 2651 N N . LEU A 1 348 ? 12.911 1.773 1.035 1.00 96.00 348 LEU A N 1
ATOM 2652 C CA . LEU A 1 348 ? 13.855 1.245 2.015 1.00 96.00 348 LEU A CA 1
ATOM 2653 C C . LEU A 1 348 ? 13.872 2.087 3.287 1.00 96.00 348 LEU A C 1
ATOM 2655 O O . LEU A 1 348 ? 13.853 1.508 4.372 1.00 96.00 348 LEU A O 1
ATOM 2659 N N . ASP A 1 349 ? 13.836 3.410 3.161 1.00 94.75 349 ASP A N 1
ATOM 2660 C CA . ASP A 1 349 ? 13.773 4.319 4.304 1.00 94.75 349 ASP A CA 1
ATOM 2661 C C . ASP A 1 349 ? 12.490 4.086 5.117 1.00 94.75 349 ASP A C 1
ATOM 2663 O O . ASP A 1 349 ? 12.534 3.818 6.320 1.00 94.75 349 ASP A O 1
ATOM 2667 N N . ASN A 1 350 ? 11.358 3.972 4.420 1.00 93.69 350 ASN A N 1
ATOM 2668 C CA . ASN A 1 350 ? 10.085 3.538 4.990 1.00 93.69 350 ASN A CA 1
ATOM 2669 C C . ASN A 1 350 ? 10.197 2.193 5.721 1.00 93.69 350 ASN A C 1
ATOM 2671 O O . ASN A 1 350 ? 9.643 1.983 6.798 1.00 93.69 350 ASN A O 1
ATOM 2675 N N . ARG A 1 351 ? 10.921 1.231 5.141 1.00 95.00 351 ARG A N 1
ATOM 2676 C CA . ARG A 1 351 ? 11.124 -0.088 5.746 1.00 95.00 351 ARG A CA 1
ATOM 2677 C C . ARG A 1 351 ? 11.993 -0.019 7.005 1.00 95.00 351 ARG A C 1
ATOM 2679 O O . ARG A 1 351 ? 11.797 -0.882 7.874 1.00 95.00 351 ARG A O 1
ATOM 2686 N N . VAL A 1 352 ? 12.937 0.917 7.088 1.00 94.56 352 VAL A N 1
ATOM 2687 C CA . VAL A 1 352 ? 13.794 1.157 8.259 1.00 94.56 352 VAL A CA 1
ATOM 2688 C C . VAL A 1 352 ? 12.984 1.794 9.382 1.00 94.56 352 VAL A C 1
ATOM 2690 O O . VAL A 1 352 ? 12.898 1.200 10.458 1.00 94.56 352 VAL A O 1
ATOM 2693 N N . HIS A 1 353 ? 12.324 2.920 9.113 1.00 92.31 353 HIS A N 1
ATOM 2694 C CA . HIS A 1 353 ? 11.580 3.690 10.114 1.00 92.31 353 HIS A CA 1
ATOM 2695 C C . HIS A 1 353 ? 10.242 3.040 10.498 1.00 92.31 353 HIS A C 1
ATOM 2697 O O . HIS A 1 353 ? 9.817 3.081 11.654 1.00 92.31 353 HIS A O 1
ATOM 2703 N N . HIS A 1 354 ? 9.591 2.361 9.551 1.00 91.50 354 HIS A N 1
ATOM 2704 C CA . HIS A 1 354 ? 8.247 1.806 9.711 1.00 91.50 354 HIS A CA 1
ATOM 2705 C C . HIS A 1 354 ? 8.185 0.326 9.295 1.00 91.50 354 HIS A C 1
ATOM 2707 O O . HIS A 1 354 ? 7.494 -0.068 8.348 1.00 91.50 354 HIS A O 1
ATOM 2713 N N . PRO A 1 355 ? 8.862 -0.574 10.036 1.00 91.88 355 PRO A N 1
ATOM 2714 C CA . PRO A 1 355 ? 8.990 -1.984 9.676 1.00 91.88 355 PRO A CA 1
ATOM 2715 C C . PRO A 1 355 ? 7.656 -2.736 9.588 1.00 91.88 355 PRO A C 1
ATOM 2717 O O . PRO A 1 355 ? 7.617 -3.818 8.987 1.00 91.88 355 PRO A O 1
ATOM 2720 N N . GLY A 1 356 ? 6.588 -2.242 10.218 1.00 86.81 356 GLY A N 1
ATOM 2721 C CA . GLY A 1 356 ? 5.239 -2.809 10.177 1.00 86.81 356 GLY A CA 1
ATOM 2722 C C . GLY A 1 356 ? 4.329 -2.250 9.085 1.00 86.81 356 GLY A C 1
ATOM 2723 O O . GLY A 1 356 ? 3.249 -2.799 8.875 1.00 86.81 356 GLY A O 1
ATOM 2724 N N . PHE A 1 357 ? 4.772 -1.251 8.315 1.00 89.75 357 PHE A N 1
ATOM 2725 C CA . PHE A 1 357 ? 3.980 -0.667 7.236 1.00 89.75 357 PHE A CA 1
ATOM 2726 C C . PHE A 1 357 ? 3.881 -1.626 6.031 1.00 89.75 357 PHE A C 1
ATOM 2728 O O . PHE A 1 357 ? 4.707 -1.644 5.118 1.00 89.75 357 PHE A O 1
ATOM 2735 N N . LEU A 1 358 ? 2.890 -2.522 6.074 1.00 87.75 358 LEU A N 1
ATOM 2736 C CA . LEU A 1 358 ? 2.763 -3.652 5.149 1.00 87.75 358 LEU A CA 1
ATOM 2737 C C . LEU A 1 358 ? 2.633 -3.244 3.665 1.00 87.75 358 LEU A C 1
ATOM 2739 O O . LEU A 1 358 ? 3.341 -3.864 2.866 1.00 87.75 358 LEU A O 1
ATOM 2743 N N . PRO A 1 359 ? 1.813 -2.244 3.274 1.00 87.06 359 PRO A N 1
ATOM 2744 C CA . PRO A 1 359 ? 1.762 -1.749 1.894 1.00 87.06 359 PRO A CA 1
ATOM 2745 C C . PRO A 1 359 ? 3.133 -1.333 1.347 1.00 87.06 359 PRO A C 1
ATOM 2747 O O . PRO A 1 359 ? 3.556 -1.862 0.319 1.00 87.06 359 PRO A O 1
ATOM 2750 N N . ALA A 1 360 ? 3.888 -0.513 2.089 1.00 91.25 360 ALA A N 1
ATOM 2751 C CA . ALA A 1 360 ? 5.240 -0.104 1.700 1.00 91.25 360 ALA A CA 1
ATOM 2752 C C . ALA A 1 360 ? 6.190 -1.295 1.525 1.00 91.25 360 ALA A C 1
ATOM 2754 O O . ALA A 1 360 ? 7.001 -1.321 0.607 1.00 91.25 360 ALA A O 1
ATOM 2755 N N . ARG A 1 361 ? 6.060 -2.343 2.348 1.00 94.00 361 ARG A N 1
ATOM 2756 C CA . ARG A 1 361 ? 6.872 -3.564 2.199 1.00 94.00 361 ARG A CA 1
ATOM 2757 C C . ARG A 1 361 ? 6.520 -4.393 0.976 1.00 94.00 361 ARG A C 1
ATOM 2759 O O . ARG A 1 361 ? 7.401 -5.034 0.409 1.00 94.00 361 ARG A O 1
ATOM 2766 N N . TYR A 1 362 ? 5.239 -4.453 0.624 1.00 92.62 362 TYR A N 1
ATOM 2767 C CA . TYR A 1 362 ? 4.820 -5.100 -0.612 1.00 92.62 362 TYR A CA 1
ATOM 2768 C C . TYR A 1 362 ? 5.381 -4.337 -1.814 1.00 92.62 362 TYR A C 1
ATOM 2770 O O . TYR A 1 362 ? 6.007 -4.963 -2.667 1.00 92.62 362 TYR A O 1
ATOM 2778 N N . ARG A 1 363 ? 5.249 -3.004 -1.817 1.00 91.81 363 ARG A N 1
ATOM 2779 C CA . ARG A 1 363 ? 5.787 -2.136 -2.868 1.00 91.81 363 ARG A CA 1
ATOM 2780 C C . ARG A 1 363 ? 7.300 -2.209 -2.992 1.00 91.81 363 ARG A C 1
ATOM 2782 O O . ARG A 1 363 ? 7.766 -2.554 -4.066 1.00 91.81 363 ARG A O 1
ATOM 2789 N N . LEU A 1 364 ? 8.042 -2.133 -1.887 1.00 95.62 364 LEU A N 1
ATOM 2790 C CA . LEU A 1 364 ? 9.485 -2.398 -1.855 1.00 95.62 364 LEU A CA 1
ATOM 2791 C C . LEU A 1 364 ? 9.862 -3.697 -2.587 1.00 95.62 364 LEU A C 1
ATOM 2793 O O . LEU A 1 364 ? 10.835 -3.751 -3.332 1.00 95.62 364 LEU A O 1
ATOM 2797 N N . ALA A 1 365 ? 9.100 -4.770 -2.365 1.00 95.38 365 ALA A N 1
ATOM 2798 C CA . ALA A 1 365 ? 9.344 -6.051 -3.015 1.00 95.38 365 ALA A CA 1
ATOM 2799 C C . ALA A 1 365 ? 9.078 -6.012 -4.530 1.00 95.38 365 ALA A C 1
ATOM 2801 O O . ALA A 1 365 ? 9.800 -6.667 -5.282 1.00 95.38 365 ALA A O 1
ATOM 2802 N N . VAL A 1 366 ? 8.050 -5.277 -4.962 1.00 91.69 366 VAL A N 1
ATOM 2803 C CA . VAL A 1 366 ? 7.742 -5.047 -6.379 1.00 91.69 366 VAL A CA 1
ATOM 2804 C C . VAL A 1 366 ? 8.847 -4.205 -7.016 1.00 91.69 366 VAL A C 1
ATOM 2806 O O . VAL A 1 366 ? 9.454 -4.676 -7.968 1.00 91.69 366 VAL A O 1
ATOM 2809 N N . THR A 1 367 ? 9.225 -3.068 -6.429 1.00 93.00 367 THR A N 1
ATOM 2810 C CA . THR A 1 367 ? 10.303 -2.186 -6.912 1.00 93.00 367 THR A CA 1
ATOM 2811 C C . THR A 1 367 ? 11.646 -2.924 -7.020 1.00 93.00 367 THR A C 1
ATOM 2813 O O . THR A 1 367 ? 12.324 -2.844 -8.043 1.00 93.00 367 THR A O 1
ATOM 2816 N N . LEU A 1 368 ? 12.010 -3.754 -6.028 1.00 95.19 368 LEU A N 1
ATOM 2817 C CA . LEU A 1 368 ? 13.192 -4.634 -6.100 1.00 95.19 368 LEU A CA 1
ATOM 2818 C C . LEU A 1 368 ? 13.108 -5.646 -7.260 1.00 95.19 368 LEU A C 1
ATOM 2820 O O . LEU A 1 368 ? 14.117 -5.937 -7.906 1.00 95.19 368 LEU A O 1
ATOM 2824 N N . SER A 1 369 ? 11.921 -6.207 -7.514 1.00 93.44 369 SER A N 1
ATOM 2825 C CA . SER A 1 369 ? 11.675 -7.146 -8.618 1.00 93.44 369 SER A CA 1
ATOM 2826 C C . SER A 1 369 ? 11.725 -6.464 -9.985 1.00 93.44 369 SER A C 1
ATOM 2828 O O . SER A 1 369 ? 12.186 -7.080 -10.951 1.00 93.44 369 SER A O 1
ATOM 2830 N N . SER A 1 370 ? 11.239 -5.228 -10.069 1.00 89.31 370 SER A N 1
ATOM 2831 C CA . SER A 1 370 ? 11.265 -4.385 -11.262 1.00 89.31 370 SER A CA 1
ATOM 2832 C C . SER A 1 370 ? 12.698 -4.006 -11.622 1.00 89.31 370 SER A C 1
ATOM 2834 O O . SER A 1 370 ? 13.138 -4.291 -12.735 1.00 89.31 370 SER A O 1
ATOM 2836 N N . LEU A 1 371 ? 13.468 -3.500 -10.649 1.00 89.62 371 LEU A N 1
ATOM 2837 C CA . LEU A 1 371 ? 14.887 -3.180 -10.830 1.00 89.62 371 LEU A CA 1
ATOM 2838 C C . LEU A 1 371 ? 15.700 -4.410 -11.220 1.00 89.62 371 LEU A C 1
ATOM 2840 O O . LEU A 1 371 ? 16.455 -4.360 -12.178 1.00 89.62 371 LEU A O 1
ATOM 2844 N N . GLY A 1 372 ? 15.523 -5.546 -10.539 1.00 87.81 372 GLY A N 1
ATOM 2845 C CA . GLY A 1 372 ? 16.215 -6.789 -10.897 1.00 87.81 372 GLY A CA 1
ATOM 2846 C C . GLY A 1 372 ? 15.681 -7.482 -12.158 1.00 87.81 372 GLY A C 1
ATOM 2847 O O . GLY A 1 372 ? 15.983 -8.661 -12.356 1.00 87.81 372 GLY A O 1
ATOM 2848 N N . GLY A 1 373 ? 14.782 -6.843 -12.910 1.00 84.12 373 GLY A N 1
ATOM 2849 C CA . GLY A 1 373 ? 14.078 -7.390 -14.066 1.00 84.12 373 GLY A CA 1
ATOM 2850 C C . GLY A 1 373 ? 14.706 -6.999 -15.413 1.00 84.12 373 GLY A C 1
ATOM 2851 O O . GLY A 1 373 ? 15.890 -6.671 -15.473 1.00 84.12 373 GLY A O 1
ATOM 2852 N N . PRO A 1 374 ? 13.925 -7.034 -16.510 1.00 67.31 374 PRO A N 1
ATOM 2853 C CA . PRO A 1 374 ? 14.410 -6.701 -17.855 1.00 67.31 374 PRO A CA 1
ATOM 2854 C C . PRO A 1 374 ? 14.832 -5.231 -18.012 1.00 67.31 374 PRO A C 1
ATOM 2856 O O . PRO A 1 374 ? 15.565 -4.912 -18.936 1.00 67.31 374 PRO A O 1
ATOM 2859 N N . VAL A 1 375 ? 14.425 -4.348 -17.094 1.00 67.31 375 VAL A N 1
ATOM 2860 C CA . VAL A 1 375 ? 14.754 -2.909 -17.107 1.00 67.31 375 VAL A CA 1
ATOM 2861 C C . VAL A 1 375 ? 16.058 -2.595 -16.351 1.00 67.31 375 VAL A C 1
ATOM 2863 O O . VAL A 1 375 ? 16.434 -1.441 -16.190 1.00 67.31 375 VAL A O 1
ATOM 2866 N N . PHE A 1 376 ? 16.824 -3.613 -15.943 1.00 73.44 376 PHE A N 1
ATOM 2867 C CA . PHE A 1 376 ? 18.117 -3.442 -15.261 1.00 73.44 376 PHE A CA 1
ATOM 2868 C C . PHE A 1 376 ? 19.202 -2.734 -16.105 1.00 73.44 376 PHE A C 1
ATOM 2870 O O . PHE A 1 376 ? 20.325 -2.564 -15.640 1.00 73.44 376 PHE A O 1
ATOM 2877 N N . GLU A 1 377 ? 18.907 -2.301 -17.332 1.00 61.31 377 GLU A N 1
ATOM 2878 C CA . GLU A 1 377 ? 19.836 -1.574 -18.209 1.00 61.31 377 GLU A CA 1
ATOM 2879 C C . GLU A 1 377 ? 20.508 -0.367 -17.530 1.00 61.31 377 GLU A C 1
ATOM 2881 O O . GLU A 1 377 ? 21.601 0.024 -17.933 1.00 61.31 377 GLU A O 1
ATOM 2886 N N . ARG A 1 378 ? 19.907 0.199 -16.472 1.00 64.94 378 ARG A N 1
ATOM 2887 C CA . ARG A 1 378 ? 20.482 1.308 -15.700 1.00 64.94 378 ARG A CA 1
ATOM 2888 C C . ARG A 1 378 ? 20.451 1.028 -14.198 1.00 64.94 378 ARG A C 1
ATOM 2890 O O . ARG A 1 378 ? 19.607 1.545 -13.471 1.00 64.94 378 ARG A O 1
ATOM 2897 N N . TRP A 1 379 ? 21.404 0.229 -13.705 1.00 77.88 379 TRP A N 1
ATOM 2898 C CA . TRP A 1 379 ? 21.769 0.326 -12.285 1.00 77.88 379 TRP A CA 1
ATOM 2899 C C . TRP A 1 379 ? 22.246 1.767 -12.015 1.00 77.88 379 TRP A C 1
ATOM 2901 O O . TRP A 1 379 ? 22.962 2.307 -12.864 1.00 77.88 379 TRP A O 1
ATOM 2911 N N . PRO A 1 380 ? 21.884 2.404 -10.884 1.00 63.97 380 PRO A N 1
ATOM 2912 C CA . PRO A 1 380 ? 21.994 3.856 -10.712 1.00 63.97 380 PRO A CA 1
ATOM 2913 C C . PRO A 1 380 ? 23.386 4.437 -10.972 1.00 63.97 380 PRO A C 1
ATOM 2915 O O . PRO A 1 380 ? 23.483 5.597 -11.335 1.00 63.97 380 PRO A O 1
ATOM 2918 N N . GLY A 1 381 ? 24.454 3.639 -10.855 1.00 56.19 381 GLY A N 1
ATOM 2919 C CA . GLY A 1 381 ? 25.835 4.062 -11.108 1.00 56.19 381 GLY A CA 1
ATOM 2920 C C . GLY A 1 381 ? 26.238 4.274 -12.578 1.00 56.19 381 GLY A C 1
ATOM 2921 O O . GLY A 1 381 ? 27.364 4.707 -12.815 1.00 56.19 381 GLY A O 1
ATOM 2922 N N . GLY A 1 382 ? 25.378 3.949 -13.553 1.00 51.75 382 GLY A N 1
ATOM 2923 C CA . GLY A 1 382 ? 25.743 3.920 -14.978 1.00 51.75 382 GLY A CA 1
ATOM 2924 C C . GLY A 1 382 ? 25.282 5.103 -15.841 1.00 51.75 382 GLY A C 1
ATOM 2925 O O . GLY A 1 382 ? 25.747 5.218 -16.972 1.00 51.75 382 GLY A O 1
ATOM 2926 N N . GLY A 1 383 ? 24.379 5.964 -15.357 1.00 51.47 383 GLY A N 1
ATOM 2927 C CA . GLY A 1 383 ? 23.803 7.072 -16.136 1.00 51.47 383 GLY A CA 1
ATOM 2928 C C . GLY A 1 383 ? 24.152 8.452 -15.578 1.00 51.47 383 GLY A C 1
ATOM 2929 O O . GLY A 1 383 ? 24.407 8.588 -14.383 1.00 51.47 383 GLY A O 1
ATOM 2930 N N . ARG A 1 384 ? 24.128 9.488 -16.432 1.00 49.44 384 ARG A N 1
ATOM 2931 C CA . ARG A 1 384 ? 24.086 10.887 -15.971 1.00 49.44 384 ARG A CA 1
ATOM 2932 C C . ARG A 1 384 ? 22.785 11.064 -15.187 1.00 49.44 384 ARG A C 1
ATOM 2934 O O . ARG A 1 384 ? 21.712 10.884 -15.760 1.00 49.44 384 ARG A O 1
ATOM 2941 N N . ALA A 1 385 ? 22.878 11.340 -13.890 1.00 54.25 385 ALA A N 1
ATOM 2942 C CA . ALA A 1 385 ? 21.711 11.728 -13.112 1.00 54.25 385 ALA A CA 1
ATOM 2943 C C . ALA A 1 385 ? 21.120 12.999 -13.729 1.00 54.25 385 ALA A C 1
ATOM 2945 O O . ALA A 1 385 ? 21.867 13.910 -14.087 1.00 54.25 385 ALA A O 1
ATOM 2946 N N . HIS A 1 386 ? 19.797 13.036 -13.881 1.00 52.62 386 HIS A N 1
ATOM 2947 C CA . HIS A 1 386 ? 19.117 14.128 -14.576 1.00 52.62 386 HIS A CA 1
ATOM 2948 C C . HIS A 1 386 ? 19.240 15.483 -13.848 1.00 52.62 386 HIS A C 1
ATOM 2950 O O . HIS A 1 386 ? 19.085 16.510 -14.497 1.00 52.62 386 HIS A O 1
ATOM 2956 N N . ASP A 1 387 ? 19.639 15.479 -12.568 1.00 56.56 387 ASP A N 1
ATOM 2957 C CA . ASP A 1 387 ? 19.624 16.655 -11.684 1.00 56.56 387 ASP A CA 1
ATOM 2958 C C . ASP A 1 387 ? 20.976 16.950 -11.000 1.00 56.56 387 ASP A C 1
ATOM 2960 O O . ASP A 1 387 ? 21.026 17.512 -9.908 1.00 56.56 387 ASP A O 1
ATOM 2964 N N . GLY A 1 388 ? 22.102 16.522 -11.586 1.00 58.19 388 GLY A N 1
ATOM 2965 C CA . GLY A 1 388 ? 23.442 16.836 -11.054 1.00 58.19 388 GLY A CA 1
ATOM 2966 C C . GLY A 1 388 ? 23.807 16.153 -9.726 1.00 58.19 388 GLY A C 1
ATOM 2967 O O . GLY A 1 388 ? 24.889 16.379 -9.194 1.00 58.19 388 GLY A O 1
ATOM 2968 N N . GLN A 1 389 ? 22.937 15.293 -9.194 1.00 61.94 389 GLN A N 1
ATOM 2969 C CA . GLN A 1 389 ? 23.215 14.502 -8.001 1.00 61.94 389 GLN A CA 1
ATOM 2970 C C . GLN A 1 389 ? 24.075 13.291 -8.373 1.00 61.94 389 GLN A C 1
ATOM 2972 O O . GLN A 1 389 ? 23.694 12.498 -9.234 1.00 61.94 389 GLN A O 1
ATOM 2977 N N . ASP A 1 390 ? 25.240 13.133 -7.744 1.00 68.88 390 ASP A N 1
ATOM 2978 C CA . ASP A 1 390 ? 26.182 12.083 -8.124 1.00 68.88 390 ASP A CA 1
ATOM 2979 C C . ASP A 1 390 ? 25.542 10.690 -8.007 1.00 68.88 390 ASP A C 1
ATOM 2981 O O . ASP A 1 390 ? 25.185 10.211 -6.931 1.00 68.88 390 ASP A O 1
ATOM 2985 N N . ALA A 1 391 ? 25.437 9.984 -9.134 1.00 68.12 391 ALA A N 1
ATOM 2986 C CA . ALA A 1 391 ? 24.946 8.606 -9.231 1.00 68.12 391 ALA A CA 1
ATOM 2987 C C . ALA A 1 391 ? 25.617 7.642 -8.221 1.00 68.12 391 ALA A C 1
ATOM 2989 O O . ALA A 1 391 ? 25.015 6.670 -7.747 1.00 68.12 391 ALA A O 1
ATOM 2990 N N . SER A 1 392 ? 26.876 7.930 -7.870 1.00 71.38 392 SER A N 1
ATOM 2991 C CA . SER A 1 392 ? 27.650 7.225 -6.844 1.00 71.38 392 SER A CA 1
ATOM 2992 C C . SER A 1 392 ? 27.024 7.361 -5.448 1.00 71.38 392 SER A C 1
ATOM 2994 O O . SER A 1 392 ? 26.977 6.379 -4.700 1.00 71.38 392 SER A O 1
ATOM 2996 N N . ASP A 1 393 ? 26.489 8.534 -5.116 1.00 85.19 393 ASP A N 1
ATOM 2997 C CA . ASP A 1 393 ? 25.888 8.819 -3.813 1.00 85.19 393 ASP A CA 1
ATOM 2998 C C . ASP A 1 393 ? 24.555 8.100 -3.643 1.00 85.19 393 ASP A C 1
ATOM 3000 O O . ASP A 1 393 ? 24.296 7.525 -2.579 1.00 85.19 393 ASP A O 1
ATOM 3004 N N . LEU A 1 394 ? 23.746 8.039 -4.708 1.00 87.38 394 LEU A N 1
ATOM 3005 C CA . LEU A 1 394 ? 22.471 7.321 -4.697 1.00 87.38 394 LEU A CA 1
ATOM 3006 C C . LEU A 1 394 ? 22.674 5.813 -4.497 1.00 87.38 394 LEU A C 1
ATOM 3008 O O . LEU A 1 394 ? 22.017 5.207 -3.647 1.00 87.38 394 LEU A O 1
ATOM 3012 N N . ASN A 1 395 ? 23.617 5.198 -5.220 1.00 88.88 395 ASN A N 1
ATOM 3013 C CA . ASN A 1 395 ? 23.929 3.779 -5.027 1.00 88.88 395 ASN A CA 1
ATOM 3014 C C . ASN A 1 395 ? 24.443 3.511 -3.599 1.00 88.88 395 ASN A C 1
ATOM 3016 O O . ASN A 1 395 ? 23.984 2.586 -2.924 1.00 88.88 395 ASN A O 1
ATOM 3020 N N . GLY A 1 396 ? 25.334 4.371 -3.092 1.00 92.69 396 GLY A N 1
ATOM 3021 C CA . GLY A 1 396 ? 25.801 4.308 -1.707 1.00 92.69 396 GLY A CA 1
ATOM 3022 C C . GLY A 1 396 ? 24.657 4.403 -0.690 1.00 92.69 396 GLY A C 1
ATOM 3023 O O . GLY A 1 396 ? 24.615 3.622 0.265 1.00 92.69 396 GLY A O 1
ATOM 3024 N N . ALA A 1 397 ? 23.694 5.303 -0.908 1.00 93.38 397 ALA A N 1
ATOM 3025 C CA . ALA A 1 397 ? 22.512 5.454 -0.063 1.00 93.38 397 ALA A CA 1
ATOM 3026 C C . ALA A 1 397 ? 21.623 4.201 -0.079 1.00 93.38 397 ALA A C 1
ATOM 3028 O O . ALA A 1 397 ? 21.261 3.702 0.989 1.00 93.38 397 ALA A O 1
ATOM 3029 N N . ILE A 1 398 ? 21.347 3.634 -1.258 1.00 94.56 398 ILE A N 1
ATOM 3030 C CA . ILE A 1 398 ? 20.571 2.392 -1.400 1.00 94.56 398 ILE A CA 1
ATOM 3031 C C . ILE A 1 398 ? 21.255 1.246 -0.646 1.00 94.56 398 ILE A C 1
ATOM 3033 O O . ILE A 1 398 ? 20.603 0.529 0.112 1.00 94.56 398 ILE A O 1
ATOM 3037 N N . ILE A 1 399 ? 22.571 1.082 -0.795 1.00 95.88 399 ILE A N 1
ATOM 3038 C CA . ILE A 1 399 ? 23.335 0.029 -0.112 1.00 95.88 399 ILE A CA 1
ATOM 3039 C C . ILE A 1 399 ? 23.276 0.197 1.414 1.00 95.88 399 ILE A C 1
ATOM 3041 O O . ILE A 1 399 ? 23.009 -0.778 2.129 1.00 95.88 399 ILE A O 1
ATOM 3045 N N . ARG A 1 400 ? 23.476 1.423 1.924 1.00 96.31 400 ARG A N 1
ATOM 3046 C CA . ARG A 1 400 ? 23.341 1.727 3.361 1.00 96.31 400 ARG A CA 1
ATOM 3047 C C . ARG A 1 400 ? 21.943 1.378 3.871 1.00 96.31 400 ARG A C 1
ATOM 3049 O O . ARG A 1 400 ? 21.816 0.696 4.888 1.00 96.31 400 ARG A O 1
ATOM 3056 N N . GLN A 1 401 ? 20.903 1.747 3.132 1.00 95.94 401 GLN A N 1
ATOM 3057 C CA . GLN A 1 401 ? 19.520 1.491 3.524 1.00 95.94 401 GLN A CA 1
ATOM 3058 C C . GLN A 1 401 ? 19.136 0.004 3.430 1.00 95.94 401 GLN A C 1
ATOM 3060 O O . GLN A 1 401 ? 18.479 -0.529 4.324 1.00 95.94 401 GLN A O 1
ATOM 3065 N N . LEU A 1 402 ? 19.628 -0.738 2.429 1.00 97.06 402 LEU A N 1
ATOM 3066 C CA . LEU A 1 402 ? 19.488 -2.201 2.348 1.00 97.06 402 LEU A CA 1
ATOM 3067 C C . LEU A 1 402 ? 20.092 -2.908 3.570 1.00 97.06 402 LEU A C 1
ATOM 3069 O O . LEU A 1 402 ? 19.538 -3.905 4.065 1.00 97.06 402 LEU A O 1
ATOM 3073 N N . ARG A 1 403 ? 21.227 -2.391 4.052 1.00 96.75 403 ARG A N 1
ATOM 3074 C CA . ARG A 1 403 ? 21.909 -2.855 5.260 1.00 96.75 403 ARG A CA 1
ATOM 3075 C C . ARG A 1 403 ? 21.100 -2.537 6.517 1.00 96.75 403 ARG A C 1
ATOM 3077 O O . ARG A 1 403 ? 20.816 -3.464 7.279 1.00 96.75 403 ARG A O 1
ATOM 3084 N N . TRP A 1 404 ? 20.680 -1.286 6.713 1.00 96.62 404 TRP A N 1
ATOM 3085 C CA . TRP A 1 404 ? 19.873 -0.862 7.868 1.00 96.62 404 TRP A CA 1
ATOM 3086 C C . TRP A 1 404 ? 18.513 -1.564 7.933 1.00 96.62 404 TRP A C 1
ATOM 3088 O O . TRP A 1 404 ? 18.108 -2.039 8.993 1.00 96.62 404 TRP A O 1
ATOM 3098 N N . ALA A 1 405 ? 17.862 -1.785 6.789 1.00 95.75 405 ALA A N 1
ATOM 3099 C CA . ALA A 1 405 ? 16.623 -2.561 6.695 1.00 95.75 405 ALA A CA 1
ATOM 3100 C C . ALA A 1 405 ? 16.811 -4.067 7.006 1.00 95.75 405 ALA A C 1
ATOM 3102 O O . ALA A 1 405 ? 15.831 -4.833 7.087 1.00 95.75 405 ALA A O 1
ATOM 3103 N N . GLY A 1 406 ? 18.065 -4.512 7.160 1.00 96.62 406 GLY A N 1
ATOM 3104 C CA . GLY A 1 406 ? 18.459 -5.884 7.458 1.00 96.62 406 GLY A CA 1
ATOM 3105 C C . GLY A 1 406 ? 18.169 -6.857 6.317 1.00 96.62 406 GLY A C 1
ATOM 3106 O O . GLY A 1 406 ? 17.995 -8.052 6.567 1.00 96.62 406 GLY A O 1
ATOM 3107 N N . LEU A 1 407 ? 18.053 -6.372 5.075 1.00 96.44 407 LEU A N 1
ATOM 3108 C CA . LEU A 1 407 ? 17.656 -7.196 3.930 1.00 96.44 407 LEU A CA 1
ATOM 3109 C C . LEU A 1 407 ? 18.800 -8.080 3.441 1.00 96.44 407 LEU A C 1
ATOM 3111 O O . LEU A 1 407 ? 18.580 -9.261 3.175 1.00 96.44 407 LEU A O 1
ATOM 3115 N N . LEU A 1 408 ? 20.028 -7.560 3.423 1.00 96.31 408 LEU A N 1
ATOM 3116 C CA . LEU A 1 408 ? 21.210 -8.305 2.969 1.00 96.31 408 LEU A CA 1
ATOM 3117 C C . LEU A 1 408 ? 21.446 -9.580 3.799 1.00 96.31 408 LEU A C 1
ATOM 3119 O O . LEU A 1 408 ? 21.754 -10.646 3.262 1.00 96.31 408 LEU A O 1
ATOM 3123 N N . ARG A 1 409 ? 21.168 -9.524 5.109 1.00 95.06 409 ARG A N 1
ATOM 3124 C CA . ARG A 1 409 ? 21.264 -10.676 6.027 1.00 95.06 409 ARG A CA 1
ATOM 3125 C C . ARG A 1 409 ? 20.230 -11.770 5.755 1.00 95.06 409 ARG A C 1
ATOM 3127 O O . ARG A 1 409 ? 20.406 -12.899 6.215 1.00 95.06 409 ARG A O 1
ATOM 3134 N N . LYS A 1 410 ? 19.155 -11.466 5.016 1.00 94.31 410 LYS A N 1
ATOM 3135 C CA . LYS A 1 410 ? 18.107 -12.440 4.665 1.00 94.31 410 LYS A CA 1
ATOM 3136 C C . LYS A 1 410 ? 18.525 -13.373 3.533 1.00 94.31 410 LYS A C 1
ATOM 3138 O O . LYS A 1 410 ? 17.856 -14.390 3.331 1.00 94.31 410 LYS A O 1
ATOM 3143 N N . ILE A 1 411 ? 19.618 -13.080 2.823 1.00 93.75 411 ILE A N 1
ATOM 3144 C CA . ILE A 1 411 ? 20.132 -13.969 1.781 1.00 93.75 411 ILE A CA 1
ATOM 3145 C C . ILE A 1 411 ? 20.718 -15.229 2.435 1.00 93.75 411 ILE A C 1
ATOM 3147 O O . ILE A 1 411 ? 21.688 -15.212 3.204 1.00 93.75 411 ILE A O 1
ATOM 3151 N N . SER A 1 412 ? 20.087 -16.369 2.143 1.00 93.50 412 SER A N 1
ATOM 3152 C CA . SER A 1 412 ? 20.468 -17.655 2.725 1.00 93.50 412 SER A CA 1
ATOM 3153 C C . SER A 1 412 ? 21.872 -18.074 2.273 1.00 93.50 412 SER A C 1
ATOM 3155 O O . SER A 1 412 ? 22.316 -17.721 1.181 1.00 93.50 412 SER A O 1
ATOM 3157 N N . ARG A 1 413 ? 22.578 -18.894 3.068 1.00 92.19 413 ARG A N 1
ATOM 3158 C CA . ARG A 1 413 ? 23.885 -19.460 2.659 1.00 92.19 413 ARG A CA 1
ATOM 3159 C C . ARG A 1 413 ? 23.788 -20.228 1.336 1.00 92.19 413 ARG A C 1
ATOM 3161 O O . ARG A 1 413 ? 24.738 -20.261 0.562 1.00 92.19 413 ARG A O 1
ATOM 3168 N N . ARG A 1 414 ? 22.643 -20.864 1.071 1.00 92.06 414 ARG A N 1
ATOM 3169 C CA . ARG A 1 414 ? 22.396 -21.605 -0.171 1.00 92.06 414 ARG A CA 1
ATOM 3170 C C . ARG A 1 414 ? 22.250 -20.672 -1.368 1.00 92.06 414 ARG A C 1
ATOM 3172 O O . ARG A 1 414 ? 22.794 -20.981 -2.419 1.00 92.06 414 ARG A O 1
ATOM 3179 N N . ASP A 1 415 ? 21.518 -19.573 -1.219 1.00 91.50 415 ASP A N 1
ATOM 3180 C CA . ASP A 1 415 ? 21.315 -18.626 -2.316 1.00 91.50 415 ASP A CA 1
ATOM 3181 C C . ASP A 1 415 ? 22.566 -17.786 -2.567 1.00 91.50 415 ASP A C 1
ATOM 3183 O O . ASP A 1 415 ? 22.925 -17.600 -3.720 1.00 91.50 415 ASP A O 1
ATOM 3187 N N . PHE A 1 416 ? 23.311 -17.430 -1.517 1.00 90.25 416 PHE A N 1
ATOM 3188 C CA . PHE A 1 416 ? 24.626 -16.801 -1.643 1.00 90.25 416 PHE A CA 1
ATOM 3189 C C . PHE A 1 416 ? 25.607 -17.659 -2.459 1.00 90.25 416 PHE A C 1
ATOM 3191 O O . PHE A 1 416 ? 26.205 -17.175 -3.412 1.00 90.25 416 PHE A O 1
ATOM 3198 N N . ARG A 1 417 ? 25.702 -18.969 -2.169 1.00 89.25 417 ARG A N 1
ATOM 3199 C CA . ARG A 1 417 ? 26.535 -19.900 -2.959 1.00 89.25 417 ARG A CA 1
ATOM 3200 C C . ARG A 1 417 ? 26.138 -19.951 -4.436 1.00 89.25 417 ARG A C 1
ATOM 3202 O O . ARG A 1 417 ? 26.990 -20.166 -5.287 1.00 89.25 417 ARG A O 1
ATOM 3209 N N . ARG A 1 418 ? 24.855 -19.751 -4.749 1.00 88.31 418 ARG A N 1
ATOM 3210 C CA . ARG A 1 418 ? 24.358 -19.752 -6.133 1.00 88.31 418 ARG A CA 1
ATOM 3211 C C . ARG A 1 418 ? 24.717 -18.489 -6.909 1.00 88.31 418 ARG A C 1
ATOM 3213 O O . ARG A 1 418 ? 24.707 -18.556 -8.129 1.00 88.31 418 ARG A O 1
ATOM 3220 N N . LEU A 1 419 ? 25.049 -17.390 -6.230 1.00 88.19 419 LEU A N 1
ATOM 3221 C CA . LEU A 1 419 ? 25.554 -16.178 -6.881 1.00 88.19 419 LEU A CA 1
ATOM 3222 C C . LEU A 1 419 ? 26.979 -16.375 -7.429 1.00 88.19 419 LEU A C 1
ATOM 3224 O O . LEU A 1 419 ? 27.443 -15.566 -8.226 1.00 88.19 419 LEU A O 1
ATOM 3228 N N . GLY A 1 420 ? 27.685 -17.436 -7.016 1.00 87.06 420 GLY A N 1
ATOM 3229 C CA . GLY A 1 420 ? 29.069 -17.682 -7.425 1.00 87.06 420 GLY A CA 1
ATOM 3230 C C . GLY A 1 420 ? 30.061 -16.667 -6.850 1.00 87.06 420 GLY A C 1
ATOM 3231 O O . GLY A 1 420 ? 31.070 -16.398 -7.495 1.00 87.06 420 GLY A O 1
ATOM 3232 N N . LEU A 1 421 ? 29.752 -16.084 -5.685 1.00 86.12 421 LEU A N 1
ATOM 3233 C CA . LEU A 1 421 ? 30.656 -15.228 -4.908 1.00 86.12 421 LEU A CA 1
ATOM 3234 C C . LEU A 1 421 ? 31.604 -16.093 -4.051 1.00 86.12 421 LEU A C 1
ATOM 3236 O O . LEU A 1 421 ? 31.225 -17.187 -3.613 1.00 86.12 421 LEU A O 1
ATOM 3240 N N . ALA A 1 422 ? 32.837 -15.626 -3.840 1.00 76.94 422 ALA A N 1
ATOM 3241 C CA . ALA A 1 422 ? 33.906 -16.382 -3.183 1.00 76.94 422 ALA A CA 1
ATOM 3242 C C . ALA A 1 422 ? 33.576 -16.725 -1.715 1.00 76.94 422 ALA A C 1
ATOM 3244 O O . ALA A 1 422 ? 33.052 -15.913 -0.958 1.00 76.94 422 ALA A O 1
ATOM 3245 N N . GLN A 1 423 ? 33.912 -17.934 -1.257 1.00 71.75 423 GLN A N 1
ATOM 3246 C CA . GLN A 1 423 ? 33.572 -18.399 0.101 1.00 71.75 423 GLN A CA 1
ATOM 3247 C C . GLN A 1 423 ? 34.547 -17.935 1.197 1.00 71.75 423 GLN A C 1
ATOM 3249 O O . GLN A 1 423 ? 34.670 -18.593 2.233 1.00 71.75 423 GLN A O 1
ATOM 3254 N N . HIS A 1 424 ? 35.239 -16.813 1.012 1.00 71.94 424 HIS A N 1
ATOM 3255 C CA . HIS A 1 424 ? 36.121 -16.279 2.046 1.00 71.94 424 HIS A CA 1
ATOM 3256 C C . HIS A 1 424 ? 35.274 -15.717 3.205 1.00 71.94 424 HIS A C 1
ATOM 3258 O O . HIS A 1 424 ? 34.773 -14.596 3.162 1.00 71.94 424 HIS A O 1
ATOM 3264 N N . GLY A 1 425 ? 35.042 -16.563 4.219 1.00 72.06 425 GLY A N 1
ATOM 3265 C CA . GLY A 1 425 ? 34.319 -16.249 5.457 1.00 72.06 425 GLY A CA 1
ATOM 3266 C C . GLY A 1 425 ? 33.011 -17.034 5.650 1.00 72.06 425 GLY A C 1
ATOM 3267 O O . GLY A 1 425 ? 32.058 -16.918 4.881 1.00 72.06 425 GLY A O 1
ATOM 3268 N N . ARG A 1 426 ? 32.906 -17.805 6.748 1.00 82.00 426 ARG A N 1
ATOM 3269 C CA . ARG A 1 426 ? 31.687 -18.580 7.101 1.00 82.00 426 ARG A CA 1
ATOM 3270 C C . ARG A 1 426 ? 30.563 -17.725 7.730 1.00 82.00 426 ARG A C 1
ATOM 3272 O O . ARG A 1 426 ? 29.442 -18.214 7.935 1.00 82.00 426 ARG A O 1
ATOM 3279 N N . GLY A 1 427 ? 30.841 -16.456 8.041 1.00 91.56 427 GLY A N 1
ATOM 3280 C CA . GLY A 1 427 ? 29.946 -15.544 8.765 1.00 91.56 427 GLY A CA 1
ATOM 3281 C C . GLY A 1 427 ? 28.802 -14.951 7.930 1.00 91.56 427 GLY A C 1
ATOM 3282 O O . GLY A 1 427 ? 28.824 -14.936 6.702 1.00 91.56 427 GLY A O 1
ATOM 3283 N N . SER A 1 428 ? 27.755 -14.449 8.593 1.00 91.44 428 SER A N 1
ATOM 3284 C CA . SER A 1 428 ? 26.736 -13.599 7.950 1.00 91.44 428 SER A CA 1
ATOM 3285 C C . SER A 1 428 ? 27.303 -12.239 7.538 1.00 91.44 428 SER A C 1
ATOM 3287 O O . SER A 1 428 ? 26.977 -11.787 6.447 1.00 91.44 428 SER A O 1
ATOM 3289 N N . ARG A 1 429 ? 28.192 -11.650 8.354 1.00 93.38 429 ARG A N 1
ATOM 3290 C CA . ARG A 1 429 ? 28.865 -10.370 8.067 1.00 93.38 429 ARG A CA 1
ATOM 3291 C C . ARG A 1 429 ? 29.727 -10.429 6.802 1.00 93.38 429 ARG A C 1
ATOM 3293 O O . ARG A 1 429 ? 29.526 -9.622 5.915 1.00 93.38 429 ARG A O 1
ATOM 3300 N N . ALA A 1 430 ? 30.587 -11.441 6.655 1.00 92.81 430 ALA A N 1
ATOM 3301 C CA . ALA A 1 430 ? 31.416 -11.595 5.450 1.00 92.81 430 ALA A CA 1
ATOM 3302 C C . ALA A 1 430 ? 30.578 -11.686 4.157 1.00 92.81 430 ALA A C 1
ATOM 3304 O O . ALA A 1 430 ? 30.921 -11.094 3.141 1.00 92.81 430 ALA A O 1
ATOM 3305 N N . ARG A 1 431 ? 29.433 -12.383 4.207 1.00 93.88 431 ARG A N 1
ATOM 3306 C CA . ARG A 1 431 ? 28.501 -12.460 3.069 1.00 93.88 431 ARG A CA 1
ATOM 3307 C C . ARG A 1 431 ? 27.820 -11.125 2.776 1.00 93.88 431 ARG A C 1
ATOM 3309 O O . ARG A 1 431 ? 27.625 -10.800 1.613 1.00 93.88 431 ARG A O 1
ATOM 3316 N N . GLU A 1 432 ? 27.441 -10.389 3.819 1.00 95.31 432 GLU A N 1
ATOM 3317 C CA . GLU A 1 432 ? 26.877 -9.039 3.709 1.00 95.31 432 GLU A CA 1
ATOM 3318 C C . GLU A 1 432 ? 27.867 -8.096 3.011 1.00 95.31 432 GLU A C 1
ATOM 3320 O O . GLU A 1 432 ? 27.487 -7.482 2.020 1.00 95.31 432 GLU A O 1
ATOM 3325 N N . GLU A 1 433 ? 29.137 -8.078 3.429 1.00 95.31 433 GLU A N 1
ATOM 3326 C CA . GLU A 1 433 ? 30.179 -7.228 2.827 1.00 95.31 433 GLU A CA 1
ATOM 3327 C C . GLU A 1 433 ? 30.472 -7.589 1.359 1.00 95.31 433 GLU A C 1
ATOM 3329 O O . GLU A 1 433 ? 30.617 -6.707 0.519 1.00 95.31 433 GLU A O 1
ATOM 3334 N N . GLN A 1 434 ? 30.465 -8.876 0.993 1.00 94.81 434 GLN A N 1
ATOM 3335 C CA . GLN A 1 434 ? 30.620 -9.270 -0.416 1.00 94.81 434 GLN A CA 1
ATOM 3336 C C . GLN A 1 434 ? 29.432 -8.846 -1.294 1.00 94.81 434 GLN A C 1
ATOM 3338 O O . GLN A 1 434 ? 29.619 -8.499 -2.458 1.00 94.81 434 GLN A O 1
ATOM 3343 N N . ILE A 1 435 ? 28.206 -8.869 -0.757 1.00 94.69 435 ILE A N 1
ATOM 3344 C CA . ILE A 1 435 ? 27.036 -8.351 -1.482 1.00 94.69 435 ILE A CA 1
ATOM 3345 C C . ILE A 1 435 ? 27.136 -6.829 -1.620 1.00 94.69 435 ILE A C 1
ATOM 3347 O O . ILE A 1 435 ? 26.829 -6.306 -2.686 1.00 94.69 435 ILE A O 1
ATOM 3351 N N . ILE A 1 436 ? 27.581 -6.128 -0.573 1.00 95.31 436 ILE A N 1
ATOM 3352 C CA . ILE A 1 436 ? 27.826 -4.680 -0.605 1.00 95.31 436 ILE A CA 1
ATOM 3353 C C . ILE A 1 436 ? 28.839 -4.338 -1.701 1.00 95.31 436 ILE A C 1
ATOM 3355 O O . ILE A 1 436 ? 28.544 -3.498 -2.546 1.00 95.31 436 ILE A O 1
ATOM 3359 N N . ALA A 1 437 ? 29.975 -5.039 -1.747 1.00 94.88 437 ALA A N 1
ATOM 3360 C CA . ALA A 1 437 ? 30.996 -4.845 -2.774 1.00 94.88 437 ALA A CA 1
ATOM 3361 C C . ALA A 1 437 ? 30.446 -5.081 -4.190 1.00 94.88 437 ALA A C 1
ATOM 3363 O O . ALA A 1 437 ? 30.703 -4.293 -5.095 1.00 94.88 437 ALA A O 1
ATOM 3364 N N . LEU A 1 438 ? 29.628 -6.125 -4.375 1.00 94.19 438 LEU A N 1
ATOM 3365 C CA . LEU A 1 438 ? 28.970 -6.397 -5.652 1.00 94.19 438 LEU A CA 1
ATOM 3366 C C . LEU A 1 438 ? 28.038 -5.245 -6.072 1.00 94.19 438 LEU A C 1
ATOM 3368 O O . LEU A 1 438 ? 28.136 -4.765 -7.200 1.00 94.19 438 LEU A O 1
ATOM 3372 N N . LEU A 1 439 ? 27.155 -4.790 -5.175 1.00 92.88 439 LEU A N 1
ATOM 3373 C CA . LEU A 1 439 ? 26.200 -3.704 -5.440 1.00 92.88 439 LEU A CA 1
ATOM 3374 C C . LEU A 1 439 ? 26.889 -2.347 -5.660 1.00 92.88 439 LEU A C 1
ATOM 3376 O O . LEU A 1 439 ? 26.372 -1.511 -6.398 1.00 92.88 439 LEU A O 1
ATOM 3380 N N . ALA A 1 440 ? 28.060 -2.131 -5.056 1.00 92.25 440 ALA A N 1
ATOM 3381 C CA . ALA A 1 440 ? 28.849 -0.908 -5.201 1.00 92.25 440 ALA A CA 1
ATOM 3382 C C . ALA A 1 440 ? 29.504 -0.757 -6.588 1.00 92.25 440 ALA A C 1
ATOM 3384 O O . ALA A 1 440 ? 30.035 0.309 -6.900 1.00 92.25 440 ALA A O 1
ATOM 3385 N N . THR A 1 441 ? 29.451 -1.785 -7.443 1.00 90.44 441 THR A N 1
ATOM 3386 C CA . THR A 1 441 ? 29.995 -1.715 -8.806 1.00 90.44 441 THR A CA 1
ATOM 3387 C C . THR A 1 441 ? 29.261 -0.643 -9.621 1.00 90.44 441 THR A C 1
ATOM 3389 O O . THR A 1 441 ? 28.059 -0.759 -9.850 1.00 90.44 441 THR A O 1
ATOM 3392 N N . ARG A 1 442 ? 29.980 0.394 -10.079 1.00 83.25 442 ARG A N 1
ATOM 3393 C CA . ARG A 1 442 ? 29.393 1.550 -10.791 1.00 83.25 442 ARG A CA 1
ATOM 3394 C C . ARG A 1 442 ? 28.776 1.174 -12.139 1.00 83.25 442 ARG A C 1
ATOM 3396 O O . ARG A 1 442 ? 27.660 1.580 -12.433 1.00 83.25 442 ARG A O 1
ATOM 3403 N N . GLN A 1 443 ? 29.475 0.355 -12.921 1.00 84.06 443 GLN A N 1
ATOM 3404 C CA . GLN A 1 443 ? 29.041 -0.075 -14.252 1.00 84.06 443 GLN A CA 1
ATOM 3405 C C . GLN A 1 443 ? 29.060 -1.602 -14.336 1.00 84.06 443 GLN A C 1
ATOM 3407 O O . GLN A 1 443 ? 30.007 -2.199 -14.854 1.00 84.06 443 GLN A O 1
ATOM 3412 N N . PRO A 1 444 ? 28.059 -2.276 -13.750 1.00 85.06 444 PRO A N 1
ATOM 3413 C CA . PRO A 1 444 ? 28.016 -3.722 -13.793 1.00 85.06 444 PRO A CA 1
ATOM 3414 C C . PRO A 1 444 ? 27.725 -4.180 -15.226 1.00 85.06 444 PRO A C 1
ATOM 3416 O O . PRO A 1 444 ? 26.681 -3.864 -15.787 1.00 85.06 444 PRO A O 1
ATOM 3419 N N . ALA A 1 445 ? 28.633 -4.963 -15.805 1.00 87.88 445 ALA A N 1
ATOM 3420 C CA . ALA A 1 445 ? 28.465 -5.573 -17.121 1.00 87.88 445 ALA A CA 1
ATOM 3421 C C . ALA A 1 445 ? 28.465 -7.106 -17.026 1.00 87.88 445 ALA A C 1
ATOM 3423 O O . ALA A 1 445 ? 28.973 -7.693 -16.062 1.00 87.88 445 ALA A O 1
ATOM 3424 N N . GLY A 1 446 ? 27.872 -7.763 -18.027 1.00 88.50 446 GLY A N 1
ATOM 3425 C CA . GLY A 1 446 ? 27.882 -9.218 -18.187 1.00 88.50 446 GLY A CA 1
ATOM 3426 C C . GLY A 1 446 ? 27.485 -9.980 -16.917 1.00 88.50 446 GLY A C 1
ATOM 3427 O O . GLY A 1 446 ? 26.351 -9.903 -16.441 1.00 88.50 446 GLY A O 1
ATOM 3428 N N . ARG A 1 447 ? 28.436 -10.732 -16.352 1.00 88.62 447 ARG A N 1
ATOM 3429 C CA . ARG A 1 447 ? 28.209 -11.569 -15.164 1.00 88.62 447 ARG A CA 1
ATOM 3430 C C . ARG A 1 447 ? 27.859 -10.752 -13.918 1.00 88.62 447 ARG A C 1
ATOM 3432 O O . ARG A 1 447 ? 26.992 -11.179 -13.158 1.00 88.62 447 ARG A O 1
ATOM 3439 N N . THR A 1 448 ? 28.495 -9.602 -13.715 1.00 89.56 448 THR A N 1
ATOM 3440 C CA . THR A 1 448 ? 28.273 -8.759 -12.532 1.00 89.56 448 THR A CA 1
ATOM 3441 C C . THR A 1 448 ? 26.856 -8.189 -12.530 1.00 89.56 448 THR A C 1
ATOM 3443 O O . THR A 1 448 ? 26.168 -8.257 -11.514 1.00 89.56 448 THR A O 1
ATOM 3446 N N . ALA A 1 449 ? 26.371 -7.731 -13.690 1.00 90.00 449 ALA A N 1
ATOM 3447 C CA . ALA A 1 449 ? 24.985 -7.292 -13.870 1.00 90.00 449 ALA A CA 1
ATOM 3448 C C . ALA A 1 449 ? 23.988 -8.400 -13.510 1.00 90.00 449 ALA A C 1
ATOM 3450 O O . ALA A 1 449 ? 23.096 -8.200 -12.684 1.00 90.00 449 ALA A O 1
ATOM 3451 N N . ALA A 1 450 ? 24.196 -9.606 -14.048 1.00 89.38 450 ALA A N 1
ATOM 3452 C CA . ALA A 1 450 ? 23.353 -10.758 -13.741 1.00 89.38 450 ALA A CA 1
ATOM 3453 C C . ALA A 1 450 ? 23.380 -11.124 -12.243 1.00 89.38 450 ALA A C 1
ATOM 3455 O O . ALA A 1 450 ? 22.353 -11.498 -11.675 1.00 89.38 450 ALA A O 1
ATOM 3456 N N . GLN A 1 451 ? 24.531 -11.004 -11.573 1.00 92.44 451 GLN A N 1
ATOM 3457 C CA . GLN A 1 451 ? 24.641 -11.243 -10.132 1.00 92.44 451 GLN A CA 1
ATOM 3458 C C . GLN A 1 451 ? 23.876 -10.194 -9.315 1.00 92.44 451 GLN A C 1
ATOM 3460 O O . GLN A 1 451 ? 23.172 -10.571 -8.376 1.00 92.44 451 GLN A O 1
ATOM 3465 N N . ILE A 1 452 ? 23.953 -8.909 -9.677 1.00 93.25 452 ILE A N 1
ATOM 3466 C CA . ILE A 1 452 ? 23.176 -7.848 -9.019 1.00 93.25 452 ILE A CA 1
ATOM 3467 C C . ILE A 1 452 ? 21.676 -8.089 -9.214 1.00 93.25 452 ILE A C 1
ATOM 3469 O O . ILE A 1 452 ? 20.937 -8.110 -8.229 1.00 93.25 452 ILE A O 1
ATOM 3473 N N . GLN A 1 453 ? 21.225 -8.374 -10.441 1.00 92.69 453 GLN A N 1
ATOM 3474 C CA . GLN A 1 453 ? 19.830 -8.740 -10.712 1.00 92.69 453 GLN A CA 1
ATOM 3475 C C . GLN A 1 453 ? 19.378 -9.910 -9.828 1.00 92.69 453 GLN A C 1
ATOM 3477 O O . GLN A 1 453 ? 18.328 -9.847 -9.188 1.00 92.69 453 GLN A O 1
ATOM 3482 N N . GLN A 1 454 ? 20.191 -10.968 -9.721 1.00 93.62 454 GLN A N 1
ATOM 3483 C CA . GLN A 1 454 ? 19.886 -12.105 -8.851 1.00 93.62 454 GLN A CA 1
ATOM 3484 C C . GLN A 1 454 ? 19.793 -11.704 -7.374 1.00 93.62 454 GLN A C 1
ATOM 3486 O O . GLN A 1 454 ? 18.898 -12.192 -6.681 1.00 93.62 454 GLN A O 1
ATOM 3491 N N . VAL A 1 455 ? 20.675 -10.828 -6.880 1.00 95.56 455 VAL A N 1
ATOM 3492 C CA . VAL A 1 455 ? 20.595 -10.294 -5.511 1.00 95.56 455 VAL A CA 1
ATOM 3493 C C . VAL A 1 455 ? 19.272 -9.561 -5.306 1.00 95.56 455 VAL A C 1
ATOM 3495 O O . VAL A 1 455 ? 18.532 -9.922 -4.391 1.00 95.56 455 VAL A O 1
ATOM 3498 N N . LEU A 1 456 ? 18.923 -8.606 -6.170 1.00 95.62 456 LEU A N 1
ATOM 3499 C CA . LEU A 1 456 ? 17.682 -7.828 -6.060 1.00 95.62 456 LEU A CA 1
ATOM 3500 C C . LEU A 1 456 ? 16.443 -8.731 -6.068 1.00 95.62 456 LEU A C 1
ATOM 3502 O O . LEU A 1 456 ? 15.582 -8.619 -5.196 1.00 95.62 456 LEU A O 1
ATOM 3506 N N . GLN A 1 457 ? 16.401 -9.715 -6.968 1.00 95.12 457 GLN A N 1
ATOM 3507 C CA . GLN A 1 457 ? 15.316 -10.693 -7.032 1.00 95.12 457 GLN A CA 1
ATOM 3508 C C . GLN A 1 457 ? 15.253 -11.598 -5.783 1.00 95.12 457 GLN A C 1
ATOM 3510 O O . GLN A 1 457 ? 14.169 -11.957 -5.313 1.00 95.12 457 GLN A O 1
ATOM 3515 N N . LEU A 1 458 ? 16.395 -11.974 -5.193 1.00 95.88 458 LEU A N 1
ATOM 3516 C CA . LEU A 1 458 ? 16.427 -12.728 -3.932 1.00 95.88 458 LEU A CA 1
ATOM 3517 C C . LEU A 1 458 ? 15.888 -11.892 -2.766 1.00 95.88 458 LEU A C 1
ATOM 3519 O O . LEU A 1 458 ? 15.160 -12.427 -1.923 1.00 95.88 458 LEU A O 1
ATOM 3523 N N . LEU A 1 459 ? 16.215 -10.599 -2.727 1.00 96.69 459 LEU A N 1
ATOM 3524 C CA . LEU A 1 459 ? 15.701 -9.660 -1.730 1.00 96.69 459 LEU A CA 1
ATOM 3525 C C . LEU A 1 459 ? 14.190 -9.448 -1.896 1.00 96.69 459 LEU A C 1
ATOM 3527 O O . LEU A 1 459 ? 13.455 -9.606 -0.918 1.00 96.69 459 LEU A O 1
ATOM 3531 N N . ALA A 1 460 ? 13.714 -9.226 -3.126 1.00 96.50 460 ALA A N 1
ATOM 3532 C CA . ALA A 1 460 ? 12.290 -9.156 -3.461 1.00 96.50 460 ALA A CA 1
ATOM 3533 C C . ALA A 1 460 ? 11.543 -10.413 -2.985 1.00 96.50 460 ALA A C 1
ATOM 3535 O O . ALA A 1 460 ? 10.529 -10.338 -2.285 1.00 96.50 460 ALA A O 1
ATOM 3536 N N . TYR A 1 461 ? 12.085 -11.601 -3.276 1.00 96.12 461 TYR A N 1
ATOM 3537 C CA . TYR A 1 461 ? 11.491 -12.869 -2.850 1.00 96.12 461 TYR A CA 1
ATOM 3538 C C . TYR A 1 461 ? 11.446 -13.013 -1.323 1.00 96.12 461 TYR A C 1
ATOM 3540 O O . TYR A 1 461 ? 10.457 -13.506 -0.762 1.00 96.12 461 TYR A O 1
ATOM 3548 N N . ALA A 1 462 ? 12.515 -12.606 -0.634 1.00 95.69 462 ALA A N 1
ATOM 3549 C CA . ALA A 1 462 ? 12.593 -12.645 0.819 1.00 95.69 462 ALA A CA 1
ATOM 3550 C C . ALA A 1 462 ? 11.556 -11.712 1.465 1.00 95.69 462 ALA A C 1
ATOM 3552 O O . ALA A 1 462 ? 10.873 -12.135 2.408 1.00 95.69 462 ALA A O 1
ATOM 3553 N N . GLU A 1 463 ? 11.390 -10.498 0.933 1.00 95.81 463 GLU A N 1
ATOM 3554 C CA . GLU A 1 463 ? 10.387 -9.536 1.391 1.00 95.81 463 GLU A CA 1
ATOM 3555 C C . GLU A 1 463 ? 8.964 -10.018 1.112 1.00 95.81 463 GLU A C 1
ATOM 3557 O O . GLU A 1 463 ? 8.173 -10.089 2.052 1.00 95.81 463 GLU A O 1
ATOM 3562 N N . LEU A 1 464 ? 8.654 -10.510 -0.093 1.00 94.44 464 LEU A N 1
ATOM 3563 C CA . LEU A 1 464 ? 7.344 -11.106 -0.388 1.00 94.44 464 LEU A CA 1
ATOM 3564 C C . LEU A 1 464 ? 7.042 -12.291 0.531 1.00 94.44 464 LEU A C 1
ATOM 3566 O O . LEU A 1 464 ? 5.927 -12.435 1.031 1.00 94.44 464 LEU A O 1
ATOM 3570 N N . ARG A 1 465 ? 8.025 -13.151 0.827 1.00 94.19 465 ARG A N 1
ATOM 3571 C CA . ARG A 1 465 ? 7.840 -14.261 1.777 1.00 94.19 465 ARG A CA 1
ATOM 3572 C C . ARG A 1 465 ? 7.611 -13.761 3.205 1.00 94.19 465 ARG A C 1
ATOM 3574 O O . ARG A 1 465 ? 6.892 -14.417 3.964 1.00 94.19 465 ARG A O 1
ATOM 3581 N N . ALA A 1 466 ? 8.249 -12.668 3.610 1.00 92.50 466 ALA A N 1
ATOM 3582 C CA . ALA A 1 466 ? 8.050 -12.065 4.923 1.00 92.50 466 ALA A CA 1
ATOM 3583 C C . ALA A 1 466 ? 6.675 -11.385 5.024 1.00 92.50 466 ALA A C 1
ATOM 3585 O O . ALA A 1 466 ? 5.946 -11.659 5.976 1.00 92.50 466 ALA A O 1
ATOM 3586 N N . PHE A 1 467 ? 6.285 -10.607 4.013 1.00 91.50 467 PHE A N 1
ATOM 3587 C CA . PHE A 1 467 ? 4.952 -10.025 3.862 1.00 91.50 467 PHE A CA 1
ATOM 3588 C C . PHE A 1 467 ? 3.875 -11.111 3.924 1.00 91.50 467 PHE A C 1
ATOM 3590 O O . PHE A 1 467 ? 2.980 -11.063 4.760 1.00 91.50 467 PHE A O 1
ATOM 3597 N N . ARG A 1 468 ? 4.034 -12.189 3.145 1.00 90.56 468 ARG A N 1
ATOM 3598 C CA . ARG A 1 468 ? 3.130 -13.347 3.162 1.00 90.56 468 ARG A CA 1
ATOM 3599 C C . ARG A 1 468 ? 3.017 -14.007 4.535 1.00 90.56 468 ARG A C 1
ATOM 3601 O O . ARG A 1 468 ? 1.938 -14.450 4.914 1.00 90.56 468 ARG A O 1
ATOM 3608 N N . ARG A 1 469 ? 4.123 -14.130 5.273 1.00 90.69 469 ARG A N 1
ATOM 3609 C CA . ARG A 1 469 ? 4.090 -14.668 6.640 1.00 90.69 469 ARG A CA 1
ATOM 3610 C C . ARG A 1 469 ? 3.277 -13.762 7.558 1.00 90.69 469 ARG A C 1
ATOM 3612 O O . ARG A 1 469 ? 2.442 -14.283 8.283 1.00 90.69 469 ARG A O 1
ATOM 3619 N N . ARG A 1 470 ? 3.460 -12.442 7.466 1.00 88.25 470 ARG A N 1
ATOM 3620 C CA . ARG A 1 470 ? 2.709 -11.464 8.265 1.00 88.25 470 ARG A CA 1
ATOM 3621 C C . ARG A 1 470 ? 1.228 -11.391 7.901 1.00 88.25 470 ARG A C 1
ATOM 3623 O O . ARG A 1 470 ? 0.415 -11.292 8.803 1.00 88.25 470 ARG A O 1
ATOM 3630 N N . MET A 1 471 ? 0.881 -11.551 6.625 1.00 82.94 471 MET A N 1
ATOM 3631 C CA . MET A 1 471 ? -0.504 -11.554 6.130 1.00 82.94 471 MET A CA 1
ATOM 3632 C C . MET A 1 471 ? -1.300 -12.831 6.457 1.00 82.94 471 MET A C 1
ATOM 3634 O O . MET A 1 471 ? -2.481 -12.929 6.120 1.00 82.94 471 MET A O 1
ATOM 3638 N N . ARG A 1 472 ? -0.695 -13.839 7.105 1.00 85.56 472 ARG A N 1
ATOM 3639 C CA . ARG A 1 472 ? -1.452 -14.996 7.614 1.00 85.56 472 ARG A CA 1
ATOM 3640 C C . ARG A 1 472 ? -2.430 -14.518 8.681 1.00 85.56 472 ARG A C 1
ATOM 3642 O O . ARG A 1 472 ? -2.034 -13.750 9.543 1.00 85.56 472 ARG A O 1
ATOM 3649 N N . ALA A 1 473 ? -3.665 -15.020 8.673 1.00 76.38 473 ALA A N 1
ATOM 3650 C CA . ALA A 1 473 ? -4.694 -14.596 9.628 1.00 76.38 473 ALA A CA 1
ATOM 3651 C C . ALA A 1 473 ? -4.238 -14.723 11.093 1.00 76.38 473 ALA A C 1
ATOM 3653 O O . ALA A 1 473 ? -4.453 -13.806 11.874 1.00 76.38 473 ALA A O 1
ATOM 3654 N N . THR A 1 474 ? -3.541 -15.809 11.439 1.00 79.31 474 THR A N 1
ATOM 3655 C CA . THR A 1 474 ? -2.970 -16.008 12.779 1.00 79.31 474 THR A CA 1
ATOM 3656 C C . THR A 1 474 ? -1.890 -14.983 13.110 1.00 79.31 474 THR A C 1
ATOM 3658 O O . THR A 1 474 ? -1.867 -14.461 14.216 1.00 79.31 474 THR A O 1
ATOM 3661 N N . SER A 1 475 ? -1.027 -14.647 12.149 1.00 82.31 475 SER A N 1
ATOM 3662 C CA . SER A 1 475 ? -0.010 -13.611 12.324 1.00 82.31 475 SER A CA 1
ATOM 3663 C C . SER A 1 475 ? -0.632 -12.220 12.413 1.00 82.31 475 SER A C 1
ATOM 3665 O O . SER A 1 475 ? -0.289 -11.499 13.334 1.00 82.31 475 SER A O 1
ATOM 3667 N N . LEU A 1 476 ? -1.571 -11.855 11.536 1.00 76.00 476 LEU A N 1
ATOM 3668 C CA . LEU A 1 476 ? -2.298 -10.582 11.613 1.00 76.00 476 LEU A CA 1
ATOM 3669 C C . LEU A 1 476 ? -3.025 -10.436 12.949 1.00 76.00 476 LEU A C 1
ATOM 3671 O O . LEU A 1 476 ? -2.949 -9.376 13.554 1.00 76.00 476 LEU A O 1
ATOM 3675 N N . LEU A 1 477 ? -3.686 -11.495 13.426 1.00 73.19 477 LEU A N 1
ATOM 3676 C CA . LEU A 1 477 ? -4.356 -11.495 14.724 1.00 73.19 477 LEU A CA 1
ATOM 3677 C C . LEU A 1 477 ? -3.348 -11.325 15.865 1.00 73.19 477 LEU A C 1
ATOM 3679 O O . LEU A 1 477 ? -3.543 -10.470 16.719 1.00 73.19 477 LEU A O 1
ATOM 3683 N N . TRP A 1 478 ? -2.252 -12.085 15.848 1.00 81.50 478 TRP A N 1
ATOM 3684 C CA . TRP A 1 478 ? -1.176 -11.960 16.830 1.00 81.50 478 TRP A CA 1
ATOM 3685 C C . TRP A 1 478 ? -0.564 -10.554 16.842 1.00 81.50 478 TRP A C 1
ATOM 3687 O O . TRP A 1 478 ? -0.457 -9.934 17.893 1.00 81.50 478 TRP A O 1
ATOM 3697 N N . PHE A 1 479 ? -0.223 -10.000 15.676 1.00 77.56 479 PHE A N 1
ATOM 3698 C CA . PHE A 1 479 ? 0.310 -8.642 15.568 1.00 77.56 479 PHE A CA 1
ATOM 3699 C C . PHE A 1 479 ? -0.722 -7.598 15.999 1.00 77.56 479 PHE A C 1
ATOM 3701 O O . PHE A 1 479 ? -0.369 -6.700 16.747 1.00 77.56 479 PHE A O 1
ATOM 3708 N N . ALA A 1 480 ? -1.997 -7.742 15.635 1.00 70.88 480 ALA A N 1
ATOM 3709 C CA . ALA A 1 480 ? -3.061 -6.846 16.091 1.00 70.88 480 ALA A CA 1
ATOM 3710 C C . ALA A 1 480 ? -3.273 -6.896 17.619 1.00 70.88 480 ALA A C 1
ATOM 3712 O O . ALA A 1 480 ? -3.714 -5.912 18.214 1.00 70.88 480 ALA A O 1
ATOM 3713 N N . LEU A 1 481 ? -2.969 -8.031 18.259 1.00 69.88 481 LEU A N 1
ATOM 3714 C CA . LEU A 1 481 ? -3.003 -8.191 19.713 1.00 69.88 481 LEU A CA 1
ATOM 3715 C C . LEU A 1 481 ? -1.766 -7.591 20.395 1.00 69.88 481 LEU A C 1
ATOM 3717 O O . LEU A 1 481 ? -1.911 -6.887 21.392 1.00 69.88 481 LEU A O 1
ATOM 3721 N N . CYS A 1 482 ? -0.571 -7.850 19.861 1.00 77.62 482 CYS A N 1
ATOM 3722 C CA . CYS A 1 482 ? 0.696 -7.455 20.482 1.00 77.62 482 CYS A CA 1
ATOM 3723 C C . CYS A 1 482 ? 1.151 -6.030 20.122 1.00 77.62 482 CYS A C 1
ATOM 3725 O O . CYS A 1 482 ? 1.823 -5.390 20.919 1.00 77.62 482 CYS A O 1
ATOM 3727 N N . HIS A 1 483 ? 0.817 -5.529 18.930 1.00 75.94 483 HIS A N 1
ATOM 3728 C CA . HIS A 1 483 ? 1.281 -4.241 18.400 1.00 75.94 483 HIS A CA 1
ATOM 3729 C C . HIS A 1 483 ? 0.106 -3.267 18.341 1.00 75.94 483 HIS A C 1
ATOM 3731 O O . HIS A 1 483 ? -0.515 -3.052 17.298 1.00 75.94 483 HIS A O 1
ATOM 3737 N N . ARG A 1 484 ? -0.195 -2.673 19.501 1.00 68.00 484 ARG A N 1
ATOM 3738 C CA . ARG A 1 484 ? -1.298 -1.722 19.694 1.00 68.00 484 ARG A CA 1
ATOM 3739 C C . ARG A 1 484 ? -1.391 -0.617 18.619 1.00 68.00 484 ARG A C 1
ATOM 3741 O O . ARG A 1 484 ? -2.503 -0.448 18.121 1.00 68.00 484 ARG A O 1
ATOM 3748 N N . PRO A 1 485 ? -0.304 0.079 18.220 1.00 67.75 485 PRO A N 1
ATOM 3749 C CA . PRO A 1 485 ? -0.412 1.193 17.271 1.00 67.75 485 PRO A CA 1
ATOM 3750 C C . PRO A 1 485 ? -0.738 0.747 15.838 1.00 67.75 485 PRO A C 1
ATOM 3752 O O . PRO A 1 485 ? -1.374 1.475 15.093 1.00 67.75 485 PRO A O 1
ATOM 3755 N N . GLU A 1 486 ? -0.366 -0.468 15.429 1.00 68.31 486 GLU A N 1
ATOM 3756 C CA . GLU A 1 486 ? -0.638 -0.966 14.066 1.00 68.31 486 GLU A CA 1
ATOM 3757 C C . GLU A 1 486 ? -1.983 -1.686 13.956 1.00 68.31 486 GLU A C 1
ATOM 3759 O O . GLU A 1 486 ? -2.408 -2.113 12.880 1.00 68.31 486 GLU A O 1
ATOM 3764 N N . ARG A 1 487 ? -2.671 -1.844 15.086 1.00 69.56 487 ARG A N 1
ATOM 3765 C CA . ARG A 1 487 ? -3.859 -2.672 15.194 1.00 69.56 487 ARG A CA 1
ATOM 3766 C C . ARG A 1 487 ? -4.969 -2.237 14.250 1.00 69.56 487 ARG A C 1
ATOM 3768 O O . ARG A 1 487 ? -5.573 -3.117 13.647 1.00 69.56 487 ARG A O 1
ATOM 3775 N N . ALA A 1 488 ? -5.287 -0.944 14.159 1.00 65.38 488 ALA A N 1
ATOM 3776 C CA . ALA A 1 488 ? -6.398 -0.490 13.320 1.00 65.38 488 ALA A CA 1
ATOM 3777 C C . ALA A 1 488 ? -6.170 -0.893 11.862 1.00 65.38 488 ALA A C 1
ATOM 3779 O O . ALA A 1 488 ? -7.013 -1.577 11.290 1.00 65.38 488 ALA A O 1
ATOM 3780 N N . ALA A 1 489 ? -4.981 -0.607 11.328 1.00 66.44 489 ALA A N 1
ATOM 3781 C CA . ALA A 1 489 ? -4.592 -1.001 9.978 1.00 66.44 489 ALA A CA 1
ATOM 3782 C C . ALA A 1 489 ? -4.627 -2.532 9.785 1.00 66.44 489 ALA A C 1
ATOM 3784 O O . ALA A 1 489 ? -5.170 -3.035 8.801 1.00 66.44 489 ALA A O 1
ATOM 3785 N N . LEU A 1 490 ? -4.108 -3.307 10.746 1.00 70.06 490 LEU A N 1
ATOM 3786 C CA . LEU A 1 490 ? -4.122 -4.776 10.680 1.00 70.06 490 LEU A CA 1
ATOM 3787 C C . LEU A 1 490 ? -5.538 -5.364 10.775 1.00 70.06 490 LEU A C 1
ATOM 3789 O O . LEU A 1 490 ? -5.848 -6.352 10.105 1.00 70.06 490 LEU A O 1
ATOM 3793 N N . LEU A 1 491 ? -6.404 -4.777 11.603 1.00 67.81 491 LEU A N 1
ATOM 3794 C CA . LEU A 1 491 ? -7.805 -5.167 11.718 1.00 67.81 491 LEU A CA 1
ATOM 3795 C C . LEU A 1 491 ? -8.600 -4.755 10.484 1.00 67.81 491 LEU A C 1
ATOM 3797 O O . LEU A 1 491 ? -9.470 -5.515 10.075 1.00 67.81 491 LEU A O 1
ATOM 3801 N N . ASP A 1 492 ? -8.301 -3.625 9.855 1.00 65.94 492 ASP A N 1
ATOM 3802 C CA . ASP A 1 492 ? -8.950 -3.225 8.607 1.00 65.94 492 ASP A CA 1
ATOM 3803 C C . ASP A 1 492 ? -8.559 -4.170 7.461 1.00 65.94 492 ASP A C 1
ATOM 3805 O O . ASP A 1 492 ? -9.429 -4.621 6.713 1.00 65.94 492 ASP A O 1
ATOM 3809 N N . LEU A 1 493 ? -7.314 -4.664 7.426 1.00 69.25 493 LEU A N 1
ATOM 3810 C CA . LEU A 1 493 ? -6.915 -5.788 6.560 1.00 69.25 493 LEU A CA 1
ATOM 3811 C C . LEU A 1 493 ? -7.643 -7.113 6.885 1.00 69.25 493 LEU A C 1
ATOM 3813 O O . LEU A 1 493 ? -7.681 -8.029 6.053 1.00 69.25 493 LEU A O 1
ATOM 3817 N N . LEU A 1 494 ? -8.195 -7.263 8.096 1.00 66.94 494 LEU A N 1
ATOM 3818 C CA . LEU A 1 494 ? -9.060 -8.387 8.481 1.00 66.94 494 LEU A CA 1
ATOM 3819 C C . LEU A 1 494 ? -10.546 -8.138 8.176 1.00 66.94 494 LEU A C 1
ATOM 3821 O O . LEU A 1 494 ? -11.250 -9.112 7.904 1.00 66.94 494 LEU A O 1
ATOM 3825 N N . ARG A 1 495 ? -11.007 -6.881 8.228 1.00 62.06 495 ARG A N 1
ATOM 3826 C CA . ARG A 1 495 ? -12.412 -6.454 8.091 1.00 62.06 495 ARG A CA 1
ATOM 3827 C C . ARG A 1 495 ? -12.839 -6.162 6.663 1.00 62.06 495 ARG A C 1
ATOM 3829 O O . ARG A 1 495 ? -14.025 -6.296 6.366 1.00 62.06 495 ARG A O 1
ATOM 3836 N N . THR A 1 496 ? -11.914 -5.747 5.804 1.00 58.41 496 THR A N 1
ATOM 3837 C CA . THR A 1 496 ? -12.179 -5.466 4.389 1.00 58.41 496 THR A CA 1
ATOM 3838 C C . THR A 1 496 ? -12.921 -6.659 3.753 1.00 58.41 496 THR A C 1
ATOM 3840 O O . THR A 1 496 ? -12.429 -7.781 3.703 1.00 58.41 496 THR A O 1
ATOM 3843 N N . ARG A 1 497 ? -14.185 -6.397 3.386 1.00 55.41 497 ARG A N 1
ATOM 3844 C CA . ARG A 1 497 ? -15.257 -7.251 2.825 1.00 55.41 497 ARG A CA 1
ATOM 3845 C C . ARG A 1 497 ? -15.578 -8.622 3.489 1.00 55.41 497 ARG A C 1
ATOM 3847 O O . ARG A 1 497 ? -14.716 -9.463 3.750 1.00 55.41 497 ARG A O 1
ATOM 3854 N N . PRO A 1 498 ? -16.882 -8.958 3.628 1.00 44.25 498 PRO A N 1
ATOM 3855 C CA . PRO A 1 498 ? -17.387 -10.012 4.527 1.00 44.25 498 PRO A CA 1
ATOM 3856 C C . PRO A 1 498 ? -17.035 -11.469 4.159 1.00 44.25 498 PRO A C 1
ATOM 3858 O O . PRO A 1 498 ? -17.383 -12.392 4.892 1.00 44.25 498 PRO A O 1
ATOM 3861 N N . ARG A 1 499 ? -16.325 -11.731 3.053 1.00 55.06 499 ARG A N 1
ATOM 3862 C CA . ARG A 1 499 ? -15.980 -13.101 2.611 1.00 55.06 499 ARG A CA 1
ATOM 3863 C C . ARG A 1 499 ? -14.515 -13.491 2.845 1.00 55.06 499 ARG A C 1
ATOM 3865 O O . ARG A 1 499 ? -14.140 -14.637 2.588 1.00 55.06 499 ARG A O 1
ATOM 3872 N N . TRP A 1 500 ? -13.665 -12.585 3.330 1.00 57.03 500 TRP A N 1
ATOM 3873 C CA . TRP A 1 500 ? -12.215 -12.825 3.400 1.00 57.03 500 TRP A CA 1
ATOM 3874 C C . TRP A 1 500 ? -11.737 -13.533 4.663 1.00 57.03 500 TRP A C 1
ATOM 3876 O O . TRP A 1 500 ? -10.669 -14.153 4.631 1.00 57.03 500 TRP A O 1
ATOM 3886 N N . TRP A 1 501 ? -12.500 -13.499 5.759 1.00 54.78 501 TRP A N 1
ATOM 3887 C CA . TRP A 1 501 ? -12.268 -14.429 6.872 1.00 54.78 501 TRP A CA 1
ATOM 3888 C C . TRP A 1 501 ? -12.394 -15.855 6.355 1.00 54.78 501 TRP A C 1
ATOM 3890 O O . TRP A 1 501 ? -11.528 -16.678 6.639 1.00 54.78 501 TRP A O 1
ATOM 3900 N 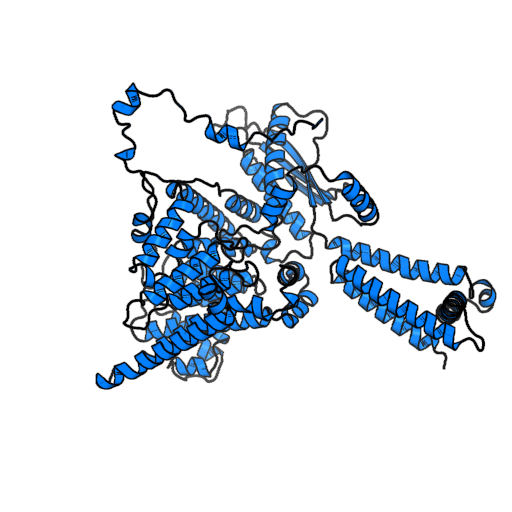N . ARG A 1 502 ? -13.451 -16.154 5.581 1.00 60.78 502 ARG A N 1
ATOM 3901 C CA . ARG A 1 502 ? -13.761 -17.526 5.138 1.00 60.78 502 ARG A CA 1
ATOM 3902 C C . ARG A 1 502 ? -12.697 -18.083 4.192 1.00 60.78 502 ARG A C 1
ATOM 3904 O O . ARG A 1 502 ? -12.522 -19.293 4.093 1.00 60.78 502 ARG A O 1
ATOM 3911 N N . HIS A 1 503 ? -11.944 -17.209 3.521 1.00 67.19 503 HIS A N 1
ATOM 3912 C CA . HIS A 1 503 ? -10.934 -17.606 2.544 1.00 67.19 503 HIS A CA 1
ATOM 3913 C C . HIS A 1 503 ? -9.634 -16.790 2.677 1.00 67.19 503 HIS A C 1
ATOM 3915 O O . HIS A 1 503 ? -9.312 -15.996 1.788 1.00 67.19 503 HIS A O 1
ATOM 3921 N N . PRO A 1 504 ? -8.812 -17.026 3.720 1.00 67.00 504 PRO A N 1
ATOM 3922 C CA . PRO A 1 504 ? -7.543 -16.313 3.924 1.00 67.00 504 PRO A CA 1
ATOM 3923 C C . PRO A 1 504 ? -6.572 -16.492 2.747 1.00 67.00 504 PRO A C 1
ATOM 3925 O O . PRO A 1 504 ? -5.749 -15.626 2.462 1.00 67.00 504 PRO A O 1
ATOM 3928 N N . ARG A 1 505 ? -6.713 -17.590 1.991 1.00 76.81 505 ARG A N 1
ATOM 3929 C CA . ARG A 1 505 ? -5.947 -17.847 0.764 1.00 76.81 505 ARG A CA 1
ATOM 3930 C C . ARG A 1 505 ? -6.173 -16.789 -0.327 1.00 76.81 505 ARG A C 1
ATOM 3932 O O . ARG A 1 505 ? -5.283 -16.617 -1.152 1.00 76.81 505 ARG A O 1
ATOM 3939 N N . ARG A 1 506 ? -7.309 -16.076 -0.342 1.00 76.31 506 ARG A N 1
ATOM 3940 C CA . ARG A 1 506 ? -7.624 -15.060 -1.367 1.00 76.31 506 ARG A CA 1
ATOM 3941 C C . ARG A 1 506 ? -6.779 -13.793 -1.216 1.00 76.31 506 ARG A C 1
ATOM 3943 O O . ARG A 1 506 ? -6.192 -13.368 -2.204 1.00 76.31 506 ARG A O 1
ATOM 3950 N N . ARG A 1 507 ? -6.604 -13.279 0.011 1.00 72.44 507 ARG A N 1
ATOM 3951 C CA . ARG A 1 507 ? -5.716 -12.126 0.317 1.00 72.44 507 ARG A CA 1
ATOM 3952 C C . ARG A 1 507 ? -4.273 -12.378 -0.100 1.00 72.44 507 ARG A C 1
ATOM 3954 O O . ARG A 1 507 ? -3.527 -11.491 -0.485 1.00 72.44 507 ARG A O 1
ATOM 3961 N N . MET A 1 508 ? -3.893 -13.645 -0.041 1.00 84.06 508 MET A N 1
ATOM 3962 C CA . MET A 1 508 ? -2.554 -14.096 -0.354 1.00 84.06 508 MET A CA 1
ATOM 3963 C C . MET A 1 508 ? -2.307 -14.244 -1.854 1.00 84.06 508 MET A C 1
ATOM 3965 O O . MET A 1 508 ? -1.165 -14.516 -2.215 1.00 84.06 508 MET A O 1
ATOM 3969 N N . ARG A 1 509 ? -3.317 -14.105 -2.727 1.00 86.69 509 ARG A N 1
ATOM 3970 C CA . ARG A 1 509 ? -3.157 -14.333 -4.172 1.00 86.69 509 ARG A CA 1
ATOM 3971 C C . ARG A 1 509 ? -2.208 -13.321 -4.800 1.00 86.69 509 ARG A C 1
ATOM 3973 O O . ARG A 1 509 ? -1.221 -13.768 -5.368 1.00 86.69 509 ARG A O 1
ATOM 3980 N N . ALA A 1 510 ? -2.421 -12.019 -4.601 1.00 86.69 510 ALA A N 1
ATOM 3981 C CA . ALA A 1 510 ? -1.537 -10.973 -5.130 1.00 86.69 510 ALA A CA 1
ATOM 3982 C C . ALA A 1 510 ? -0.058 -11.195 -4.746 1.00 86.69 510 ALA A C 1
ATOM 3984 O O . ALA A 1 510 ? 0.748 -11.466 -5.636 1.00 86.69 510 ALA A O 1
ATOM 3985 N N . PRO A 1 511 ? 0.318 -11.269 -3.451 1.00 87.69 511 PRO A N 1
ATOM 3986 C CA . PRO A 1 511 ? 1.716 -11.493 -3.083 1.00 87.69 511 PRO A CA 1
ATOM 3987 C C . PRO A 1 511 ? 2.223 -12.899 -3.442 1.00 87.69 511 PRO A C 1
ATOM 3989 O O . PRO A 1 511 ? 3.429 -13.114 -3.545 1.00 87.69 511 PRO A O 1
ATOM 3992 N N . SER A 1 512 ? 1.343 -13.896 -3.611 1.00 91.12 512 SER A N 1
ATOM 3993 C CA . SER A 1 512 ? 1.760 -15.228 -4.072 1.00 91.12 512 SER A CA 1
ATOM 3994 C C . SER A 1 512 ? 2.058 -15.251 -5.566 1.00 91.12 512 SER A C 1
ATOM 3996 O O . SER A 1 512 ? 2.984 -15.957 -5.952 1.00 91.12 512 SER A O 1
ATOM 3998 N N . ILE A 1 513 ? 1.306 -14.508 -6.381 1.00 90.94 513 ILE A N 1
ATOM 3999 C CA . ILE A 1 513 ? 1.548 -14.361 -7.820 1.00 90.94 513 ILE A CA 1
ATOM 4000 C C . ILE A 1 513 ? 2.813 -13.529 -8.034 1.00 90.94 513 ILE A C 1
ATOM 4002 O O . ILE A 1 513 ? 3.722 -14.019 -8.696 1.00 90.94 513 ILE A O 1
ATOM 4006 N N . ALA A 1 514 ? 2.966 -12.390 -7.350 1.00 89.75 514 ALA A N 1
ATOM 4007 C CA . ALA A 1 514 ? 4.212 -11.615 -7.365 1.00 89.75 514 ALA A CA 1
ATOM 4008 C C . ALA A 1 514 ? 5.431 -12.483 -6.986 1.00 89.75 514 ALA A C 1
ATOM 4010 O O . ALA A 1 514 ? 6.437 -12.525 -7.689 1.00 89.75 514 ALA A O 1
ATOM 4011 N N . ALA A 1 515 ? 5.319 -13.307 -5.933 1.00 92.75 515 ALA A N 1
ATOM 4012 C CA . ALA A 1 515 ? 6.408 -14.205 -5.536 1.00 92.75 515 ALA A CA 1
ATOM 4013 C C . ALA A 1 515 ? 6.707 -15.299 -6.577 1.00 92.75 515 ALA A C 1
ATOM 4015 O O . ALA A 1 515 ? 7.806 -15.858 -6.583 1.00 92.75 515 ALA A O 1
ATOM 4016 N N . LYS A 1 516 ? 5.736 -15.653 -7.429 1.00 92.12 516 LYS A N 1
ATOM 4017 C CA . LYS A 1 516 ? 5.930 -16.582 -8.548 1.00 92.12 516 LYS A CA 1
ATOM 4018 C C . LYS A 1 516 ? 6.641 -15.911 -9.717 1.00 92.12 516 LYS A C 1
ATOM 4020 O O . LYS A 1 516 ? 7.532 -16.558 -10.259 1.00 92.12 516 LYS A O 1
ATOM 4025 N N . ILE A 1 517 ? 6.316 -14.655 -10.029 1.00 89.06 517 ILE A N 1
ATOM 4026 C CA . ILE A 1 517 ? 7.026 -13.837 -11.028 1.00 89.06 517 ILE A CA 1
ATOM 4027 C C . ILE A 1 517 ? 8.502 -13.723 -10.639 1.00 89.06 517 ILE A C 1
ATOM 4029 O O . ILE A 1 517 ? 9.370 -14.180 -11.379 1.00 89.06 517 ILE A O 1
ATOM 4033 N N . VAL A 1 518 ? 8.786 -13.271 -9.413 1.00 91.19 518 VAL A N 1
ATOM 4034 C CA . VAL A 1 518 ? 10.157 -13.173 -8.878 1.00 91.19 518 VAL A CA 1
ATOM 4035 C C . VAL A 1 518 ? 10.881 -14.521 -8.934 1.00 91.19 518 VAL A C 1
ATOM 4037 O O . VAL A 1 518 ? 12.033 -14.621 -9.353 1.00 91.19 518 VAL A O 1
ATOM 4040 N N . LYS A 1 519 ? 10.206 -15.610 -8.539 1.00 92.12 519 LYS A N 1
ATOM 4041 C CA . LYS A 1 519 ? 10.798 -16.953 -8.595 1.00 92.12 519 LYS A CA 1
ATOM 4042 C C . LYS A 1 519 ? 11.099 -17.393 -10.030 1.00 92.12 519 LYS A C 1
ATOM 4044 O O . LYS A 1 519 ? 12.092 -18.087 -10.229 1.00 92.12 519 LYS A O 1
ATOM 4049 N N . TYR A 1 520 ? 10.252 -17.047 -10.996 1.00 89.62 520 TYR A N 1
ATOM 4050 C CA . TYR A 1 520 ? 10.498 -17.314 -12.410 1.00 89.62 520 TYR A CA 1
ATOM 4051 C C . TYR A 1 520 ? 11.730 -16.541 -12.900 1.00 89.62 520 TYR A C 1
ATOM 4053 O O . TYR A 1 520 ? 12.654 -17.177 -13.405 1.00 89.62 520 TYR A O 1
ATOM 4061 N N . ARG A 1 521 ? 11.820 -15.231 -12.619 1.00 88.88 521 ARG A N 1
ATOM 4062 C CA . ARG A 1 521 ? 12.993 -14.396 -12.949 1.00 88.88 521 ARG A CA 1
ATOM 4063 C C . ARG A 1 521 ? 14.286 -14.951 -12.366 1.00 88.88 521 ARG A C 1
ATOM 4065 O O . ARG A 1 521 ? 15.258 -15.149 -13.084 1.00 88.88 521 ARG A O 1
ATOM 4072 N N . LEU A 1 522 ? 14.274 -15.328 -11.086 1.00 89.19 522 LEU A N 1
ATOM 4073 C CA . LEU A 1 522 ? 15.418 -15.975 -10.432 1.00 89.19 522 LEU A CA 1
ATOM 4074 C C . LEU A 1 522 ? 15.881 -17.259 -11.122 1.00 89.19 522 LEU A C 1
ATOM 4076 O O . LEU A 1 522 ? 17.047 -17.626 -10.999 1.00 89.19 522 LEU A O 1
ATOM 4080 N N . LEU A 1 523 ? 14.973 -18.000 -11.757 1.00 86.94 523 LEU A N 1
ATOM 4081 C CA . LEU A 1 523 ? 15.324 -19.214 -12.487 1.00 86.94 523 LEU A CA 1
ATOM 4082 C C . LEU A 1 523 ? 15.860 -18.885 -13.881 1.00 86.94 523 LEU A C 1
ATOM 4084 O O . LEU A 1 523 ? 16.866 -19.476 -14.254 1.00 86.94 523 LEU A O 1
ATOM 4088 N N . ALA A 1 524 ? 15.250 -17.931 -14.588 1.00 84.00 524 ALA A N 1
ATOM 4089 C CA . ALA A 1 524 ? 15.733 -17.442 -15.880 1.00 84.00 524 ALA A CA 1
ATOM 4090 C C . ALA A 1 524 ? 17.165 -16.885 -15.786 1.00 84.00 524 ALA A C 1
ATOM 4092 O O . ALA A 1 524 ? 18.019 -17.247 -16.588 1.00 84.00 524 ALA A O 1
ATOM 4093 N N . LEU A 1 525 ? 17.480 -16.116 -14.737 1.00 84.69 525 LEU A N 1
ATOM 4094 C CA . LEU A 1 525 ? 18.819 -15.544 -14.527 1.00 84.69 525 LEU A CA 1
ATOM 4095 C C . LEU A 1 525 ? 19.921 -16.576 -14.233 1.00 84.69 525 LEU A C 1
ATOM 4097 O O . LEU A 1 525 ? 21.103 -16.245 -14.300 1.00 84.69 525 LEU A O 1
ATOM 4101 N N . ARG A 1 526 ? 19.570 -17.815 -13.867 1.00 82.81 526 ARG A N 1
ATOM 4102 C CA . ARG A 1 526 ? 20.551 -18.858 -13.514 1.00 82.81 526 ARG A CA 1
ATOM 4103 C C . ARG A 1 526 ? 21.072 -19.638 -14.709 1.00 82.81 526 ARG A C 1
ATOM 4105 O O . ARG A 1 526 ? 22.148 -20.218 -14.616 1.00 82.81 526 ARG A O 1
ATOM 4112 N N . GLU A 1 527 ? 20.301 -19.711 -15.784 1.00 68.12 527 GLU A N 1
ATOM 4113 C CA . GLU A 1 527 ? 20.594 -20.591 -16.913 1.00 68.12 527 GLU A CA 1
ATOM 4114 C C . GLU A 1 527 ? 21.696 -20.078 -17.874 1.00 68.12 527 GLU A C 1
ATOM 4116 O O . GLU A 1 527 ? 22.471 -20.921 -18.324 1.00 68.12 527 GLU A O 1
ATOM 4121 N N . PRO A 1 528 ? 21.903 -18.763 -18.126 1.00 57.69 528 PRO A N 1
ATOM 4122 C CA . PRO A 1 528 ? 22.906 -18.319 -19.106 1.00 57.69 528 PRO A CA 1
ATOM 4123 C C . PRO A 1 528 ? 24.369 -18.393 -18.625 1.00 57.69 528 PRO A C 1
ATOM 4125 O O . PRO A 1 528 ? 25.277 -18.505 -19.447 1.00 57.69 528 PRO A O 1
ATOM 4128 N N . ALA A 1 529 ? 24.633 -18.380 -17.314 1.00 54.75 529 ALA A N 1
ATOM 4129 C CA . ALA A 1 529 ? 26.004 -18.303 -16.788 1.00 54.75 529 ALA A CA 1
ATOM 4130 C C . ALA A 1 529 ? 26.818 -19.610 -16.920 1.00 54.75 529 ALA A C 1
ATOM 4132 O O . ALA A 1 529 ? 28.040 -19.576 -16.810 1.00 54.75 529 ALA A O 1
ATOM 4133 N N . ALA A 1 530 ? 26.169 -20.757 -17.145 1.00 54.88 530 ALA A N 1
ATOM 4134 C CA . ALA A 1 530 ? 26.834 -22.065 -17.172 1.00 54.88 530 ALA A CA 1
ATOM 4135 C C . ALA A 1 530 ? 27.233 -22.544 -18.583 1.00 54.88 530 ALA A C 1
ATOM 4137 O O . ALA A 1 530 ? 27.976 -23.513 -18.711 1.00 54.88 530 ALA A O 1
ATOM 4138 N N . THR A 1 531 ? 26.740 -21.901 -19.646 1.00 53.75 531 THR A N 1
ATOM 4139 C CA . THR A 1 531 ? 26.778 -22.451 -21.019 1.00 53.75 531 THR A CA 1
ATOM 4140 C C . THR A 1 531 ? 27.555 -21.611 -22.033 1.00 53.75 531 THR A C 1
ATOM 4142 O O . THR A 1 531 ? 27.543 -21.934 -23.219 1.00 53.75 531 THR A O 1
ATOM 4145 N N . ALA A 1 532 ? 28.261 -20.560 -21.606 1.00 55.94 532 ALA A N 1
ATOM 4146 C CA . ALA A 1 532 ? 29.000 -19.678 -22.516 1.00 55.94 532 ALA A CA 1
ATOM 4147 C C . ALA A 1 532 ? 30.162 -20.365 -23.278 1.00 55.94 532 ALA A C 1
ATOM 4149 O O . ALA A 1 532 ? 30.608 -19.824 -24.281 1.00 55.94 532 ALA A O 1
ATOM 4150 N N . GLY A 1 533 ? 30.611 -21.560 -22.865 1.00 58.12 533 GLY A N 1
ATOM 4151 C CA . GLY A 1 533 ? 31.784 -22.234 -23.450 1.00 58.12 533 GLY A CA 1
ATOM 4152 C C . GLY A 1 533 ? 31.538 -23.457 -24.348 1.00 58.12 533 GLY A C 1
ATOM 4153 O O . GLY A 1 533 ? 32.490 -23.948 -24.946 1.00 58.12 533 GLY A O 1
ATOM 4154 N N . HIS A 1 534 ? 30.315 -23.992 -24.481 1.00 54.09 534 HIS A N 1
ATOM 4155 C CA . HIS A 1 534 ? 30.117 -25.277 -25.181 1.00 54.09 534 HIS A CA 1
ATOM 4156 C C . HIS A 1 534 ? 28.909 -25.305 -26.136 1.00 54.09 534 HIS A C 1
ATOM 4158 O O . HIS A 1 534 ? 27.768 -25.189 -25.703 1.00 54.09 534 HIS A O 1
ATOM 4164 N N . ARG A 1 535 ? 29.215 -25.517 -27.431 1.00 58.16 535 ARG A N 1
ATOM 4165 C CA . ARG A 1 535 ? 28.394 -25.961 -28.588 1.00 58.16 535 ARG A CA 1
ATOM 4166 C C . ARG A 1 535 ? 26.898 -25.578 -28.611 1.00 58.16 535 ARG A C 1
ATOM 4168 O O . ARG A 1 535 ? 26.090 -26.043 -27.810 1.00 58.16 535 ARG A O 1
ATOM 4175 N N . PHE A 1 536 ? 26.515 -24.885 -29.689 1.00 58.84 536 PHE A N 1
ATOM 4176 C CA . PHE A 1 536 ? 25.165 -24.448 -30.099 1.00 58.84 536 PHE A CA 1
ATOM 4177 C C . PHE A 1 536 ? 24.016 -25.440 -29.799 1.00 58.84 536 PHE A C 1
ATOM 4179 O O . PHE A 1 536 ? 22.933 -25.033 -29.382 1.00 58.84 536 PHE A O 1
ATOM 4186 N N . ARG A 1 537 ? 24.255 -26.755 -29.925 1.00 59.81 537 ARG A N 1
ATOM 4187 C CA . ARG A 1 537 ? 23.243 -27.810 -29.716 1.00 59.81 537 ARG A CA 1
ATOM 4188 C C . ARG A 1 537 ? 22.742 -27.929 -28.262 1.00 59.81 537 ARG A C 1
ATOM 4190 O O . ARG A 1 537 ? 21.644 -28.435 -28.062 1.00 59.81 537 ARG A O 1
ATOM 4197 N N . ARG A 1 538 ? 23.479 -27.427 -27.255 1.00 63.97 538 ARG A N 1
ATOM 4198 C CA . ARG A 1 538 ? 23.042 -27.407 -25.838 1.00 63.97 538 ARG A CA 1
ATOM 4199 C C . ARG A 1 538 ? 22.269 -26.148 -25.418 1.00 63.97 538 ARG A C 1
ATOM 4201 O O . ARG A 1 538 ? 21.730 -26.133 -24.316 1.00 63.97 538 ARG A O 1
ATOM 4208 N N . ARG A 1 539 ? 22.161 -25.110 -26.263 1.00 66.31 539 ARG A N 1
ATOM 4209 C CA . ARG A 1 539 ? 21.439 -23.867 -25.905 1.00 66.31 539 ARG A CA 1
ATOM 4210 C C . ARG A 1 539 ? 19.911 -23.999 -25.918 1.00 66.31 539 ARG A C 1
ATOM 4212 O O . ARG A 1 539 ? 19.261 -23.319 -25.136 1.00 66.31 539 ARG A O 1
ATOM 4219 N N . ARG A 1 540 ? 19.341 -24.908 -26.722 1.00 75.44 540 ARG A N 1
ATOM 4220 C CA . ARG A 1 540 ? 17.876 -25.096 -26.809 1.00 75.44 540 ARG A CA 1
ATOM 4221 C C . ARG A 1 540 ? 17.249 -25.717 -25.555 1.00 75.44 540 ARG A C 1
ATOM 4223 O O . ARG A 1 540 ? 16.088 -25.463 -25.256 1.00 75.44 540 ARG A O 1
ATOM 4230 N N . GLU A 1 541 ? 17.979 -26.550 -24.813 1.00 82.25 541 GLU A N 1
ATOM 4231 C CA . GLU A 1 541 ? 17.399 -27.277 -23.674 1.00 82.25 541 GLU A CA 1
ATOM 4232 C C . GLU A 1 541 ? 17.046 -26.369 -22.471 1.00 82.25 541 GLU A C 1
ATOM 4234 O O . GLU A 1 541 ? 15.932 -26.503 -21.948 1.00 82.25 541 GLU A O 1
ATOM 4239 N N . PRO A 1 542 ? 17.912 -25.430 -22.029 1.00 79.81 542 PRO A N 1
ATOM 4240 C CA . PRO A 1 542 ? 17.564 -24.454 -20.994 1.00 79.81 542 PRO A CA 1
ATOM 4241 C C . PRO A 1 542 ? 16.353 -23.593 -21.371 1.00 79.81 542 PRO A C 1
ATOM 4243 O O . PRO A 1 542 ? 15.401 -23.494 -20.603 1.00 79.81 542 PRO A O 1
ATOM 4246 N N . GLU A 1 543 ? 16.321 -23.070 -22.594 1.00 81.38 543 GLU A N 1
ATOM 4247 C CA . GLU A 1 543 ? 15.229 -22.228 -23.092 1.00 81.38 543 GLU A CA 1
ATOM 4248 C C . GLU A 1 543 ? 13.876 -22.960 -23.065 1.00 81.38 543 GLU A C 1
ATOM 4250 O O . GLU A 1 543 ? 12.917 -22.496 -22.440 1.00 81.38 543 GLU A O 1
ATOM 4255 N N . LEU A 1 544 ? 13.827 -24.191 -23.591 1.00 85.06 544 LEU A N 1
ATOM 4256 C CA . LEU A 1 544 ? 12.645 -25.056 -23.510 1.00 85.06 544 LEU A CA 1
ATOM 4257 C C . LEU A 1 544 ? 12.233 -25.340 -22.057 1.00 85.06 544 LEU A C 1
ATOM 4259 O O . LEU A 1 544 ? 11.044 -25.443 -21.732 1.00 85.06 544 LEU A O 1
ATOM 4263 N N . LYS A 1 545 ? 13.197 -25.478 -21.143 1.00 87.25 545 LYS A N 1
ATOM 4264 C CA . LYS A 1 545 ? 12.937 -25.704 -19.716 1.00 87.25 545 LYS A CA 1
ATOM 4265 C C . LYS A 1 545 ? 12.385 -24.452 -19.033 1.00 87.25 545 LYS A C 1
ATOM 4267 O O . LYS A 1 545 ? 11.461 -24.584 -18.219 1.00 87.25 545 LYS A O 1
ATOM 4272 N N . ALA A 1 546 ? 12.899 -23.269 -19.358 1.00 84.50 546 ALA A N 1
ATOM 4273 C CA . ALA A 1 546 ? 12.384 -21.983 -18.904 1.00 84.50 546 ALA A CA 1
ATOM 4274 C C . ALA A 1 546 ? 10.948 -21.766 -19.407 1.00 84.50 546 ALA A C 1
ATOM 4276 O O . ALA A 1 546 ? 10.052 -21.521 -18.594 1.00 84.50 546 ALA A O 1
ATOM 4277 N N . GLN A 1 547 ? 10.691 -22.012 -20.693 1.00 86.50 547 GLN A N 1
ATOM 4278 C CA . GLN A 1 547 ? 9.366 -21.924 -21.311 1.00 86.50 547 GLN A CA 1
ATOM 4279 C C . GLN A 1 547 ? 8.362 -22.891 -20.660 1.00 86.50 547 GLN A C 1
ATOM 4281 O O . GLN A 1 547 ? 7.278 -22.488 -20.228 1.00 86.50 547 GLN A O 1
ATOM 4286 N N . ARG A 1 548 ? 8.734 -24.167 -20.468 1.00 90.31 548 ARG A N 1
ATOM 4287 C CA . ARG A 1 548 ? 7.896 -25.153 -19.752 1.00 90.31 548 ARG A CA 1
ATOM 4288 C C . ARG A 1 548 ? 7.570 -24.700 -18.328 1.00 90.31 548 ARG A C 1
ATOM 4290 O O . ARG A 1 548 ? 6.469 -24.951 -17.834 1.00 90.31 548 ARG A O 1
ATOM 4297 N N . ARG A 1 549 ? 8.508 -24.048 -17.635 1.00 89.62 549 ARG A N 1
ATOM 4298 C CA . ARG A 1 549 ? 8.295 -23.519 -16.277 1.00 89.62 549 ARG A CA 1
ATOM 4299 C C . ARG A 1 549 ? 7.386 -22.297 -16.266 1.00 89.62 549 ARG A C 1
ATOM 4301 O O . ARG A 1 549 ? 6.539 -22.222 -15.371 1.00 89.62 549 ARG A O 1
ATOM 4308 N N . LEU A 1 550 ? 7.538 -21.388 -17.228 1.00 89.50 550 LEU A N 1
ATOM 4309 C CA . LEU A 1 550 ? 6.651 -20.241 -17.399 1.00 89.50 550 LEU A CA 1
ATOM 4310 C C . LEU A 1 550 ? 5.215 -20.722 -17.618 1.00 89.50 550 LEU A C 1
ATOM 4312 O O . LEU A 1 550 ? 4.352 -20.424 -16.795 1.00 89.50 550 LEU A O 1
ATOM 4316 N N . ARG A 1 551 ? 4.995 -21.601 -18.606 1.00 90.81 551 ARG A N 1
ATOM 4317 C CA . ARG A 1 551 ? 3.677 -22.187 -18.915 1.00 90.81 551 ARG A CA 1
ATOM 4318 C C . ARG A 1 551 ? 3.060 -22.914 -17.719 1.00 90.81 551 ARG A C 1
ATOM 4320 O O . ARG A 1 551 ? 1.889 -22.726 -17.405 1.00 90.81 551 ARG A O 1
ATOM 4327 N N . ARG A 1 552 ? 3.848 -23.701 -16.972 1.00 92.88 552 ARG A N 1
ATOM 4328 C CA . ARG A 1 552 ? 3.383 -24.343 -15.721 1.00 92.88 552 ARG A CA 1
ATOM 4329 C C . ARG A 1 552 ? 2.976 -23.323 -14.657 1.00 92.88 552 ARG A C 1
ATOM 4331 O O . ARG A 1 552 ? 2.030 -23.569 -13.908 1.00 92.88 552 ARG A O 1
ATOM 4338 N N . THR A 1 553 ? 3.699 -22.209 -14.559 1.00 90.69 553 THR A N 1
ATOM 4339 C CA . THR A 1 553 ? 3.417 -21.139 -13.593 1.00 90.69 553 THR A CA 1
ATOM 4340 C C . THR A 1 553 ? 2.154 -20.379 -13.987 1.00 90.69 553 THR A C 1
ATOM 4342 O O . THR A 1 553 ? 1.269 -20.226 -13.149 1.00 90.69 553 THR A O 1
ATOM 4345 N N . GLN A 1 554 ? 2.016 -20.016 -15.260 1.00 92.06 554 GLN A N 1
ATOM 4346 C CA . GLN A 1 554 ? 0.811 -19.433 -15.849 1.00 92.06 554 GLN A CA 1
ATOM 4347 C C . GLN A 1 554 ? -0.416 -20.337 -15.630 1.00 92.06 554 GLN A C 1
ATOM 4349 O O . GLN A 1 554 ? -1.396 -19.909 -15.025 1.00 92.06 554 GLN A O 1
ATOM 4354 N N . ALA A 1 555 ? -0.323 -21.632 -15.950 1.00 90.88 555 ALA A N 1
ATOM 4355 C CA . ALA A 1 555 ? -1.396 -22.604 -15.710 1.00 90.88 555 ALA A CA 1
ATOM 4356 C C . ALA A 1 555 ? -1.741 -22.780 -14.216 1.00 90.88 555 ALA A C 1
ATOM 4358 O O . ALA A 1 555 ? -2.881 -23.074 -13.844 1.00 90.88 555 ALA A O 1
ATOM 4359 N N . GLN A 1 556 ? -0.766 -22.625 -13.314 1.00 91.75 556 GLN A N 1
ATOM 4360 C CA . GLN A 1 556 ? -1.027 -22.608 -11.873 1.00 91.75 556 GLN A CA 1
ATOM 4361 C C . GLN A 1 556 ? -1.782 -21.341 -11.451 1.00 91.75 556 GLN A C 1
ATOM 4363 O O . GLN A 1 556 ? -2.722 -21.441 -10.663 1.00 91.75 556 GLN A O 1
ATOM 4368 N N . VAL A 1 557 ? -1.393 -20.175 -11.971 1.00 88.94 557 VAL A N 1
ATOM 4369 C CA . VAL A 1 557 ? -2.051 -18.895 -11.681 1.00 88.94 557 VAL A CA 1
ATOM 4370 C C . VAL A 1 557 ? -3.471 -18.862 -12.248 1.00 88.94 557 VAL A C 1
ATOM 4372 O O . VAL A 1 557 ? -4.382 -18.486 -11.515 1.00 88.94 557 VAL A O 1
ATOM 4375 N N . GLN A 1 558 ? -3.701 -19.380 -13.458 1.00 89.81 558 GLN A N 1
ATOM 4376 C CA . GLN A 1 558 ? -5.047 -19.574 -14.015 1.00 89.81 558 GLN A CA 1
ATOM 4377 C C . GLN A 1 558 ? -5.953 -20.374 -13.088 1.00 89.81 558 GLN A C 1
ATOM 4379 O O . GLN A 1 558 ? -7.060 -19.937 -12.782 1.00 89.81 558 GLN A O 1
ATOM 4384 N N . ARG A 1 559 ? -5.470 -21.516 -12.584 1.00 89.69 559 ARG A N 1
ATOM 4385 C CA . ARG A 1 559 ? -6.226 -22.334 -11.624 1.00 89.69 559 ARG A CA 1
ATOM 4386 C C . ARG A 1 559 ? -6.482 -21.604 -10.310 1.00 89.69 559 ARG A C 1
ATOM 4388 O O . ARG A 1 559 ? -7.535 -21.769 -9.710 1.00 89.69 559 ARG A O 1
ATOM 4395 N N . TRP A 1 560 ? -5.530 -20.804 -9.833 1.00 87.44 560 TRP A N 1
ATOM 4396 C CA . TRP A 1 560 ? -5.704 -20.043 -8.595 1.00 87.44 560 TRP A CA 1
ATOM 4397 C C . TRP A 1 560 ? -6.727 -18.930 -8.716 1.00 87.44 560 TRP A C 1
ATOM 4399 O O . TRP A 1 560 ? -7.448 -18.674 -7.754 1.00 87.44 560 TRP A O 1
ATOM 4409 N N . LEU A 1 561 ? -6.747 -18.252 -9.855 1.00 85.44 561 LEU A N 1
ATOM 4410 C CA . LEU A 1 561 ? -7.648 -17.146 -10.133 1.00 85.44 561 LEU A CA 1
ATOM 4411 C C . LEU A 1 561 ? -9.016 -17.611 -10.638 1.00 85.44 561 LEU A C 1
ATOM 4413 O O . LEU A 1 561 ? -9.922 -16.792 -10.683 1.00 85.44 561 LEU A O 1
ATOM 4417 N N . ASP A 1 562 ? -9.170 -18.908 -10.926 1.00 85.31 562 ASP A N 1
ATOM 4418 C CA . ASP A 1 562 ? -10.370 -19.481 -11.543 1.00 85.31 562 ASP A CA 1
ATOM 4419 C C . ASP A 1 562 ? -10.667 -18.844 -12.915 1.00 85.31 562 ASP A C 1
ATOM 4421 O O . ASP A 1 562 ? -11.811 -18.635 -13.312 1.00 85.31 562 ASP A O 1
ATOM 4425 N N . LEU A 1 563 ? -9.595 -18.513 -13.652 1.00 81.06 563 LEU A N 1
ATOM 4426 C CA . LEU A 1 563 ? -9.703 -17.824 -14.940 1.00 81.06 563 LEU A CA 1
ATOM 4427 C C . LEU A 1 563 ? -10.411 -18.671 -15.985 1.00 81.06 563 LEU A C 1
ATOM 4429 O O . LEU A 1 563 ? -11.047 -18.105 -16.852 1.00 81.06 563 LEU A O 1
ATOM 4433 N N . ARG A 1 564 ? -10.340 -20.006 -15.907 1.00 80.62 564 ARG A N 1
ATOM 4434 C CA . ARG A 1 564 ? -11.053 -20.875 -16.855 1.00 80.62 564 ARG A CA 1
ATOM 4435 C C . ARG A 1 564 ? -12.555 -20.631 -16.816 1.00 80.62 564 ARG A C 1
ATOM 4437 O O . ARG A 1 564 ? -13.163 -20.525 -17.870 1.00 80.62 564 ARG A O 1
ATOM 4444 N N . THR A 1 565 ? -13.127 -20.490 -15.625 1.00 75.62 565 THR A N 1
ATOM 4445 C CA . THR A 1 565 ? -14.557 -20.212 -15.448 1.00 75.62 565 THR A CA 1
ATOM 4446 C C . THR A 1 565 ? -14.910 -18.810 -15.947 1.00 75.62 565 THR A C 1
ATOM 4448 O O . THR A 1 565 ? -15.922 -18.634 -16.614 1.00 75.62 565 THR A O 1
ATOM 4451 N N . ALA A 1 566 ? -14.046 -17.823 -15.686 1.00 72.00 566 ALA A N 1
ATOM 4452 C CA . ALA A 1 566 ? -14.220 -16.461 -16.196 1.00 72.00 566 ALA A CA 1
ATOM 4453 C C . ALA A 1 566 ? -14.106 -16.373 -17.730 1.00 72.00 566 ALA A C 1
ATOM 4455 O O . ALA A 1 566 ? -14.834 -15.615 -18.356 1.00 72.00 566 ALA A O 1
ATOM 4456 N N . LEU A 1 567 ? -13.203 -17.160 -18.319 1.00 70.81 567 LEU A N 1
ATOM 4457 C CA . LEU A 1 567 ? -12.923 -17.213 -19.754 1.00 70.81 567 LEU A CA 1
ATOM 4458 C C . LEU A 1 567 ? -13.998 -17.967 -20.544 1.00 70.81 567 LEU A C 1
ATOM 4460 O O . LEU A 1 567 ? -14.313 -17.577 -21.658 1.00 70.81 567 LEU A O 1
ATOM 4464 N N . SER A 1 568 ? -14.522 -19.066 -19.995 1.00 76.00 568 SER A N 1
ATOM 4465 C CA . SER A 1 568 ? -15.421 -19.978 -20.723 1.00 76.00 568 SER A CA 1
ATOM 4466 C C . SER A 1 568 ? -16.880 -19.545 -20.718 1.00 76.00 568 SER A C 1
ATOM 4468 O O . SER A 1 568 ? -17.587 -19.810 -21.681 1.00 76.00 568 SER A O 1
ATOM 4470 N N . ASN A 1 569 ? -17.344 -18.883 -19.657 1.00 64.69 569 ASN A N 1
ATOM 4471 C CA . ASN A 1 569 ? -18.779 -18.688 -19.475 1.00 64.69 569 ASN A CA 1
ATOM 4472 C C . ASN A 1 569 ? -19.327 -17.402 -20.098 1.00 64.69 569 ASN A C 1
ATOM 4474 O O . ASN A 1 569 ? -20.528 -17.192 -19.996 1.00 64.69 569 ASN A O 1
ATOM 4478 N N . GLY A 1 570 ? -18.498 -16.499 -20.643 1.00 58.00 570 GLY A N 1
ATOM 4479 C CA . GLY A 1 570 ? -18.950 -15.191 -21.161 1.00 58.00 570 GLY A CA 1
ATOM 4480 C C . GLY A 1 570 ? -19.704 -14.307 -20.145 1.00 58.00 570 GLY A C 1
ATOM 4481 O O . GLY A 1 570 ? -20.123 -13.200 -20.467 1.00 58.00 570 GLY A O 1
ATOM 4482 N N . HIS A 1 571 ? -19.874 -14.781 -18.907 1.00 51.62 571 HIS A N 1
ATOM 4483 C CA . HIS A 1 571 ? -20.725 -14.218 -17.872 1.00 51.62 571 HIS A CA 1
ATOM 4484 C C . HIS A 1 571 ? -19.896 -13.578 -16.756 1.00 51.62 571 HIS A C 1
ATOM 4486 O O . HIS A 1 571 ? -18.850 -14.086 -16.348 1.00 51.62 571 HIS A O 1
ATOM 4492 N N . ALA A 1 572 ? -20.440 -12.460 -16.267 1.00 62.50 572 ALA A N 1
ATOM 4493 C CA . ALA A 1 572 ? -19.944 -11.532 -15.255 1.00 62.50 572 ALA A CA 1
ATOM 4494 C C . ALA A 1 572 ? -18.842 -12.084 -14.335 1.00 62.50 572 ALA A C 1
ATOM 4496 O O . ALA A 1 572 ? -19.098 -12.827 -13.378 1.00 62.50 572 ALA A O 1
ATOM 4497 N N . TRP A 1 573 ? -17.605 -11.643 -14.586 1.00 75.19 573 TRP A N 1
ATOM 4498 C CA . TRP A 1 573 ? -16.528 -11.727 -13.609 1.00 75.19 573 TRP A CA 1
ATOM 4499 C C . TRP A 1 573 ? -17.039 -11.235 -12.251 1.00 75.19 573 TRP A C 1
ATOM 4501 O O . TRP A 1 573 ? -17.488 -10.099 -12.100 1.00 75.19 573 TRP A O 1
ATOM 4511 N N . GLN A 1 574 ? -17.016 -12.115 -11.249 1.00 76.25 574 GLN A N 1
ATOM 4512 C CA . GLN A 1 574 ? -17.544 -11.781 -9.930 1.00 76.25 574 GLN A CA 1
ATOM 4513 C C . GLN A 1 574 ? -16.540 -10.915 -9.171 1.00 76.25 574 GLN A C 1
ATOM 4515 O O . GLN A 1 574 ? -15.707 -11.426 -8.407 1.00 76.25 574 GLN A O 1
ATOM 4520 N N . TYR A 1 575 ? -16.653 -9.603 -9.366 1.00 77.12 575 TYR A N 1
ATOM 4521 C CA . TYR A 1 575 ? -15.875 -8.598 -8.654 1.00 77.12 575 TYR A CA 1
ATOM 4522 C C . TYR A 1 575 ? -15.872 -8.841 -7.138 1.00 77.12 575 TYR A C 1
ATOM 4524 O O . TYR A 1 575 ? -16.851 -9.286 -6.528 1.00 77.12 575 TYR A O 1
ATOM 4532 N N . GLY A 1 576 ? -14.717 -8.624 -6.508 1.00 71.88 576 GLY A N 1
ATOM 4533 C CA . GLY A 1 576 ? -14.512 -8.892 -5.082 1.00 71.88 576 GLY A CA 1
ATOM 4534 C C . GLY A 1 576 ? -14.270 -10.361 -4.695 1.00 71.88 576 GLY A C 1
ATOM 4535 O O . GLY A 1 576 ? -13.921 -10.625 -3.535 1.00 71.88 576 GLY A O 1
ATOM 4536 N N . ARG A 1 5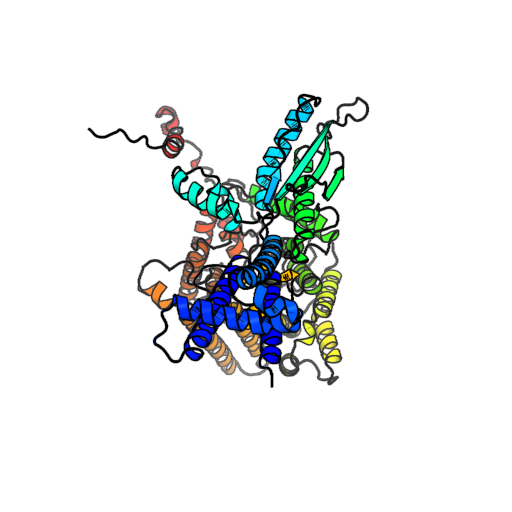77 ? -14.386 -11.345 -5.611 1.00 77.12 577 ARG A N 1
ATOM 4537 C CA . ARG A 1 577 ? -13.880 -12.711 -5.339 1.00 77.12 577 ARG A CA 1
ATOM 4538 C C . ARG A 1 577 ? -12.358 -12.759 -5.329 1.00 77.12 577 ARG A C 1
ATOM 4540 O O . ARG A 1 577 ? -11.787 -13.513 -4.535 1.00 77.12 577 ARG A O 1
ATOM 4547 N N . VAL A 1 578 ? -11.733 -11.998 -6.214 1.00 80.75 578 VAL A N 1
ATOM 4548 C CA . VAL A 1 578 ? -10.290 -11.889 -6.397 1.00 80.75 578 VAL A CA 1
ATOM 4549 C C . VAL A 1 578 ? -9.943 -10.412 -6.317 1.00 80.75 578 VAL A C 1
ATOM 4551 O O . VAL A 1 578 ? -10.649 -9.603 -6.896 1.00 80.75 578 VAL A O 1
ATOM 4554 N N . HIS A 1 579 ? -8.888 -10.066 -5.584 1.00 85.00 579 HIS A N 1
ATOM 4555 C CA . HIS A 1 579 ? -8.410 -8.688 -5.541 1.00 85.00 579 HIS A CA 1
ATOM 4556 C C . HIS A 1 579 ? -7.851 -8.299 -6.912 1.00 85.00 579 HIS A C 1
ATOM 4558 O O . HIS A 1 579 ? -7.062 -9.073 -7.466 1.00 85.00 579 HIS A O 1
ATOM 4564 N N . TRP A 1 580 ? -8.198 -7.120 -7.421 1.00 89.56 580 TRP A N 1
ATOM 4565 C CA . TRP A 1 580 ? -7.753 -6.629 -8.728 1.00 89.56 580 TRP A CA 1
ATOM 4566 C C . TRP A 1 580 ? -6.225 -6.713 -8.899 1.00 89.56 580 TRP A C 1
ATOM 4568 O O . TRP A 1 580 ? -5.754 -7.240 -9.899 1.00 89.56 580 TRP A O 1
ATOM 4578 N N . GLN A 1 581 ? -5.437 -6.373 -7.867 1.00 90.50 581 GLN A N 1
ATOM 4579 C CA . GLN A 1 581 ? -3.966 -6.510 -7.886 1.00 90.50 581 GLN A CA 1
ATOM 4580 C C . GLN A 1 581 ? -3.470 -7.933 -8.186 1.00 90.50 581 GLN A C 1
ATOM 4582 O O . GLN A 1 581 ? -2.384 -8.126 -8.724 1.00 90.50 581 GLN A O 1
ATOM 4587 N N . ALA A 1 582 ? -4.217 -8.969 -7.795 1.00 91.00 582 ALA A N 1
ATOM 4588 C CA . ALA A 1 582 ? -3.839 -10.345 -8.109 1.00 91.00 582 ALA A CA 1
ATOM 4589 C C . ALA A 1 582 ? -4.050 -10.661 -9.594 1.00 91.00 582 ALA A C 1
ATOM 4591 O O . ALA A 1 582 ? -3.280 -11.435 -10.158 1.00 91.00 582 ALA A O 1
ATOM 4592 N N . VAL A 1 583 ? -5.081 -10.070 -10.199 1.00 93.25 583 VAL A N 1
ATOM 4593 C CA . VAL A 1 583 ? -5.378 -10.170 -11.631 1.00 93.25 583 VAL A CA 1
ATOM 4594 C C . VAL A 1 583 ? -4.360 -9.355 -12.429 1.00 93.25 583 VAL A C 1
ATOM 4596 O O . VAL A 1 583 ? -3.771 -9.885 -13.364 1.00 93.25 583 VAL A O 1
ATOM 4599 N N . TYR A 1 584 ? -4.054 -8.138 -11.976 1.00 94.75 584 TYR A N 1
ATOM 4600 C CA . TYR A 1 584 ? -3.017 -7.279 -12.545 1.00 94.75 584 TYR A CA 1
ATOM 4601 C C . TYR A 1 584 ? -1.643 -7.970 -12.538 1.00 94.75 584 TYR A C 1
ATOM 4603 O O . TYR A 1 584 ? -1.047 -8.178 -13.586 1.00 94.75 584 TYR A O 1
ATOM 4611 N N . ASN A 1 585 ? -1.191 -8.485 -11.386 1.00 94.75 585 ASN A N 1
ATOM 4612 C CA . ASN A 1 585 ? 0.054 -9.264 -11.312 1.00 94.75 585 ASN A CA 1
ATOM 4613 C C . ASN A 1 585 ? 0.035 -10.503 -12.225 1.00 94.75 585 ASN A C 1
ATOM 4615 O O . ASN A 1 585 ? 1.078 -10.958 -12.689 1.00 94.75 585 ASN A O 1
ATOM 4619 N N . ALA A 1 586 ? -1.133 -11.109 -12.458 1.00 94.38 586 ALA A N 1
ATOM 4620 C CA . ALA A 1 586 ? -1.222 -12.198 -13.418 1.00 94.38 586 ALA A CA 1
ATOM 4621 C C . ALA A 1 586 ? -1.014 -11.690 -14.847 1.00 94.38 586 ALA A C 1
ATOM 4623 O O . ALA A 1 586 ? -0.276 -12.343 -15.575 1.00 94.38 586 ALA A O 1
ATOM 4624 N N . ALA A 1 587 ? -1.557 -10.528 -15.221 1.00 95.88 587 ALA A N 1
ATOM 4625 C CA . ALA A 1 587 ? -1.246 -9.892 -16.501 1.00 95.88 587 ALA A CA 1
ATOM 4626 C C . ALA A 1 587 ? 0.269 -9.676 -16.667 1.00 95.88 587 ALA A C 1
ATOM 4628 O O . ALA A 1 587 ? 0.830 -10.125 -17.664 1.00 95.88 587 ALA A O 1
ATOM 4629 N N . CYS A 1 588 ? 0.954 -9.149 -15.644 1.00 95.00 588 CYS A N 1
ATOM 4630 C CA . CYS A 1 588 ? 2.417 -9.001 -15.632 1.00 95.00 588 CYS A CA 1
ATOM 4631 C C . CYS A 1 588 ? 3.152 -10.340 -15.836 1.00 95.00 588 CYS A C 1
ATOM 4633 O O . CYS A 1 588 ? 4.174 -10.399 -16.518 1.00 95.00 588 CYS A O 1
ATOM 4635 N N . LEU A 1 589 ? 2.633 -11.445 -15.278 1.00 93.50 589 LEU A N 1
ATOM 4636 C CA . LEU A 1 589 ? 3.176 -12.793 -15.499 1.00 93.50 589 LEU A CA 1
ATOM 4637 C C . LEU A 1 589 ? 2.962 -13.289 -16.941 1.00 93.50 589 LEU A C 1
ATOM 4639 O O . LEU A 1 589 ? 3.816 -14.004 -17.464 1.00 93.50 589 LEU A O 1
ATOM 4643 N N . TYR A 1 590 ? 1.827 -12.963 -17.563 1.00 93.38 590 TYR A N 1
ATOM 4644 C CA . TYR A 1 590 ? 1.547 -13.294 -18.966 1.00 93.38 590 TYR A CA 1
ATOM 4645 C C . TYR A 1 590 ? 2.370 -12.454 -19.940 1.00 93.38 590 TYR A C 1
ATOM 4647 O O . TYR A 1 590 ? 2.746 -12.961 -20.990 1.00 93.38 590 TYR A O 1
ATOM 4655 N N . ALA A 1 591 ? 2.716 -11.230 -19.550 1.00 93.62 591 ALA A N 1
ATOM 4656 C CA . ALA A 1 591 ? 3.591 -10.344 -20.303 1.00 93.62 591 ALA A CA 1
ATOM 4657 C C . ALA A 1 591 ? 5.070 -10.764 -20.287 1.00 93.62 591 ALA A C 1
ATOM 4659 O O . ALA A 1 591 ? 5.846 -10.274 -21.102 1.00 93.62 591 ALA A O 1
ATOM 4660 N N . GLN A 1 592 ? 5.484 -11.658 -19.375 1.00 90.38 592 GLN A N 1
ATOM 4661 C CA . GLN A 1 592 ? 6.882 -12.086 -19.302 1.00 90.38 592 GLN A CA 1
ATOM 4662 C C . GLN A 1 592 ? 7.284 -12.830 -20.583 1.00 90.38 592 GLN A C 1
ATOM 4664 O O . GLN A 1 592 ? 6.724 -13.900 -20.847 1.00 90.38 592 GLN A O 1
ATOM 4669 N N . PRO A 1 593 ? 8.286 -12.339 -21.333 1.00 85.06 593 PRO A N 1
ATOM 4670 C CA . PRO A 1 593 ? 8.763 -13.043 -22.507 1.00 85.06 593 PRO A CA 1
ATOM 4671 C C . PRO A 1 593 ? 9.497 -14.326 -22.100 1.00 85.06 593 PRO A C 1
ATOM 4673 O O . PRO A 1 593 ? 10.068 -14.454 -21.003 1.00 85.06 593 PRO A O 1
ATOM 4676 N N . VAL A 1 594 ? 9.493 -15.295 -23.009 1.00 82.19 594 VAL A N 1
ATOM 4677 C CA . VAL A 1 594 ? 10.488 -16.367 -22.990 1.00 82.19 594 VAL A CA 1
ATOM 4678 C C . VAL A 1 594 ? 11.801 -15.734 -23.468 1.00 82.19 594 VAL A C 1
ATOM 4680 O O . VAL A 1 594 ? 11.768 -14.937 -24.403 1.00 82.19 594 VAL A O 1
ATOM 4683 N N . PRO A 1 595 ? 12.953 -15.994 -22.824 1.00 75.81 595 PRO A N 1
ATOM 4684 C CA . PRO A 1 595 ? 14.212 -15.384 -23.243 1.00 75.81 595 PRO A CA 1
ATOM 4685 C C . PRO A 1 595 ? 14.488 -15.630 -24.732 1.00 75.81 595 PRO A C 1
ATOM 4687 O O . PRO A 1 595 ? 14.627 -16.780 -25.120 1.00 75.81 595 PRO A O 1
ATOM 4690 N N . GLY A 1 596 ? 14.583 -14.561 -25.530 1.00 73.94 596 GLY A N 1
ATOM 4691 C CA . GLY A 1 596 ? 14.840 -14.640 -26.975 1.00 73.94 596 GLY A CA 1
ATOM 4692 C C . GLY A 1 596 ? 13.597 -14.660 -27.873 1.00 73.94 596 GLY A C 1
ATOM 4693 O O . GLY A 1 596 ? 13.748 -14.517 -29.082 1.00 73.94 596 GLY A O 1
ATOM 4694 N N . GLU A 1 597 ? 12.390 -14.768 -27.311 1.00 83.12 597 GLU A N 1
ATOM 4695 C CA . GLU A 1 597 ? 11.132 -14.753 -28.067 1.00 83.12 597 GLU A CA 1
ATOM 4696 C C . GLU A 1 597 ? 10.327 -13.483 -27.752 1.00 83.12 597 GLU A C 1
ATOM 4698 O O . GLU A 1 597 ? 10.235 -13.050 -26.597 1.00 83.12 597 GLU A O 1
ATOM 4703 N N . GLU A 1 598 ? 9.707 -12.892 -28.775 1.00 82.06 598 GLU A N 1
ATOM 4704 C CA . GLU A 1 598 ? 8.674 -11.879 -28.552 1.00 82.06 598 GLU A CA 1
ATOM 4705 C C . GLU A 1 598 ? 7.437 -12.522 -27.894 1.00 82.06 598 GLU A C 1
ATOM 4707 O O . GLU A 1 598 ? 7.194 -13.722 -28.066 1.00 82.06 598 GLU A O 1
ATOM 4712 N N . PRO A 1 599 ? 6.650 -11.767 -27.105 1.00 81.88 599 PRO A N 1
ATOM 4713 C CA . PRO A 1 599 ? 5.466 -12.320 -26.464 1.00 81.88 599 PRO A CA 1
ATOM 4714 C C . PRO A 1 599 ? 4.479 -12.861 -27.500 1.00 81.88 599 PRO A C 1
ATOM 4716 O O . PRO A 1 599 ? 4.026 -12.133 -28.383 1.00 81.88 599 PRO A O 1
ATOM 4719 N N . ASP A 1 600 ? 4.113 -14.132 -27.341 1.00 87.06 600 ASP A N 1
ATOM 4720 C CA . ASP A 1 600 ? 3.066 -14.795 -28.119 1.00 87.06 600 ASP A CA 1
ATOM 4721 C C . ASP A 1 600 ? 1.787 -13.924 -28.149 1.00 87.06 600 ASP A C 1
ATOM 4723 O O . ASP A 1 600 ? 1.327 -13.496 -27.080 1.00 87.06 600 ASP A O 1
ATOM 4727 N N . PRO A 1 601 ? 1.176 -13.666 -29.325 1.00 92.38 601 PRO A N 1
ATOM 4728 C CA . PRO A 1 601 ? -0.102 -12.963 -29.435 1.00 92.38 601 PRO A CA 1
ATOM 4729 C C . PRO A 1 601 ? -1.189 -13.484 -28.484 1.00 92.38 601 PRO A C 1
ATOM 4731 O O . PRO A 1 601 ? -1.969 -12.696 -27.945 1.00 92.38 601 PRO A O 1
ATOM 4734 N N . VAL A 1 602 ? -1.213 -14.792 -28.200 1.00 92.00 602 VAL A N 1
ATOM 4735 C CA . VAL A 1 602 ? -2.152 -15.397 -27.239 1.00 92.00 602 VAL A CA 1
ATOM 4736 C C . VAL A 1 602 ? -1.858 -14.939 -25.807 1.00 92.00 602 VAL A C 1
ATOM 4738 O O . VAL A 1 602 ? -2.779 -14.657 -25.031 1.00 92.00 602 VAL A O 1
ATOM 4741 N N . ALA A 1 603 ? -0.579 -14.834 -25.438 1.00 91.69 603 ALA A N 1
ATOM 4742 C CA . ALA A 1 603 ? -0.162 -14.329 -24.134 1.00 91.69 603 ALA A CA 1
ATOM 4743 C C . ALA A 1 603 ? -0.481 -12.834 -23.987 1.00 91.69 603 ALA A C 1
ATOM 4745 O O . ALA A 1 603 ? -0.998 -12.435 -22.942 1.00 91.69 603 ALA A O 1
ATOM 4746 N N . ALA A 1 604 ? -0.264 -12.040 -25.041 1.00 94.50 604 ALA A N 1
ATOM 4747 C CA . ALA A 1 604 ? -0.629 -10.624 -25.082 1.00 94.50 604 ALA A CA 1
ATOM 4748 C C . ALA A 1 604 ? -2.146 -10.417 -24.932 1.00 94.50 604 ALA A C 1
ATOM 4750 O O . ALA A 1 604 ? -2.580 -9.662 -24.063 1.00 94.50 604 ALA A O 1
ATOM 4751 N N . SER A 1 605 ? -2.958 -11.157 -25.695 1.00 95.12 605 SER A N 1
ATOM 4752 C CA . SER A 1 605 ? -4.424 -11.136 -25.587 1.00 95.12 605 SER A CA 1
ATOM 4753 C C . SER A 1 605 ? -4.899 -11.519 -24.178 1.00 95.12 605 SER A C 1
ATOM 4755 O O . SER A 1 605 ? -5.726 -10.832 -23.575 1.00 95.12 605 SER A O 1
ATOM 4757 N N . THR A 1 606 ? -4.301 -12.563 -23.589 1.00 93.44 606 THR A N 1
ATOM 4758 C CA . THR A 1 606 ? -4.607 -12.978 -22.212 1.00 93.44 606 THR A CA 1
ATOM 4759 C C . THR A 1 606 ? -4.235 -11.895 -21.196 1.00 93.44 606 THR A C 1
ATOM 4761 O O . THR A 1 606 ? -5.002 -11.639 -20.268 1.00 93.44 606 THR A O 1
ATOM 4764 N N . ALA A 1 607 ? -3.075 -11.249 -21.352 1.00 95.38 607 ALA A N 1
ATOM 4765 C CA . ALA A 1 607 ? -2.644 -10.160 -20.480 1.00 95.38 607 ALA A CA 1
ATOM 4766 C C . ALA A 1 607 ? -3.602 -8.961 -20.564 1.00 95.38 607 ALA A C 1
ATOM 4768 O O . ALA A 1 607 ? -4.058 -8.491 -19.525 1.00 95.38 607 ALA A O 1
ATOM 4769 N N . VAL A 1 608 ? -3.982 -8.530 -21.772 1.00 96.06 608 VAL A N 1
ATOM 4770 C CA . VAL A 1 608 ? -4.953 -7.443 -21.997 1.00 96.06 608 VAL A CA 1
ATOM 4771 C C . VAL A 1 608 ? -6.302 -7.754 -21.355 1.00 96.06 608 VAL A C 1
ATOM 4773 O O . VAL A 1 608 ? -6.858 -6.918 -20.645 1.00 96.06 608 VAL A O 1
ATOM 4776 N N . MET A 1 609 ? -6.815 -8.973 -21.528 1.00 94.00 609 MET A N 1
ATOM 4777 C CA . MET A 1 609 ? -8.053 -9.384 -20.867 1.00 94.00 609 MET A CA 1
ATOM 4778 C C . MET A 1 609 ? -7.933 -9.291 -19.336 1.00 94.00 609 MET A C 1
ATOM 4780 O O . MET A 1 609 ? -8.838 -8.787 -18.672 1.00 94.00 609 MET A O 1
ATOM 4784 N N . LEU A 1 610 ? -6.820 -9.750 -18.755 1.00 94.69 610 LEU A N 1
ATOM 4785 C CA . LEU A 1 610 ? -6.587 -9.651 -17.312 1.00 94.69 610 LEU A CA 1
ATOM 4786 C C . LEU A 1 610 ? -6.495 -8.197 -16.835 1.00 94.69 610 LEU A C 1
ATOM 4788 O O . LEU A 1 610 ? -7.012 -7.890 -15.762 1.00 94.69 610 LEU A O 1
ATOM 4792 N N . LEU A 1 611 ? -5.895 -7.303 -17.622 1.00 96.19 611 LEU A N 1
ATOM 4793 C CA . LEU A 1 611 ? -5.867 -5.871 -17.321 1.00 96.19 611 LEU A CA 1
ATOM 4794 C C . LEU A 1 611 ? -7.277 -5.273 -17.339 1.00 96.19 611 LEU A C 1
ATOM 4796 O O . LEU A 1 611 ? -7.660 -4.636 -16.361 1.00 96.19 611 LEU A O 1
ATOM 4800 N N . ARG A 1 612 ? -8.095 -5.571 -18.360 1.00 94.94 612 ARG A N 1
ATOM 4801 C CA . ARG A 1 612 ? -9.513 -5.158 -18.403 1.00 94.94 612 ARG A CA 1
ATOM 4802 C C . ARG A 1 612 ? -10.287 -5.640 -17.172 1.00 94.94 612 ARG A C 1
ATOM 4804 O O . ARG A 1 612 ? -11.031 -4.870 -16.571 1.00 94.94 612 ARG A O 1
ATOM 4811 N N . LEU A 1 613 ? -10.081 -6.893 -16.756 1.00 92.25 613 LEU A N 1
ATOM 4812 C CA . LEU A 1 613 ? -10.708 -7.454 -15.553 1.00 92.25 613 LEU A CA 1
ATOM 4813 C C . LEU A 1 613 ? -10.240 -6.775 -14.261 1.00 92.25 613 LEU A C 1
ATOM 4815 O O . LEU A 1 613 ? -11.040 -6.604 -13.342 1.00 92.25 613 LEU A O 1
ATOM 4819 N N . ALA A 1 614 ? -8.954 -6.427 -14.166 1.00 93.25 614 ALA A N 1
ATOM 4820 C CA . ALA A 1 614 ? -8.407 -5.732 -13.007 1.00 93.25 614 ALA A CA 1
ATOM 4821 C C . ALA A 1 614 ? -8.969 -4.308 -12.900 1.00 93.25 614 ALA A C 1
ATOM 4823 O O . ALA A 1 614 ? -9.425 -3.923 -11.830 1.00 93.25 614 ALA A O 1
ATOM 4824 N N . ILE A 1 615 ? -8.977 -3.569 -14.009 1.00 94.12 615 ILE A N 1
ATOM 4825 C CA . ILE A 1 615 ? -9.413 -2.168 -14.079 1.00 94.12 615 ILE A CA 1
ATOM 4826 C C . ILE A 1 615 ? -10.915 -2.035 -13.888 1.00 94.12 615 ILE A C 1
ATOM 4828 O O . ILE A 1 615 ? -11.363 -1.157 -13.163 1.00 94.12 615 ILE A O 1
ATOM 4832 N N . GLY A 1 616 ? -11.695 -2.938 -14.486 1.00 90.62 616 GLY A N 1
ATOM 4833 C CA . GLY A 1 616 ? -13.143 -2.942 -14.316 1.00 90.62 616 GLY A CA 1
ATOM 4834 C C . GLY A 1 616 ? -13.600 -3.299 -12.898 1.00 90.62 616 GLY A C 1
ATOM 4835 O O . GLY A 1 616 ? -14.797 -3.253 -12.631 1.00 90.62 616 GLY A O 1
ATOM 4836 N N . ASP A 1 617 ? -12.696 -3.698 -11.990 1.00 87.06 617 ASP A N 1
ATOM 4837 C CA . ASP A 1 617 ? -13.062 -3.961 -10.599 1.00 87.06 617 ASP A CA 1
ATOM 4838 C C . ASP A 1 617 ? -13.438 -2.657 -9.887 1.00 87.06 617 ASP A C 1
ATOM 4840 O O . ASP A 1 617 ? -12.608 -1.760 -9.814 1.00 87.06 617 ASP A O 1
ATOM 4844 N N . PRO A 1 618 ? -14.633 -2.540 -9.275 1.00 84.44 618 PRO A N 1
ATOM 4845 C CA . PRO A 1 618 ? -15.011 -1.338 -8.526 1.00 84.44 618 PRO A CA 1
ATOM 4846 C C . PRO A 1 618 ? -14.120 -1.046 -7.308 1.00 84.44 618 PRO A C 1
ATOM 4848 O O . PRO A 1 618 ? -14.251 -0.005 -6.675 1.00 84.44 618 PRO A O 1
ATOM 4851 N N . SER A 1 619 ? -13.288 -2.010 -6.903 1.00 80.69 619 SER A N 1
ATOM 4852 C CA . SER A 1 619 ? -12.250 -1.855 -5.881 1.00 80.69 619 SER A CA 1
ATOM 4853 C C . SER A 1 619 ? -10.860 -1.605 -6.456 1.00 80.69 619 SER A C 1
ATOM 4855 O O . SER A 1 619 ? -9.902 -1.559 -5.685 1.00 80.69 619 SER A O 1
ATOM 4857 N N . CYS A 1 620 ? -10.733 -1.494 -7.782 1.00 84.25 620 CYS A N 1
ATOM 4858 C CA . CYS A 1 620 ? -9.510 -1.063 -8.433 1.00 84.25 620 CYS A CA 1
ATOM 4859 C C . CYS A 1 620 ? -9.149 0.325 -7.916 1.00 84.25 620 CYS A C 1
ATOM 4861 O O . CYS A 1 620 ? -9.946 1.253 -7.977 1.00 84.25 620 CYS A O 1
ATOM 4863 N N . GLU A 1 621 ? -7.943 0.440 -7.375 1.00 81.50 621 GLU A N 1
ATOM 4864 C CA . GLU A 1 621 ? -7.425 1.694 -6.832 1.00 81.50 621 GLU A CA 1
ATOM 4865 C C . GLU A 1 621 ? -6.530 2.382 -7.876 1.00 81.50 621 GLU A C 1
ATOM 4867 O O . GLU A 1 621 ? -5.629 3.127 -7.524 1.00 81.50 621 GLU A O 1
ATOM 4872 N N . LEU A 1 622 ? -6.691 2.065 -9.163 1.00 84.31 622 LEU A N 1
ATOM 4873 C CA . LEU A 1 622 ? -6.001 2.773 -10.234 1.00 84.31 622 LEU A CA 1
ATOM 4874 C C . LEU A 1 622 ? -6.886 3.921 -10.688 1.00 84.31 622 LEU A C 1
ATOM 4876 O O . LEU A 1 622 ? -7.940 3.687 -11.268 1.00 84.31 622 LEU A O 1
ATOM 4880 N N . GLU A 1 623 ? -6.449 5.143 -10.416 1.00 79.81 623 GLU A N 1
ATOM 4881 C CA . GLU A 1 623 ? -7.154 6.345 -10.855 1.00 79.81 623 GLU A CA 1
ATOM 4882 C C . GLU A 1 623 ? -7.057 6.537 -12.371 1.00 79.81 623 GLU A C 1
ATOM 4884 O O . GLU A 1 623 ? -8.073 6.760 -13.020 1.00 79.81 623 GLU A O 1
ATOM 4889 N N . ARG A 1 624 ? -5.850 6.374 -12.933 1.00 88.00 624 ARG A N 1
ATOM 4890 C CA . ARG A 1 624 ? -5.576 6.426 -14.380 1.00 88.00 624 ARG A CA 1
ATOM 4891 C C . ARG A 1 624 ? -4.818 5.173 -14.822 1.00 88.00 624 ARG A C 1
ATOM 4893 O O . ARG A 1 624 ? -3.583 5.147 -14.824 1.00 88.00 624 ARG A O 1
ATOM 4900 N N . PRO A 1 625 ? -5.531 4.065 -15.077 1.00 92.56 625 PRO A N 1
ATOM 4901 C CA . PRO A 1 625 ? -4.909 2.791 -15.395 1.00 92.56 625 PRO A CA 1
ATOM 4902 C C . PRO A 1 625 ? -3.957 2.793 -16.592 1.00 92.56 625 PRO A C 1
ATOM 4904 O O . PRO A 1 625 ? -2.978 2.048 -16.551 1.00 92.56 625 PRO A O 1
ATOM 4907 N N . SER A 1 626 ? -4.216 3.575 -17.648 1.00 93.62 626 SER A N 1
ATOM 4908 C CA . SER A 1 626 ? -3.396 3.555 -18.870 1.00 93.62 626 SER A CA 1
ATOM 4909 C C . SER A 1 626 ? -1.944 3.920 -18.591 1.00 93.62 626 SER A C 1
ATOM 4911 O O . SER A 1 626 ? -1.031 3.360 -19.187 1.00 93.62 626 SER A O 1
ATOM 4913 N N . GLU A 1 627 ? -1.742 4.832 -17.648 1.00 88.75 627 GLU A N 1
ATOM 4914 C CA . GLU A 1 627 ? -0.440 5.350 -17.265 1.00 88.75 627 GLU A CA 1
ATOM 4915 C C . GLU A 1 627 ? 0.333 4.369 -16.371 1.00 88.75 627 GLU A C 1
ATOM 4917 O O . GLU A 1 627 ? 1.513 4.098 -16.577 1.00 88.75 627 GLU A O 1
ATOM 4922 N N . TRP A 1 628 ? -0.364 3.734 -15.427 1.00 89.06 628 TRP A N 1
ATOM 4923 C CA . TRP A 1 628 ? 0.194 2.620 -14.662 1.00 89.06 628 TRP A CA 1
ATOM 4924 C C . TRP A 1 628 ? 0.648 1.480 -15.571 1.00 89.06 628 TRP A C 1
ATOM 4926 O O . TRP A 1 628 ? 1.736 0.933 -15.400 1.00 89.06 628 TRP A O 1
ATOM 4936 N N . ILE A 1 629 ? -0.192 1.125 -16.543 1.00 94.88 629 ILE A N 1
ATOM 4937 C CA . ILE A 1 629 ? 0.088 0.060 -17.504 1.00 94.88 629 ILE A CA 1
ATOM 4938 C C . ILE A 1 629 ? 1.254 0.434 -18.417 1.00 94.88 629 ILE A C 1
ATOM 4940 O O . ILE A 1 629 ? 2.066 -0.436 -18.740 1.00 94.88 629 ILE A O 1
ATOM 4944 N N . SER A 1 630 ? 1.335 1.697 -18.844 1.00 91.81 630 SER A N 1
ATOM 4945 C CA . SER A 1 630 ? 2.407 2.160 -19.714 1.00 91.81 630 SER A CA 1
ATOM 4946 C C . SER A 1 630 ? 3.744 2.149 -18.982 1.00 91.81 630 SER A C 1
ATOM 4948 O O . SER A 1 630 ? 4.701 1.593 -19.519 1.00 91.81 630 SER A O 1
ATOM 4950 N N . ALA A 1 631 ? 3.809 2.658 -17.751 1.00 89.81 631 ALA A N 1
ATOM 4951 C CA . ALA A 1 631 ? 5.035 2.728 -16.957 1.00 89.81 631 ALA A CA 1
ATOM 4952 C C . ALA A 1 631 ? 5.519 1.365 -16.414 1.00 89.81 631 ALA A C 1
ATOM 4954 O O . ALA A 1 631 ? 6.688 1.228 -16.048 1.00 89.81 631 ALA A O 1
ATOM 4955 N N . ASP A 1 632 ? 4.662 0.336 -16.367 1.00 91.50 632 ASP A N 1
ATOM 4956 C CA . ASP A 1 632 ? 5.013 -0.949 -15.758 1.00 91.50 632 ASP A CA 1
ATOM 4957 C C . ASP A 1 632 ? 6.110 -1.703 -16.550 1.00 91.50 632 ASP A C 1
ATOM 4959 O O . ASP A 1 632 ? 5.889 -2.155 -17.686 1.00 91.50 632 ASP A O 1
ATOM 4963 N N . PRO A 1 633 ? 7.294 -1.936 -15.950 1.00 89.00 633 PRO A N 1
ATOM 4964 C CA . PRO A 1 633 ? 8.402 -2.613 -16.619 1.00 89.00 633 PRO A CA 1
ATOM 4965 C C . PRO A 1 633 ? 8.081 -4.065 -16.991 1.00 89.00 633 PRO A C 1
ATOM 4967 O O . PRO A 1 633 ? 8.681 -4.612 -17.920 1.00 89.00 633 PRO A O 1
ATOM 4970 N N . ASP A 1 634 ? 7.136 -4.700 -16.296 1.00 90.75 63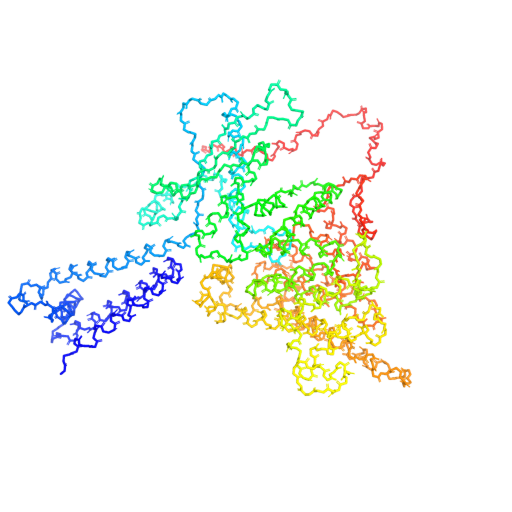4 ASP A N 1
ATOM 4971 C CA . ASP A 1 634 ? 6.732 -6.076 -16.561 1.00 90.75 634 ASP A CA 1
ATOM 4972 C C . ASP A 1 634 ? 5.851 -6.190 -17.807 1.00 90.75 634 ASP A C 1
ATOM 4974 O O . ASP A 1 634 ? 5.810 -7.260 -18.418 1.00 90.75 634 ASP A O 1
ATOM 4978 N N . LEU A 1 635 ? 5.172 -5.103 -18.187 1.00 94.19 635 LEU A N 1
ATOM 4979 C CA . LEU A 1 635 ? 4.312 -5.018 -19.368 1.00 94.19 635 LEU A CA 1
ATOM 4980 C C . LEU A 1 635 ? 5.053 -4.463 -20.591 1.00 94.19 635 LEU A C 1
ATOM 4982 O O . LEU A 1 635 ? 4.566 -4.599 -21.712 1.00 94.19 635 LEU A O 1
ATOM 4986 N N . ARG A 1 636 ? 6.269 -3.923 -20.416 1.00 91.94 636 ARG A N 1
ATOM 4987 C CA . ARG A 1 636 ? 7.076 -3.318 -21.491 1.00 91.94 636 ARG A CA 1
ATOM 4988 C C . ARG A 1 636 ? 7.288 -4.234 -22.700 1.00 91.94 636 ARG A C 1
ATOM 4990 O O . ARG A 1 636 ? 7.299 -3.756 -23.831 1.00 91.94 636 ARG A O 1
ATOM 4997 N N . ALA A 1 637 ? 7.414 -5.545 -22.483 1.00 92.00 637 ALA A N 1
ATOM 4998 C CA . ALA A 1 637 ? 7.568 -6.519 -23.567 1.00 92.00 637 ALA A CA 1
ATOM 4999 C C . ALA A 1 637 ? 6.355 -6.554 -24.519 1.00 92.00 637 ALA A C 1
ATOM 5001 O O . ALA A 1 637 ? 6.509 -6.897 -25.688 1.00 92.00 637 ALA A O 1
ATOM 5002 N N . LEU A 1 638 ? 5.165 -6.165 -24.046 1.00 94.94 638 LEU A N 1
ATOM 5003 C CA . LEU A 1 638 ? 3.937 -6.131 -24.839 1.00 94.94 638 LEU A CA 1
ATOM 5004 C C . LEU A 1 638 ? 3.791 -4.866 -25.695 1.00 94.94 638 LEU A C 1
ATOM 5006 O O . LEU A 1 638 ? 2.930 -4.853 -26.564 1.00 94.94 638 LEU A O 1
ATOM 5010 N N . ARG A 1 639 ? 4.618 -3.825 -25.516 1.00 94.50 639 ARG A N 1
ATOM 5011 C CA . ARG A 1 639 ? 4.478 -2.531 -26.225 1.00 94.50 639 ARG A CA 1
ATOM 5012 C C . ARG A 1 639 ? 4.557 -2.626 -27.755 1.00 94.50 639 ARG A C 1
ATOM 5014 O O . ARG A 1 639 ? 4.043 -1.756 -28.448 1.00 94.50 639 ARG A O 1
ATOM 5021 N N . LYS A 1 640 ? 5.202 -3.671 -28.284 1.00 92.94 640 LYS A N 1
ATOM 5022 C CA . LYS A 1 640 ? 5.256 -3.954 -29.730 1.00 92.94 640 LYS A CA 1
ATOM 5023 C C . LYS A 1 640 ? 4.025 -4.703 -30.249 1.00 92.94 640 LYS A C 1
ATOM 5025 O O . LYS A 1 640 ? 3.829 -4.809 -31.455 1.00 92.94 640 LYS A O 1
ATOM 5030 N N . ASN A 1 641 ? 3.221 -5.273 -29.356 1.00 95.62 641 ASN A N 1
ATOM 5031 C CA . ASN A 1 641 ? 2.047 -6.041 -29.726 1.00 95.62 641 ASN A CA 1
ATOM 5032 C C . ASN A 1 641 ? 0.854 -5.101 -29.926 1.00 95.62 641 ASN A C 1
ATOM 5034 O O . ASN A 1 641 ? 0.420 -4.430 -28.991 1.00 95.62 641 ASN A O 1
ATOM 5038 N N . ARG A 1 642 ? 0.282 -5.112 -31.132 1.00 95.56 642 ARG A N 1
ATOM 5039 C CA . ARG A 1 642 ? -0.850 -4.255 -31.502 1.00 95.56 642 ARG A CA 1
ATOM 5040 C C . ARG A 1 642 ? -2.051 -4.388 -30.558 1.00 95.56 642 ARG A C 1
ATOM 5042 O O . ARG A 1 642 ? -2.611 -3.377 -30.167 1.00 95.56 642 ARG A O 1
ATOM 5049 N N . ILE A 1 643 ? -2.393 -5.602 -30.114 1.00 96.19 643 ILE A N 1
ATOM 5050 C CA . ILE A 1 643 ? -3.537 -5.839 -29.209 1.00 96.19 643 ILE A CA 1
ATOM 5051 C C . ILE A 1 643 ? -3.352 -5.080 -27.888 1.00 96.19 643 ILE A C 1
ATOM 5053 O O . ILE A 1 643 ? -4.312 -4.569 -27.314 1.00 96.19 643 ILE A O 1
ATOM 5057 N N . PHE A 1 644 ? -2.115 -5.025 -27.391 1.00 96.88 644 PHE A N 1
ATOM 5058 C CA . PHE A 1 644 ? -1.791 -4.303 -26.169 1.00 96.88 644 PHE A CA 1
ATOM 5059 C C . PHE A 1 644 ? -1.787 -2.789 -26.391 1.00 96.88 644 PHE A C 1
ATOM 5061 O O . PHE A 1 644 ? -2.405 -2.080 -25.603 1.00 96.88 644 PHE A O 1
ATOM 5068 N N . SER A 1 645 ? -1.163 -2.303 -27.468 1.00 96.31 645 SER A N 1
ATOM 5069 C CA . SER A 1 645 ? -1.152 -0.872 -27.803 1.00 96.31 645 SER A CA 1
ATOM 5070 C C . SER A 1 645 ? -2.561 -0.315 -28.021 1.00 96.31 645 SER A C 1
ATOM 5072 O O . SER A 1 645 ? -2.894 0.707 -27.430 1.00 96.31 645 SER A O 1
ATOM 5074 N N . ASP A 1 646 ? -3.417 -1.022 -28.767 1.00 96.38 646 ASP A N 1
ATOM 5075 C CA . ASP A 1 646 ? -4.811 -0.627 -29.015 1.00 96.38 646 ASP A CA 1
ATOM 5076 C C . ASP A 1 646 ? -5.609 -0.562 -27.699 1.00 96.38 646 ASP A C 1
ATOM 5078 O O . ASP A 1 646 ? -6.381 0.366 -27.468 1.00 96.38 646 ASP A O 1
ATOM 5082 N N . PHE A 1 647 ? -5.390 -1.520 -26.790 1.00 97.12 647 PHE A N 1
ATOM 5083 C CA . PHE A 1 647 ? -6.006 -1.504 -25.461 1.00 97.12 647 PHE A CA 1
ATOM 5084 C C . PHE A 1 647 ? -5.538 -0.320 -24.605 1.00 97.12 647 PHE A C 1
ATOM 5086 O O . PHE A 1 647 ? -6.360 0.312 -23.941 1.00 97.12 647 PHE A O 1
ATOM 5093 N N . VAL A 1 648 ? -4.236 -0.026 -24.595 1.00 96.88 648 VAL A N 1
ATOM 5094 C CA . VAL A 1 648 ? -3.690 1.100 -23.826 1.00 96.88 648 VAL A CA 1
ATOM 5095 C C . VAL A 1 648 ? -4.182 2.427 -24.396 1.00 96.88 648 VAL A C 1
ATOM 5097 O O . VAL A 1 648 ? -4.552 3.293 -23.609 1.00 96.88 648 VAL A O 1
ATOM 5100 N N . ALA A 1 649 ? -4.278 2.560 -25.722 1.00 95.50 649 ALA A N 1
ATOM 5101 C CA . ALA A 1 649 ? -4.893 3.715 -26.368 1.00 95.50 649 ALA A CA 1
ATOM 5102 C C . ALA A 1 649 ? -6.365 3.866 -25.958 1.00 95.50 649 ALA A C 1
ATOM 5104 O O . ALA A 1 649 ? -6.749 4.927 -25.474 1.00 95.50 649 ALA A O 1
ATOM 5105 N N . GLU A 1 650 ? -7.178 2.804 -26.050 1.00 95.75 650 GLU A N 1
ATOM 5106 C CA . GLU A 1 650 ? -8.587 2.830 -25.619 1.00 95.75 650 GLU A CA 1
ATOM 5107 C C . GLU A 1 650 ? -8.722 3.274 -24.155 1.00 95.75 650 GLU A C 1
ATOM 5109 O O . GLU A 1 650 ? -9.620 4.043 -23.815 1.00 95.75 650 GLU A O 1
ATOM 5114 N N . GLN A 1 651 ? -7.837 2.798 -23.275 1.00 95.69 651 GLN A N 1
ATOM 5115 C CA . GLN A 1 651 ? -7.848 3.202 -21.873 1.00 95.69 651 GLN A CA 1
ATOM 5116 C C . GLN A 1 651 ? -7.380 4.653 -21.691 1.00 95.69 651 GLN A C 1
ATOM 5118 O O . GLN A 1 651 ? -8.005 5.383 -20.932 1.00 95.69 651 GLN A O 1
ATOM 5123 N N . ALA A 1 652 ? -6.357 5.106 -22.419 1.00 93.75 652 ALA A N 1
ATOM 5124 C CA . ALA A 1 652 ? -5.892 6.492 -22.373 1.00 93.75 652 ALA A CA 1
ATOM 5125 C C . ALA A 1 652 ? -6.981 7.480 -22.825 1.00 93.75 652 ALA A C 1
ATOM 5127 O O . ALA A 1 652 ? -7.128 8.540 -22.228 1.00 93.75 652 ALA A O 1
ATOM 5128 N N . HIS A 1 653 ? -7.807 7.108 -23.807 1.00 92.56 653 HIS A N 1
ATOM 5129 C CA . HIS A 1 653 ? -8.961 7.910 -24.239 1.00 92.56 653 HIS A CA 1
ATOM 5130 C C . HIS A 1 653 ? -10.072 7.995 -23.178 1.00 92.56 653 HIS A C 1
ATOM 5132 O O . HIS A 1 653 ? -10.898 8.901 -23.226 1.00 92.56 653 HIS A O 1
ATOM 5138 N N . LYS A 1 654 ? -10.121 7.050 -22.229 1.00 91.81 654 LYS A N 1
ATOM 5139 C CA . LYS A 1 654 ? -11.024 7.116 -21.067 1.00 91.81 654 LYS A CA 1
ATOM 5140 C C . LYS A 1 654 ? -10.415 7.924 -19.924 1.00 91.81 654 LYS A C 1
ATOM 5142 O O . LYS A 1 654 ? -11.152 8.575 -19.191 1.00 91.81 654 LYS A O 1
ATOM 5147 N N . ASP A 1 655 ? -9.095 7.849 -19.772 1.00 90.44 655 ASP A N 1
ATOM 5148 C CA . ASP A 1 655 ? -8.362 8.451 -18.658 1.00 90.44 655 ASP A CA 1
ATOM 5149 C C . ASP A 1 655 ? -8.040 9.943 -18.891 1.00 90.44 655 ASP A C 1
ATOM 5151 O O . ASP A 1 655 ? -7.883 10.685 -17.919 1.00 90.44 655 ASP A O 1
ATOM 5155 N N . PHE A 1 656 ? -7.951 10.396 -20.150 1.00 90.94 656 PHE A N 1
ATOM 5156 C CA . PHE A 1 656 ? -7.552 11.759 -20.525 1.00 90.94 656 PHE A CA 1
ATOM 5157 C C . PHE A 1 656 ? -8.509 12.395 -21.537 1.00 90.94 656 PHE A C 1
ATOM 5159 O O . PHE A 1 656 ? -9.006 11.733 -22.448 1.00 90.94 656 PHE A O 1
ATOM 5166 N N . ALA A 1 657 ? -8.721 13.707 -21.408 1.00 89.12 657 ALA A N 1
ATOM 5167 C CA . ALA A 1 657 ? -9.397 14.489 -22.435 1.00 89.12 657 ALA A CA 1
ATOM 5168 C C . ALA A 1 657 ? -8.504 14.647 -23.683 1.00 89.12 657 ALA A C 1
ATOM 5170 O O . ALA A 1 657 ? -7.274 14.738 -23.563 1.00 89.12 657 ALA A O 1
ATOM 5171 N N . PRO A 1 658 ? -9.100 14.688 -24.887 1.00 89.06 658 PRO A N 1
ATOM 5172 C CA . PRO A 1 658 ? -8.355 14.972 -26.103 1.00 89.06 658 PRO A CA 1
ATOM 5173 C C . PRO A 1 658 ? -7.823 16.410 -26.074 1.00 89.06 658 PRO A C 1
ATOM 5175 O O . PRO A 1 658 ? -8.560 17.340 -25.750 1.00 89.06 658 PRO A O 1
ATOM 5178 N N . ALA A 1 659 ? -6.556 16.589 -26.441 1.00 87.69 659 ALA A N 1
ATOM 5179 C CA . ALA A 1 659 ? -5.909 17.896 -26.539 1.00 87.69 659 ALA A CA 1
ATOM 5180 C C . ALA A 1 659 ? -4.915 17.918 -27.706 1.00 87.69 659 ALA A C 1
ATOM 5182 O O . ALA A 1 659 ? -4.441 16.864 -28.142 1.00 87.69 659 ALA A O 1
ATOM 5183 N N . ALA A 1 660 ? -4.614 19.108 -28.230 1.00 81.69 660 ALA A N 1
ATOM 5184 C CA . ALA A 1 660 ? -3.614 19.276 -29.289 1.00 81.69 660 ALA A CA 1
ATOM 5185 C C . ALA A 1 660 ? -2.178 19.100 -28.757 1.00 81.69 660 ALA A C 1
ATOM 5187 O O . ALA A 1 660 ? -1.287 18.673 -29.486 1.00 81.69 660 ALA A O 1
ATOM 5188 N N . ASP A 1 661 ? -1.978 19.385 -27.473 1.00 80.69 661 ASP A N 1
ATOM 5189 C CA . ASP A 1 661 ? -0.708 19.482 -26.755 1.00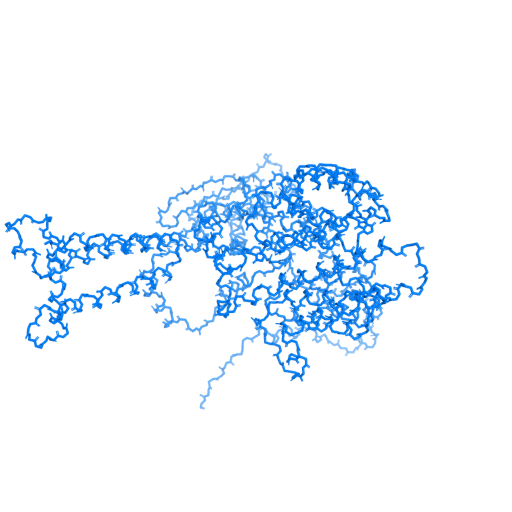 80.69 661 ASP A CA 1
ATOM 5190 C C . ASP A 1 661 ? -0.535 18.381 -25.693 1.00 80.69 661 ASP A C 1
ATOM 5192 O O . ASP A 1 661 ? 0.202 18.544 -24.722 1.00 80.69 661 ASP A O 1
ATOM 5196 N N . ASN A 1 662 ? -1.181 17.225 -25.886 1.00 83.31 662 ASN A N 1
ATOM 5197 C CA . ASN A 1 662 ? -0.987 16.032 -25.057 1.00 83.31 662 ASN A CA 1
ATOM 5198 C C . ASN A 1 662 ? 0.441 15.456 -25.236 1.00 83.31 662 ASN A C 1
ATOM 5200 O O . ASN A 1 662 ? 0.638 14.432 -25.890 1.00 83.31 662 ASN A O 1
ATOM 5204 N N . HIS A 1 663 ? 1.443 16.121 -24.656 1.00 85.19 663 HIS A N 1
ATOM 5205 C CA . HIS A 1 663 ? 2.849 15.721 -24.672 1.00 85.19 663 HIS A CA 1
ATOM 5206 C C . HIS A 1 663 ? 3.154 14.790 -23.492 1.00 85.19 663 HIS A C 1
ATOM 5208 O O . HIS A 1 663 ? 2.977 15.162 -22.333 1.00 85.19 663 HIS A O 1
ATOM 5214 N N . CYS A 1 664 ? 3.720 13.612 -23.762 1.00 85.94 664 CYS A N 1
ATOM 5215 C CA . CYS A 1 664 ? 4.199 12.679 -22.741 1.00 85.94 664 CYS A CA 1
ATOM 5216 C C . CYS A 1 664 ? 5.718 12.478 -22.845 1.00 85.94 664 CYS A C 1
ATOM 5218 O O . CYS A 1 664 ? 6.221 12.312 -23.950 1.00 85.94 664 CYS A O 1
ATOM 5220 N N . PRO A 1 665 ? 6.468 12.425 -21.727 1.00 83.06 665 PRO A N 1
ATOM 5221 C CA . PRO A 1 665 ? 7.898 12.107 -21.775 1.00 83.06 665 PRO A CA 1
ATOM 5222 C C . PRO A 1 665 ? 8.225 10.713 -22.326 1.00 83.06 665 PRO A C 1
ATOM 5224 O O . PRO A 1 665 ? 9.364 10.478 -22.721 1.00 83.06 665 PRO A O 1
ATOM 5227 N N . ASP A 1 666 ? 7.269 9.777 -22.318 1.00 86.88 666 ASP A N 1
ATOM 5228 C CA . ASP A 1 666 ? 7.406 8.469 -22.963 1.00 86.88 666 ASP A CA 1
ATOM 5229 C C . ASP A 1 666 ? 6.870 8.550 -24.404 1.00 86.88 666 ASP A C 1
ATOM 5231 O O . ASP A 1 666 ? 5.647 8.544 -24.588 1.00 86.88 666 ASP A O 1
ATOM 5235 N N . PRO A 1 667 ? 7.743 8.549 -25.435 1.00 90.94 667 PRO A N 1
ATOM 5236 C CA . PRO A 1 667 ? 7.317 8.709 -26.825 1.00 90.94 667 PRO A CA 1
ATOM 5237 C C . PRO A 1 667 ? 6.364 7.605 -27.283 1.00 90.94 667 PRO A C 1
ATOM 5239 O O . PRO A 1 667 ? 5.521 7.821 -28.147 1.00 90.94 667 PRO A O 1
ATOM 5242 N N . TRP A 1 668 ? 6.474 6.400 -26.708 1.00 93.31 668 TRP A N 1
ATOM 5243 C CA . TRP A 1 668 ? 5.542 5.324 -27.033 1.00 93.31 668 TRP A CA 1
ATOM 5244 C C . TRP A 1 668 ? 4.143 5.643 -26.508 1.00 93.31 668 TRP A C 1
ATOM 5246 O O . TRP A 1 668 ? 3.174 5.480 -27.241 1.00 93.31 668 TRP A O 1
ATOM 5256 N N . PHE A 1 669 ? 4.025 6.123 -25.269 1.00 92.62 669 PHE A N 1
ATOM 5257 C CA . PHE A 1 669 ? 2.722 6.444 -24.692 1.00 92.62 669 PHE A CA 1
ATOM 5258 C C . PHE A 1 669 ? 2.106 7.695 -25.329 1.00 92.62 669 PHE A C 1
ATOM 5260 O O . PHE A 1 669 ? 0.902 7.723 -25.557 1.00 92.62 669 PHE A O 1
ATOM 5267 N N . GLU A 1 670 ? 2.929 8.677 -25.705 1.00 91.94 670 GLU A N 1
ATOM 5268 C CA . GLU A 1 670 ? 2.490 9.881 -26.419 1.00 91.94 670 GLU A CA 1
ATOM 5269 C C . GLU A 1 670 ? 1.731 9.557 -27.716 1.00 91.94 670 GLU A C 1
ATOM 5271 O O . GLU A 1 670 ? 0.725 10.194 -28.028 1.00 91.94 670 GLU A O 1
ATOM 5276 N N . THR A 1 671 ? 2.165 8.526 -28.452 1.00 93.88 671 THR A N 1
ATOM 5277 C CA . THR A 1 671 ? 1.486 8.083 -29.687 1.00 93.88 671 THR A CA 1
ATOM 5278 C C . THR A 1 671 ? 0.102 7.475 -29.445 1.00 93.88 671 THR A C 1
ATOM 5280 O O . THR A 1 671 ? -0.669 7.324 -30.388 1.00 93.88 671 THR A O 1
ATOM 5283 N N . LEU A 1 672 ? -0.214 7.119 -28.196 1.00 93.38 672 LEU A N 1
ATOM 5284 C CA . LEU A 1 672 ? -1.473 6.486 -27.793 1.00 93.38 672 LEU A CA 1
ATOM 5285 C C . LEU A 1 672 ? -2.448 7.471 -27.136 1.00 93.38 672 LEU A C 1
ATOM 5287 O O . LEU A 1 672 ? -3.599 7.106 -26.883 1.00 93.38 672 LEU A O 1
ATOM 5291 N N . LEU A 1 673 ? -1.993 8.690 -26.826 1.00 90.31 673 LEU A N 1
ATOM 5292 C CA . LEU A 1 673 ? -2.826 9.713 -26.208 1.00 90.31 673 LEU A CA 1
ATOM 5293 C C . LEU A 1 673 ? -3.885 10.229 -27.193 1.00 90.31 673 LEU A C 1
ATOM 5295 O O . LEU A 1 673 ? -3.612 10.340 -28.392 1.00 90.31 673 LEU A O 1
ATOM 5299 N N . PRO A 1 674 ? -5.087 10.577 -26.701 1.00 86.00 674 PRO A N 1
ATOM 5300 C CA . PRO A 1 674 ? -6.119 11.168 -27.536 1.00 86.00 674 PRO A CA 1
ATOM 5301 C C . PRO A 1 674 ? -5.635 12.520 -28.073 1.00 86.00 674 PRO A C 1
ATOM 5303 O O . PRO A 1 674 ? -5.320 13.428 -27.300 1.00 86.00 674 PRO A O 1
ATOM 5306 N N . ARG A 1 675 ? -5.578 12.657 -29.399 1.00 85.62 675 ARG A N 1
ATOM 5307 C CA . ARG A 1 675 ? -5.239 13.913 -30.079 1.00 85.62 675 ARG A CA 1
ATOM 5308 C C . ARG A 1 675 ? -6.498 14.504 -30.688 1.00 85.62 675 ARG A C 1
ATOM 5310 O O . ARG A 1 675 ? -7.293 13.781 -31.285 1.00 85.62 675 ARG A O 1
ATOM 5317 N N . LEU A 1 676 ? -6.677 15.811 -30.534 1.00 82.12 676 LEU A N 1
ATOM 5318 C CA . LEU A 1 676 ? -7.669 16.527 -31.328 1.00 82.12 676 LEU A CA 1
ATOM 5319 C C . LEU A 1 676 ? -7.191 16.516 -32.776 1.00 82.12 676 LEU A C 1
ATOM 5321 O O . LEU A 1 676 ? -6.079 16.963 -33.047 1.00 82.12 676 LEU A O 1
ATOM 5325 N N . ASP A 1 677 ? -8.003 15.978 -33.685 1.00 77.38 677 ASP A N 1
ATOM 5326 C CA . ASP A 1 677 ? -7.733 16.103 -35.112 1.00 77.38 677 ASP A CA 1
ATOM 5327 C C . ASP A 1 677 ? -7.903 17.586 -35.487 1.00 77.38 677 ASP A C 1
ATOM 5329 O O . ASP A 1 677 ? -9.027 18.102 -35.417 1.00 77.38 677 ASP A O 1
ATOM 5333 N N . PRO A 1 678 ? -6.819 18.299 -35.850 1.00 69.06 678 PRO A N 1
ATOM 5334 C CA . PRO A 1 678 ? -6.901 19.714 -36.187 1.00 69.06 678 PRO A CA 1
ATOM 5335 C C . PRO A 1 678 ? -7.812 19.965 -37.400 1.00 69.06 678 PRO A C 1
ATOM 5337 O O . PRO A 1 678 ? -8.321 21.073 -37.550 1.00 69.06 678 PRO A O 1
ATOM 5340 N N . HIS A 1 679 ? -8.075 18.949 -38.232 1.00 68.81 679 HIS A N 1
ATOM 5341 C CA . HIS A 1 679 ? -8.971 19.045 -39.386 1.00 68.81 679 HIS A CA 1
ATOM 5342 C C . HIS A 1 679 ? -10.441 18.760 -39.053 1.00 68.81 679 HIS A C 1
ATOM 5344 O O . HIS A 1 679 ? -11.327 19.252 -39.751 1.00 68.81 679 HIS A O 1
ATOM 5350 N N . ALA A 1 680 ? -10.728 18.036 -37.965 1.00 63.53 680 ALA A N 1
ATOM 5351 C CA . ALA A 1 680 ? -12.099 17.814 -37.495 1.00 63.53 680 ALA A CA 1
ATOM 5352 C C . ALA A 1 680 ? -12.706 19.050 -36.800 1.00 63.53 680 ALA A C 1
ATOM 5354 O O . ALA A 1 680 ? -13.910 19.083 -36.558 1.00 63.53 680 ALA A O 1
ATOM 5355 N N . MET A 1 681 ? -11.891 20.066 -36.481 1.00 50.72 681 MET A N 1
ATOM 5356 C CA . MET A 1 681 ? -12.335 21.327 -35.871 1.00 50.72 681 MET A CA 1
ATOM 5357 C C . MET A 1 681 ? -12.563 22.472 -36.862 1.00 50.72 681 MET A C 1
ATOM 5359 O O . MET A 1 681 ? -12.998 23.541 -36.443 1.00 50.72 681 MET A O 1
ATOM 5363 N N . THR A 1 682 ? -12.313 22.285 -38.159 1.00 51.00 682 THR A N 1
ATOM 5364 C CA . THR A 1 682 ? -12.885 23.184 -39.167 1.00 51.00 682 THR A CA 1
ATOM 5365 C C . THR A 1 682 ? -14.347 22.788 -39.351 1.00 51.00 682 THR A C 1
ATOM 5367 O O . THR A 1 682 ? -14.585 21.787 -40.031 1.00 51.00 682 THR A O 1
ATOM 5370 N N . PRO A 1 683 ? -15.335 23.507 -38.770 1.00 52.44 683 PRO A N 1
ATOM 5371 C CA . PRO A 1 683 ? -16.721 23.288 -39.151 1.00 52.44 683 PRO A CA 1
ATOM 5372 C C . PRO A 1 683 ? -16.777 23.429 -40.665 1.00 52.44 683 PRO A C 1
ATOM 5374 O O . PRO A 1 683 ? -16.286 24.411 -41.235 1.00 52.44 683 PRO A O 1
ATOM 5377 N N . THR A 1 684 ? -17.304 22.413 -41.338 1.00 54.12 684 THR A N 1
ATOM 5378 C CA . THR A 1 684 ? -17.527 22.546 -42.774 1.00 54.12 684 THR A CA 1
ATOM 5379 C C . THR A 1 684 ? -18.407 23.776 -42.980 1.00 54.12 684 THR A C 1
ATOM 5381 O O . THR A 1 684 ? -19.350 24.005 -42.229 1.00 54.12 684 THR A O 1
ATOM 5384 N N . ARG A 1 685 ? -18.094 24.617 -43.972 1.00 50.88 685 ARG A N 1
ATOM 5385 C CA . ARG A 1 685 ? -18.842 25.859 -44.255 1.00 50.88 685 ARG A CA 1
ATOM 5386 C C . ARG A 1 685 ? -20.360 25.610 -44.403 1.00 50.88 685 ARG A C 1
ATOM 5388 O O . ARG A 1 685 ? -21.150 26.499 -44.135 1.00 50.88 685 ARG A O 1
ATOM 5395 N N . ALA A 1 686 ? -20.750 24.372 -44.724 1.00 56.25 686 ALA A N 1
ATOM 5396 C CA . ALA A 1 686 ? -22.129 23.884 -44.743 1.00 56.25 686 ALA A CA 1
ATOM 5397 C C . ALA A 1 686 ? -22.809 23.754 -43.356 1.00 56.25 686 ALA A C 1
ATOM 5399 O O . ALA A 1 686 ? -24.026 23.884 -43.276 1.00 56.25 686 ALA A O 1
ATOM 5400 N N . GLU A 1 687 ? -22.071 23.528 -42.263 1.00 54.19 687 GLU A N 1
ATOM 5401 C CA . GLU A 1 687 ? -22.619 23.500 -40.893 1.00 54.19 687 GLU A CA 1
ATOM 5402 C C . GLU A 1 687 ? -22.805 24.906 -40.301 1.00 54.19 687 GLU A C 1
ATOM 5404 O O . GLU A 1 687 ? -23.690 25.106 -39.469 1.00 54.19 687 GLU A O 1
ATOM 5409 N N . LEU A 1 688 ? -22.026 25.891 -40.762 1.00 53.41 688 LEU A N 1
ATOM 5410 C CA . LEU A 1 688 ? -22.142 27.293 -40.338 1.00 53.41 688 LEU A CA 1
ATOM 5411 C C . LEU A 1 688 ? -23.357 28.013 -40.945 1.00 53.41 688 LEU A C 1
ATOM 5413 O O . LEU A 1 688 ? -23.891 28.917 -40.307 1.00 53.41 688 LEU A O 1
ATOM 5417 N N . ASP A 1 689 ? -23.840 27.574 -42.110 1.00 54.00 689 ASP A N 1
ATOM 5418 C CA . ASP A 1 689 ? -24.995 28.186 -42.786 1.00 54.00 689 ASP A CA 1
ATOM 5419 C C . ASP A 1 689 ? -26.337 27.486 -42.465 1.00 54.00 689 ASP A C 1
ATOM 5421 O O . ASP A 1 689 ? -27.395 27.942 -42.898 1.00 54.00 689 ASP A O 1
ATOM 5425 N N . GLY A 1 690 ? -26.327 26.383 -41.697 1.00 54.44 690 GLY A N 1
ATOM 5426 C CA . GLY A 1 690 ? -27.482 25.481 -41.588 1.00 54.44 690 GLY A CA 1
ATOM 5427 C C . GLY A 1 690 ? -28.171 25.341 -40.226 1.00 54.44 690 GLY A C 1
ATOM 5428 O O . GLY A 1 690 ? -29.366 25.036 -40.207 1.00 54.44 690 GLY A O 1
ATOM 5429 N N . HIS A 1 691 ? -27.497 25.517 -39.082 1.00 47.06 691 HIS A N 1
ATOM 5430 C CA . HIS A 1 691 ? -28.067 25.084 -37.794 1.00 47.06 691 HIS A CA 1
ATOM 5431 C C . HIS A 1 691 ? -27.861 26.053 -36.620 1.00 47.06 691 HIS A C 1
ATOM 5433 O O . HIS A 1 691 ? -26.747 26.342 -36.190 1.00 47.06 691 HIS A O 1
ATOM 5439 N N . GLN A 1 692 ? -28.988 26.477 -36.029 1.00 50.56 692 GLN A N 1
ATOM 5440 C CA . GLN A 1 692 ? -29.051 27.015 -34.667 1.00 50.56 692 GLN A CA 1
ATOM 5441 C C . GLN A 1 692 ? -28.461 26.010 -33.651 1.00 50.56 692 GLN A C 1
ATOM 5443 O O . GLN A 1 692 ? -28.591 24.797 -33.830 1.00 50.56 692 GLN A O 1
ATOM 5448 N N . PRO A 1 693 ? -27.848 26.478 -32.550 1.00 42.22 693 PRO A N 1
ATOM 5449 C CA . PRO A 1 693 ? -27.064 25.631 -31.657 1.00 42.22 693 PRO A CA 1
ATOM 5450 C C . PRO A 1 693 ? -27.944 24.680 -30.824 1.00 42.22 693 PRO A C 1
ATOM 5452 O O . PRO A 1 693 ? -28.596 25.084 -29.863 1.00 42.22 693 PRO A O 1
ATOM 5455 N N . VAL A 1 694 ? -27.898 23.379 -31.131 1.00 48.22 694 VAL A N 1
ATOM 5456 C CA . VAL A 1 694 ? -28.565 22.297 -30.363 1.00 48.22 694 VAL A CA 1
ATOM 5457 C C . VAL A 1 694 ? -27.687 21.765 -29.201 1.00 48.22 694 VAL A C 1
ATOM 5459 O O . VAL A 1 694 ? -28.058 20.839 -28.482 1.00 48.22 694 VAL A O 1
ATOM 5462 N N . GLY A 1 695 ? -26.535 22.384 -28.924 1.00 39.94 695 GLY A N 1
ATOM 5463 C CA . GLY A 1 695 ? -25.543 21.883 -27.958 1.00 39.94 695 GLY A CA 1
ATOM 5464 C C . GLY A 1 695 ? -25.816 22.122 -26.462 1.00 39.94 695 GLY A C 1
ATOM 5465 O O . GLY A 1 695 ? -25.146 21.523 -25.629 1.00 39.94 695 GLY A O 1
ATOM 5466 N N . ALA A 1 696 ? -26.794 22.949 -26.075 1.00 38.03 696 ALA A N 1
ATOM 5467 C CA . ALA A 1 696 ? -27.002 23.313 -24.661 1.00 38.03 696 ALA A CA 1
ATOM 5468 C C . ALA A 1 696 ? -28.012 22.425 -23.894 1.00 38.03 696 ALA A C 1
ATOM 5470 O O . ALA A 1 696 ? -28.157 22.553 -22.678 1.00 38.03 696 ALA A O 1
ATOM 5471 N N . ASN A 1 697 ? -28.720 21.507 -24.567 1.00 38.75 697 ASN A N 1
ATOM 5472 C CA . ASN A 1 697 ? -29.864 20.795 -23.971 1.00 38.75 697 ASN A CA 1
ATOM 5473 C C . ASN A 1 697 ? -29.571 19.383 -23.432 1.00 38.75 697 ASN A C 1
ATOM 5475 O O . ASN A 1 697 ? -30.417 18.813 -22.739 1.00 38.75 697 ASN A O 1
ATOM 5479 N N . TRP A 1 698 ? -28.394 18.805 -23.692 1.00 38.62 698 TRP A N 1
ATOM 5480 C CA . TRP A 1 698 ? -28.113 17.424 -23.271 1.00 38.62 698 TRP A CA 1
ATOM 5481 C C . TRP A 1 698 ? -27.713 17.318 -21.788 1.00 38.62 698 TRP A C 1
ATOM 5483 O O . TRP A 1 698 ? -28.175 16.420 -21.085 1.00 38.62 698 TRP A O 1
ATOM 5493 N N . ILE A 1 699 ? -26.977 18.305 -21.263 1.00 36.69 699 ILE A N 1
ATOM 5494 C CA . ILE A 1 699 ? -26.573 18.357 -19.844 1.00 36.69 699 ILE A CA 1
ATOM 5495 C C . ILE A 1 699 ? -27.766 18.697 -18.926 1.00 36.69 699 ILE A C 1
ATOM 5497 O O . ILE A 1 699 ? -27.864 18.175 -17.816 1.00 36.69 699 ILE A O 1
ATOM 5501 N N . ARG A 1 700 ? -28.757 19.468 -19.403 1.00 37.62 700 ARG A N 1
ATOM 5502 C CA . ARG A 1 700 ? -29.986 19.765 -18.636 1.00 37.62 700 ARG A CA 1
ATOM 5503 C C . ARG A 1 700 ? -30.909 18.554 -18.444 1.00 37.62 700 ARG A C 1
ATOM 5505 O O . ARG A 1 700 ? -31.624 18.508 -17.446 1.00 37.62 700 ARG A O 1
ATOM 5512 N N . ARG A 1 701 ? -30.881 17.553 -19.336 1.00 40.25 701 ARG A N 1
ATOM 5513 C CA . ARG A 1 701 ? -31.736 16.351 -19.223 1.00 40.25 701 ARG A CA 1
ATOM 5514 C C . ARG A 1 701 ? -31.251 15.322 -18.198 1.00 40.25 701 ARG A C 1
ATOM 5516 O O . ARG A 1 701 ? -32.060 14.505 -17.773 1.00 40.25 701 ARG A O 1
ATOM 5523 N N . MET A 1 702 ? -29.989 15.367 -17.763 1.00 37.16 702 MET A N 1
ATOM 5524 C CA . MET A 1 702 ? -29.487 14.463 -16.713 1.00 37.16 702 MET A CA 1
ATOM 5525 C C . MET A 1 702 ? -29.690 14.986 -15.281 1.00 37.16 702 MET A C 1
ATOM 5527 O O . MET A 1 702 ? -29.572 14.204 -14.343 1.00 37.16 702 MET A O 1
ATOM 5531 N N . ILE A 1 703 ? -30.030 16.269 -15.097 1.00 34.34 703 ILE A N 1
ATOM 5532 C CA . ILE A 1 703 ? -30.065 16.917 -13.768 1.00 34.34 703 ILE A CA 1
ATOM 5533 C C . ILE A 1 703 ? -31.501 17.225 -13.283 1.00 34.34 703 ILE A C 1
ATOM 5535 O O . ILE A 1 703 ? -31.692 17.662 -12.152 1.00 34.34 703 ILE A O 1
ATOM 5539 N N . GLN A 1 704 ? -32.552 16.939 -14.063 1.00 32.59 704 GLN A N 1
ATOM 5540 C CA . GLN A 1 704 ? -33.928 17.094 -13.568 1.00 32.59 704 GLN A CA 1
ATOM 5541 C C . GLN A 1 704 ? -34.426 15.845 -12.813 1.00 32.59 704 GLN A C 1
ATOM 5543 O O . GLN A 1 704 ? -34.433 14.746 -13.375 1.00 32.59 704 GLN A O 1
ATOM 5548 N N . PRO A 1 705 ? -34.897 15.981 -11.558 1.00 32.03 705 PRO A N 1
ATOM 5549 C CA . PRO A 1 705 ? -35.534 14.886 -10.842 1.00 32.03 705 PRO A CA 1
ATOM 5550 C C . PRO A 1 705 ? -36.886 14.568 -11.493 1.00 32.03 705 PRO A C 1
ATOM 5552 O O . PRO A 1 705 ? -37.711 15.455 -11.703 1.00 32.03 705 PRO A O 1
ATOM 5555 N N . ARG A 1 706 ? -37.130 13.289 -11.805 1.00 31.56 706 ARG A N 1
ATOM 5556 C CA . ARG A 1 706 ? -38.439 12.804 -12.271 1.00 31.56 706 ARG A CA 1
ATOM 5557 C C . ARG A 1 706 ? -39.496 13.071 -11.194 1.00 31.56 706 ARG A C 1
ATOM 5559 O O . ARG A 1 706 ? -39.581 12.323 -10.220 1.00 31.56 706 ARG A O 1
ATOM 5566 N N . SER A 1 707 ? -40.319 14.099 -11.380 1.00 35.81 707 SER A N 1
ATOM 5567 C CA . SER A 1 707 ? -41.579 14.248 -10.658 1.00 35.81 707 SER A CA 1
ATOM 5568 C C . SER A 1 707 ? -42.520 13.114 -11.075 1.00 35.81 707 SER A C 1
ATOM 5570 O O . SER A 1 707 ? -42.783 12.884 -12.255 1.00 35.81 707 SER A O 1
ATOM 5572 N N . ARG A 1 708 ? -42.994 12.342 -10.094 1.00 38.69 708 ARG A N 1
ATOM 5573 C CA . ARG A 1 708 ? -44.113 11.414 -10.278 1.00 38.69 708 ARG A CA 1
ATOM 5574 C C . ARG A 1 708 ? -45.404 12.225 -10.201 1.00 38.69 708 ARG A C 1
ATOM 5576 O O . ARG A 1 708 ? -45.640 12.868 -9.182 1.00 38.69 708 ARG A O 1
ATOM 5583 N N . HIS A 1 709 ? -46.236 12.163 -11.238 1.00 35.34 709 HIS A N 1
ATOM 5584 C CA . HIS A 1 709 ? -47.652 12.499 -11.098 1.00 35.34 709 HIS A CA 1
ATOM 5585 C C . HIS A 1 709 ? -48.372 11.401 -10.292 1.00 35.34 709 HIS A C 1
ATOM 5587 O O . HIS A 1 709 ? -47.996 10.228 -10.401 1.00 35.34 709 HIS A O 1
ATOM 5593 N N . PRO A 1 710 ? -49.376 11.762 -9.474 1.00 48.44 710 PRO A N 1
ATOM 5594 C CA . PRO A 1 710 ? -50.197 10.808 -8.743 1.00 48.44 710 PRO A CA 1
ATOM 5595 C C . PRO A 1 710 ? -51.201 10.154 -9.700 1.00 48.44 710 PRO A C 1
ATOM 5597 O O . PRO A 1 710 ? -51.787 10.827 -10.546 1.00 48.44 710 PRO A O 1
ATOM 5600 N N . ALA A 1 711 ? -51.375 8.840 -9.576 1.00 49.19 711 ALA A N 1
ATOM 5601 C CA . ALA A 1 711 ? -52.438 8.121 -10.264 1.00 49.19 711 ALA A CA 1
ATOM 5602 C C . ALA A 1 711 ? -53.784 8.413 -9.583 1.00 49.19 711 ALA A C 1
ATOM 5604 O O . ALA A 1 711 ? -53.861 8.429 -8.351 1.00 49.19 711 ALA A O 1
ATOM 5605 N N . THR A 1 712 ? -54.794 8.658 -10.416 1.00 47.72 712 THR A N 1
ATOM 5606 C CA . THR A 1 712 ? -56.205 8.393 -10.110 1.00 47.72 712 THR A CA 1
ATOM 5607 C C . THR A 1 712 ? -56.476 6.906 -10.263 1.00 47.72 712 THR A C 1
ATOM 5609 O O . THR A 1 712 ? -55.791 6.278 -11.107 1.00 47.72 712 THR A O 1
#

Foldseek 3Di:
DQCLVVVVVVVVVLLVVLLLCLLFDALVRSVVSVVVVVVVVQVVLLVQLVVVDPDPADSVSSNLSSQLVVLCSHCVVVDPPVCCVPQRHDDNSVVVVCCVVVVSSVVSLVSNLLQPQEAEAEDDDDDDDDDPVQVVLVVLLNVLLVLLQLLLSPPDDPLAALFDFVSSVVVVVVPVDDPDPDVVVVVVVVVVVVHPHHFYKYKYKGWDFDDDPPDDDPVDTFIWIKIFIARPVVRDGPDIDTDDGDDSVVNSLQNSQQNSLVSLVSRLQAAQLANDDPRSNLVSLVSVLSVLFDPAAFLVSVVVSLVVSLVSLVVRCVVDLRNLVSLQNNLNSCLLVVVLLSSLLSLLSSCLNPVPNLSSLLVNLQSLLLCLDPPVQPLLLADDDPPNDHSLVSLVSSLVSCVSSVLQLLQDPVLLVLLVFDPPDPDSVVSSVSLSVLSSDSDQDDSSSLSVSLSSLSSSLSSLVVSLVCLQPVNLVVCSSVPSRNNSVSVCSVVVDDCCVVPSVQSSLLSVLSSLSSVLSNLLSSPPPPDPPDDPVPPVPSLVVSVVSLVVSLVVLCVSLVVVCVVPPVDDDPAPSHALSSLLSSLLSLLADRVPDQRDLVSLLSSLVSLVVSVPRPSNRDLQSLSVLVSRSSNVSCLPPPVNLQSSLVSLVSNHHAEQPSDDPPPSSSVSHHHDPPVVPPDDVVVVVDDDDPPPVPVVVVPDDDDDDDDD

pLDDT: mean 77.59, std 16.81, range [27.86, 97.12]

Secondary structure (DSSP, 8-state):
--THHHHHHHHHHHHHHHHHHHHHS-HHHHHHHHHHHHHHHHHHHHHHHHHT-SS---HHHHHHHHHHHHHHHHHTTTS-TTTHHHHSSSHHHHHHHHHHHHHHHHHHHHHHHTTSPPEEEEPPPPPSS--HHHHHHHHHHHHHHHHHHHHT--SS--SSTTPPPHHHHHHHHHTS--S--HHHHHHHHHHHHTS-PPPEEEEEEEEEEE--TT---TT-PEEEEEEEEEETTT--EEEEEEPPSB-HHHHHHHHHHHHHHHHHHH-TTS-GGGS--TTSHHHHHHHHHHH---TT--HHHHHHHHHHHHHHHHHHHHH-SS-HHHHHHHHHHHHHTT-HHHHHHHHHHHHHH-TT-HHHHHHHHHHHHHHTTTTGGG-GGGS--TTS--HHHHHHHHHHHHHHTT-GGGS-HHHHHHTT-----SSHHHHHHHHHHHHT-SS--HHHHHHHHHHHHHHHHHHHHHHHHHTSHHHHHHHHHH-GGGHHHHHHHHHSSTTTTT-HHHHTHHHHHHHHHHHHHHHHTTSGGG-TTS-GGGSHHHHHHHHHHHHHHHHHHHHHHTHHHHHHS-S---TTSS-HHHHHHHHHHHSPPPTTSPPPHHHHHHHHHHHHHHHT-TT---SSHHHHHHH-TTTGGGGG-HHHHHHHHHHHHHHS--BTT---SSHHHHTTS-B--TTTTS--HHHHTT----TTSHHHHHSS--PPPPP-

Sequence (712 aa):
MNRAYLDWPALAVIFVVLGWVAYQFSRRTYRLAVIAVTVAVLVAVLGYGLNLRARPATFLGALTGGGNAISRQMFGPLIPASLHRLVVPGLVGWMLLLLLTGGLLVAFDILCTRRQQPTVHIAPMPPADAGDADVRARSRITEELKFRLPAVAIRAPASMPGGSTLQSLAAVVSESGLQGSKLAAAVMQVVHALEARPRTYEVQIFVEHCYPGGRADPQGPNLLVTVDLRDARSGQSLVTRILRPCTEQDAAEMVAGFTARQVFRQDCSTPAWATGSADGDDLSAYLLTREMRPAGWTFGDFWQSRQDQRAKLTEFVRRSTNAGVMQYELASLEDLEGQTAISLLLHLDNRVHHPGFLPARYRLAVTLSSLGGPVFERWPGGGRAHDGQDASDLNGAIIRQLRWAGLLRKISRRDFRRLGLAQHGRGSRAREEQIIALLATRQPAGRTAAQIQQVLQLLAYAELRAFRRRMRATSLLWFALCHRPERAALLDLLRTRPRWWRHPRRRMRAPSIAAKIVKYRLLALREPAATAGHRFRRRREPELKAQRRLRRTQAQVQRWLDLRTALSNGHAWQYGRVHWQAVYNAACLYAQPVPGEEPDPVAASTAVMLLRLAIGDPSCELERPSEWISADPDLRALRKNRIFSDFVAEQAHKDFAPAADNHCPDPWFETLLPRLDPHAMTPTRAELDGHQPVGANWIRRMIQPRSRHPAT

Radius of gyration: 32.02 Å; chains: 1; bounding box: 92×83×107 Å